Protein AF-A0A1W1H6X7-F1 (afdb_monomer)

pLDDT: mean 70.24, std 20.15, range [21.33, 96.25]

Mean predicted aligned error: 19.1 Å

Radius of gyration: 34.64 Å; Cα contacts (8 Å, |Δi|>4): 652; chains: 1; bounding box: 100×71×106 Å

Solvent-accessible surface area (backbone atoms only — not comparable to full-atom values): 34277 Å² total; per-residue (Å²): 121,67,67,60,55,57,50,50,56,53,52,52,65,63,59,51,58,59,56,55,52,24,51,57,49,30,67,43,46,31,42,86,61,64,64,41,80,49,62,74,87,77,51,57,71,76,54,54,68,49,51,52,60,54,47,55,53,36,55,76,73,61,34,42,83,73,46,35,32,36,25,59,42,35,44,74,89,51,94,52,29,37,45,34,39,36,27,37,25,77,96,71,48,29,34,36,44,37,33,35,58,73,74,83,52,100,85,48,85,58,43,62,42,39,42,27,75,49,89,74,82,87,78,78,86,86,89,82,85,83,90,84,79,96,73,84,92,71,80,80,85,77,77,77,35,31,41,39,43,37,51,78,40,83,44,86,40,61,40,51,62,76,84,65,50,99,68,53,56,67,48,94,45,75,64,61,41,49,53,48,47,54,50,54,61,50,54,48,55,52,48,54,51,49,57,61,60,70,74,57,92,82,82,88,87,82,86,83,87,83,87,85,84,84,85,88,87,83,88,80,91,77,79,88,73,84,71,78,78,75,78,73,72,75,47,69,72,56,50,42,51,58,52,33,20,63,58,55,58,10,35,45,77,51,58,57,36,44,75,44,98,84,71,38,29,32,42,49,58,70,56,30,47,52,54,51,58,52,49,56,56,52,53,55,58,51,58,65,49,54,77,76,65,76,80,83,91,64,92,65,96,44,75,46,56,59,51,42,54,51,46,50,50,54,51,50,61,66,53,73,65,70,69,52,70,68,55,52,50,51,52,31,52,52,27,44,53,51,34,49,54,64,46,51,77,75,44,56,68,71,57,49,53,46,49,52,52,44,49,48,54,25,39,47,21,30,45,49,34,36,50,77,71,64,40,42,80,73,46,63,44,45,41,74,84,75,48,68,43,62,46,64,45,67,97,77,74,51,55,68,58,52,44,49,21,50,39,39,15,30,48,60,45,26,48,50,19,49,50,60,75,51,61,75,77,77,86,69,59,70,69,58,55,52,43,30,52,49,26,29,51,54,19,46,58,32,53,33,80,31,58,93,28,41,22,17,49,40,48,37,59,32,73,21,47,81,37,58,67,54,45,52,51,46,44,52,52,23,36,50,50,22,45,48,45,20,75,76,68,67,34,64,55,30,42,52,52,24,51,55,50,58,71,45,43,69,58,52,53,52,49,34,56,53,47,55,52,40,52,75,69,47,42,32,81,66,76,58,52,71,64,56,50,44,48,61,44,66,75,36,76,73,55,77,71,48,59,67,72,60,48,50,58,50,46,53,57,48,52,53,44,36,56,36,34,47,54,50,71,67,57,23,51,53,49,48,52,52,56,51,46,66,69,51,44,53,59,52,52,38,53,51,50,49,52,52,52,51,63,73,74,106

Sequence (602 aa):
MDWIYIAAVLTTLLGSVPVIIIYKMSSMRLLKGDITAISKDDIPPEQCAVLSQGYEFAKKYGFEFQAYVTRPPVIHGQPWGMYGALYLHRETNTSVLIYVEPMKHPVFEWRMSLVTPCMVDVADENAHALSSVHTPISKGKFHPCYKVTLNGSEFNKTAPPKDYDLHDAVTPFPEEQWEFHKKLLKSEKNENLKSCVNNGDEKKYSSYDDEKNSTYVEKNSIHEADHDNRFYDMKQDEALKAHESVFFQGLVETGILKQSSEGVYHLPAKLCLHIWNRNRVIQGTLLSRKAKEVKPSVQVSDPSESQYVSYQTYKKIQQSNSRTWLSKTIILLVTVLFFSFAFGLSFSWDFLWMLLLVLFIHEGGHLLGMWLFGYKDLKVLFIPFMGALATGRKDKISAWQEALILLFGPAPGYIAAVALLCSGITGFDSWLFDLAILSLTLNLINLLPFIPMDGGRIVNLALFNRLPGFQLILNLVSIAAFISAWLYWNEHVAMVLAAILLISLPNILKERIFLKHLFKHNAHKSGKGVRELIKILNSHKAWNKLIPQKQWQLLDSLSYRVQHANAGFVSSISIFIIWISIIVLPPLFSCLLSFVVMLLIS

Organism: NCBI:txid1246637

Structure (mmCIF, N/CA/C/O backbone):
data_AF-A0A1W1H6X7-F1
#
_entry.id   AF-A0A1W1H6X7-F1
#
loop_
_atom_site.group_PDB
_atom_site.id
_atom_site.type_symbol
_atom_site.label_atom_id
_atom_site.label_alt_id
_atom_site.label_comp_id
_atom_site.label_asym_id
_atom_site.label_entity_id
_atom_site.label_seq_id
_atom_site.pdbx_PDB_ins_code
_atom_site.Cartn_x
_atom_site.Cartn_y
_atom_site.Cartn_z
_atom_site.occupancy
_atom_site.B_iso_or_equiv
_atom_site.auth_seq_id
_atom_site.auth_comp_id
_atom_site.auth_asym_id
_atom_site.auth_atom_id
_atom_site.pdbx_PDB_model_num
ATOM 1 N N . MET A 1 1 ? 4.572 28.078 -14.801 1.00 48.69 1 MET A N 1
ATOM 2 C CA . MET A 1 1 ? 3.588 27.018 -15.115 1.00 48.69 1 MET A CA 1
ATOM 3 C C . MET A 1 1 ? 3.521 25.960 -14.000 1.00 48.69 1 MET A C 1
ATOM 5 O O . MET A 1 1 ? 2.473 25.366 -13.809 1.00 48.69 1 MET A O 1
ATOM 9 N N . ASP A 1 2 ? 4.569 25.811 -13.182 1.00 53.94 2 ASP A N 1
ATOM 10 C CA . ASP A 1 2 ? 4.786 24.704 -12.224 1.00 53.94 2 ASP A CA 1
ATOM 11 C C . ASP A 1 2 ? 3.843 24.644 -11.010 1.00 53.94 2 ASP A C 1
ATOM 13 O O . ASP A 1 2 ? 3.457 23.564 -10.561 1.00 53.94 2 ASP A O 1
ATOM 17 N N . TRP A 1 3 ? 3.385 25.791 -10.501 1.00 45.16 3 TRP A N 1
ATOM 18 C CA . TRP A 1 3 ? 2.462 25.831 -9.357 1.00 45.16 3 TRP A CA 1
ATOM 19 C C . TRP A 1 3 ? 1.050 25.350 -9.691 1.00 45.16 3 TRP A C 1
ATOM 21 O O . TRP A 1 3 ? 0.375 24.788 -8.831 1.00 45.16 3 TRP A O 1
ATOM 31 N N . ILE A 1 4 ? 0.617 25.527 -10.942 1.00 51.03 4 ILE A N 1
ATOM 32 C CA . ILE A 1 4 ? -0.700 25.077 -11.407 1.00 51.03 4 ILE A CA 1
ATOM 33 C C . ILE A 1 4 ? -0.747 23.543 -11.409 1.00 51.03 4 ILE A C 1
ATOM 35 O O . ILE A 1 4 ? -1.748 22.965 -10.992 1.00 51.03 4 ILE A O 1
ATOM 39 N N . TYR A 1 5 ? 0.357 22.881 -11.769 1.00 50.41 5 TYR A N 1
ATOM 40 C CA . TYR A 1 5 ? 0.465 21.420 -11.779 1.00 50.41 5 TYR A CA 1
ATOM 41 C C . TYR A 1 5 ? 0.430 20.814 -10.372 1.00 50.41 5 TYR A C 1
ATOM 43 O O . TYR A 1 5 ? -0.329 19.880 -10.117 1.00 50.41 5 TYR A O 1
ATOM 51 N N . ILE A 1 6 ? 1.182 21.381 -9.424 1.00 50.00 6 ILE A N 1
ATOM 52 C CA . ILE A 1 6 ? 1.169 20.926 -8.023 1.00 50.00 6 ILE A CA 1
ATOM 53 C C . ILE A 1 6 ? -0.206 21.179 -7.385 1.00 50.00 6 ILE A C 1
ATOM 55 O O . ILE A 1 6 ? -0.745 20.314 -6.687 1.00 50.00 6 ILE A O 1
ATOM 59 N N . ALA A 1 7 ? -0.811 22.337 -7.665 1.00 46.66 7 ALA A N 1
ATOM 60 C CA . ALA A 1 7 ? -2.143 22.680 -7.183 1.00 46.66 7 ALA A CA 1
ATOM 61 C C . ALA A 1 7 ? -3.222 21.749 -7.753 1.00 46.66 7 ALA A C 1
ATOM 63 O O . ALA A 1 7 ? -4.082 21.305 -6.991 1.00 46.66 7 ALA A O 1
ATOM 64 N N . ALA A 1 8 ? -3.154 21.398 -9.042 1.00 47.38 8 ALA A N 1
ATOM 65 C CA . ALA A 1 8 ? -4.071 20.460 -9.689 1.00 47.38 8 ALA A CA 1
ATOM 66 C C . ALA A 1 8 ? -3.979 19.057 -9.069 1.00 47.38 8 ALA A C 1
ATOM 68 O O . ALA A 1 8 ? -4.999 18.450 -8.746 1.00 47.38 8 ALA A O 1
ATOM 69 N N . VAL A 1 9 ? -2.771 18.552 -8.803 1.00 45.28 9 VAL A N 1
ATOM 70 C CA . VAL A 1 9 ? -2.569 17.240 -8.160 1.00 45.28 9 VAL A CA 1
ATOM 71 C C . VAL A 1 9 ? -3.148 17.215 -6.739 1.00 45.28 9 VAL A C 1
ATOM 73 O O . VAL A 1 9 ? -3.858 16.275 -6.369 1.00 45.28 9 VAL A O 1
ATOM 76 N N . LEU A 1 10 ? -2.908 18.267 -5.951 1.00 45.72 10 LEU A N 1
ATOM 77 C CA . LEU A 1 10 ? -3.418 18.371 -4.581 1.00 45.72 10 LEU A CA 1
ATOM 78 C C . LEU A 1 10 ? -4.944 18.530 -4.532 1.00 45.72 10 LEU A C 1
ATOM 80 O O . LEU A 1 10 ? -5.600 17.861 -3.732 1.00 45.72 10 LEU A O 1
ATOM 84 N N . THR A 1 11 ? -5.529 19.355 -5.405 1.00 49.00 11 THR A N 1
ATOM 85 C CA . THR A 1 11 ? -6.994 19.504 -5.494 1.00 49.00 11 THR A CA 1
ATOM 86 C C . THR A 1 11 ? -7.675 18.214 -5.949 1.00 49.00 11 THR A C 1
ATOM 88 O O . THR A 1 11 ? -8.729 17.865 -5.418 1.00 49.00 11 THR A O 1
ATOM 91 N N . THR A 1 12 ? -7.049 17.440 -6.839 1.00 46.84 12 THR A N 1
ATOM 92 C CA . THR A 1 12 ? -7.613 16.172 -7.336 1.00 46.84 12 THR A CA 1
ATOM 93 C C . THR A 1 12 ? -7.627 15.071 -6.266 1.00 46.84 12 THR A C 1
ATOM 95 O O . THR A 1 12 ? -8.625 14.360 -6.093 1.00 46.84 12 THR A O 1
ATOM 98 N N . LEU A 1 13 ? -6.548 14.940 -5.489 1.00 44.22 13 LEU A N 1
ATOM 99 C CA . LEU A 1 13 ? -6.479 13.966 -4.392 1.00 44.22 13 LEU A CA 1
ATOM 100 C C . LEU A 1 13 ? -7.461 14.298 -3.259 1.00 44.22 13 LEU A C 1
ATOM 102 O O . LEU A 1 13 ? -8.043 13.396 -2.658 1.00 44.22 13 LEU A O 1
ATOM 106 N N . LEU A 1 14 ? -7.683 15.586 -2.991 1.00 49.50 14 LEU A N 1
ATOM 107 C CA . LEU A 1 14 ? -8.595 16.042 -1.942 1.00 49.50 14 LEU A CA 1
ATOM 108 C C . LEU A 1 14 ? -10.073 16.019 -2.374 1.00 49.50 14 LEU A C 1
ATOM 110 O O . LEU A 1 14 ? -10.941 15.792 -1.531 1.00 49.50 14 LEU A O 1
ATOM 114 N N . GLY A 1 15 ? -10.371 16.208 -3.665 1.00 51.78 15 GLY A N 1
ATOM 115 C CA . GLY A 1 15 ? -11.739 16.293 -4.194 1.00 51.78 15 GLY A CA 1
ATOM 116 C C . GLY A 1 15 ? -12.440 14.954 -4.462 1.00 51.78 15 GLY A C 1
ATOM 117 O O . GLY A 1 15 ? -13.667 14.901 -4.473 1.00 51.78 15 GLY A O 1
ATOM 118 N N . SER A 1 16 ? -11.699 13.856 -4.641 1.00 52.41 16 SER A N 1
ATOM 119 C CA . SER A 1 16 ? -12.262 12.538 -5.007 1.00 52.41 16 SER A CA 1
ATOM 120 C C . SER A 1 16 ? -12.747 11.705 -3.810 1.00 52.41 16 SER A C 1
ATOM 122 O O . SER A 1 16 ? -13.730 10.967 -3.903 1.00 52.41 16 SER A O 1
ATOM 124 N N . VAL A 1 17 ? -12.099 11.849 -2.653 1.00 56.78 17 VAL A N 1
ATOM 125 C CA . VAL A 1 17 ? -12.439 11.128 -1.414 1.00 56.78 17 VAL A CA 1
ATOM 126 C C . VAL A 1 17 ? -13.867 11.413 -0.901 1.00 56.78 17 VAL A C 1
ATOM 128 O O . VAL A 1 17 ? -14.564 10.450 -0.570 1.00 56.78 17 VAL A O 1
ATOM 131 N N . PRO A 1 18 ? -14.351 12.672 -0.855 1.00 60.50 18 PRO A N 1
ATOM 132 C CA . PRO A 1 18 ? -15.698 12.998 -0.381 1.00 60.50 18 PRO A CA 1
ATOM 133 C C . PRO A 1 18 ? -16.785 12.368 -1.253 1.00 60.50 18 PRO A C 1
ATOM 135 O O . PRO A 1 18 ? -17.715 11.748 -0.745 1.00 60.50 18 PRO A O 1
ATOM 138 N N . VAL A 1 19 ? -16.629 12.467 -2.576 1.00 65.25 19 VAL A N 1
ATOM 139 C CA . VAL A 1 19 ? -17.605 11.992 -3.569 1.00 65.25 19 VAL A CA 1
ATOM 140 C C . VAL A 1 19 ? -17.832 10.486 -3.444 1.00 65.25 19 VAL A C 1
ATOM 142 O O . VAL A 1 19 ? -18.971 10.022 -3.444 1.00 65.25 19 VAL A O 1
ATOM 145 N N . ILE A 1 20 ? -16.755 9.718 -3.259 1.00 60.75 20 ILE A N 1
ATOM 146 C CA . ILE A 1 20 ? -16.826 8.261 -3.093 1.00 60.75 20 ILE A CA 1
ATOM 147 C C . ILE A 1 20 ? -17.565 7.884 -1.802 1.00 60.75 20 ILE A C 1
ATOM 149 O O . ILE A 1 20 ? -18.345 6.929 -1.793 1.00 60.75 20 ILE A O 1
ATOM 153 N N . ILE A 1 21 ? -17.330 8.614 -0.709 1.00 60.94 21 ILE A N 1
ATOM 154 C CA . ILE A 1 21 ? -17.982 8.339 0.578 1.00 60.94 21 ILE A CA 1
ATOM 155 C C . ILE A 1 21 ? -19.476 8.664 0.499 1.00 60.94 21 ILE A C 1
ATOM 157 O O . ILE A 1 21 ? -20.298 7.841 0.901 1.00 60.94 21 ILE A O 1
ATOM 161 N N . ILE A 1 22 ? -19.828 9.804 -0.095 1.00 69.31 22 ILE A N 1
ATOM 162 C CA . ILE A 1 22 ? -21.217 10.238 -0.295 1.00 69.31 22 ILE A CA 1
ATOM 163 C C . ILE A 1 22 ? -21.983 9.226 -1.149 1.00 69.31 22 ILE A C 1
ATOM 165 O O . ILE A 1 22 ? -23.071 8.806 -0.764 1.00 69.31 22 ILE A O 1
ATOM 169 N N . TYR A 1 23 ? -21.393 8.775 -2.260 1.00 68.31 23 TYR A N 1
ATOM 170 C CA . TYR A 1 23 ? -21.993 7.759 -3.126 1.00 68.31 23 TYR A CA 1
ATOM 171 C C . TYR A 1 23 ? -22.205 6.420 -2.403 1.00 68.31 23 TYR A C 1
ATOM 173 O O . TYR A 1 23 ? -23.239 5.768 -2.556 1.00 68.31 23 TYR A O 1
ATOM 181 N N . LYS A 1 24 ? -21.242 5.998 -1.573 1.00 62.88 24 LYS A N 1
ATOM 182 C CA . LYS A 1 24 ? -21.367 4.767 -0.781 1.00 62.88 24 LYS A CA 1
ATOM 183 C C . LYS A 1 24 ? -22.510 4.857 0.231 1.00 62.88 24 LYS A C 1
ATOM 185 O O . LYS A 1 24 ? -23.192 3.867 0.457 1.00 62.88 24 LYS A O 1
ATOM 190 N N . MET A 1 25 ? -22.713 6.024 0.836 1.00 66.25 25 MET A N 1
ATOM 191 C CA . MET A 1 25 ? -23.791 6.233 1.799 1.00 66.25 25 MET A CA 1
ATOM 192 C C . MET A 1 25 ? -25.166 6.305 1.131 1.00 66.25 25 MET A C 1
ATOM 194 O O . MET A 1 25 ? -26.108 5.696 1.628 1.00 66.25 25 MET A O 1
ATOM 198 N N . SER A 1 26 ? -25.277 6.990 -0.009 1.00 71.06 26 SER A N 1
ATOM 199 C CA . SER A 1 26 ? -26.553 7.137 -0.720 1.00 71.06 26 SER A CA 1
ATOM 200 C C . SER A 1 26 ? -27.028 5.843 -1.386 1.00 71.06 26 SER A C 1
ATOM 202 O O . SER A 1 26 ? -28.223 5.655 -1.590 1.00 71.06 26 SER A O 1
ATOM 204 N N . SER A 1 27 ? -26.104 4.932 -1.701 1.00 67.19 27 SER A N 1
ATOM 205 C CA . SER A 1 27 ? -26.408 3.613 -2.273 1.00 67.19 27 SER A CA 1
ATOM 206 C C . SER A 1 27 ? -26.751 2.539 -1.231 1.00 67.19 27 SER A C 1
ATOM 208 O O . SER A 1 27 ? -27.063 1.407 -1.610 1.00 67.19 27 SER A O 1
ATOM 210 N N . MET A 1 28 ? -26.728 2.862 0.070 1.00 69.69 28 MET A N 1
ATOM 211 C CA . MET A 1 28 ? -27.174 1.934 1.112 1.00 69.69 28 MET A CA 1
ATOM 212 C C . MET A 1 28 ? -28.683 1.696 1.003 1.00 69.69 28 MET A C 1
ATOM 214 O O . MET A 1 28 ? -29.480 2.631 1.061 1.00 69.69 28 MET A O 1
ATOM 218 N N . ARG A 1 29 ? -29.065 0.422 0.868 1.00 70.94 29 ARG A N 1
ATOM 219 C CA . ARG A 1 29 ? -30.460 -0.029 0.867 1.00 70.94 29 ARG A CA 1
ATOM 220 C C . ARG A 1 29 ? -30.872 -0.408 2.282 1.00 70.94 29 ARG A C 1
ATOM 222 O O . ARG A 1 29 ? -30.232 -1.266 2.891 1.00 70.94 29 ARG A O 1
ATOM 229 N N . LEU A 1 30 ? -31.930 0.222 2.775 1.00 70.62 30 LEU A N 1
ATOM 230 C CA . LEU A 1 30 ? -32.452 0.036 4.120 1.00 70.62 30 LEU A CA 1
ATOM 231 C C . LEU A 1 30 ? -33.779 -0.752 4.089 1.00 70.62 30 LEU A C 1
ATOM 233 O O . LEU A 1 30 ? -34.626 -0.515 3.228 1.00 70.62 30 LEU A O 1
ATOM 237 N N . LEU A 1 31 ? -33.938 -1.699 5.011 1.00 70.19 31 LEU A N 1
ATOM 238 C CA . LEU A 1 31 ? -35.066 -2.616 5.192 1.00 70.19 31 LEU A CA 1
ATOM 239 C C . LEU A 1 31 ? -35.786 -2.296 6.505 1.00 70.19 31 LEU A C 1
ATOM 241 O O . LEU A 1 31 ? -35.161 -1.833 7.456 1.00 70.19 31 LEU A O 1
ATOM 245 N N . LYS A 1 32 ? -37.088 -2.577 6.576 1.00 73.62 32 LYS A N 1
ATOM 246 C CA . LYS A 1 32 ? -37.868 -2.402 7.807 1.00 73.62 32 LYS A CA 1
ATOM 247 C C . LYS A 1 32 ? -37.457 -3.423 8.878 1.00 73.62 32 LYS A C 1
ATOM 249 O O . LYS A 1 32 ? -37.201 -4.581 8.554 1.00 73.62 32 LYS A O 1
ATOM 254 N N . GLY A 1 33 ? -37.443 -3.004 10.143 1.00 73.00 33 GLY A N 1
ATOM 255 C CA . GLY A 1 33 ? -37.200 -3.878 11.288 1.00 73.00 33 GLY A CA 1
ATOM 256 C C . GLY A 1 33 ? -37.463 -3.171 12.613 1.00 73.00 33 GLY A C 1
ATOM 257 O O . GLY A 1 33 ? -37.014 -2.041 12.769 1.00 73.00 33 GLY A O 1
ATOM 258 N N . ASP A 1 34 ? -38.136 -3.853 13.541 1.00 78.75 34 ASP A N 1
ATOM 259 C CA . ASP A 1 34 ? -38.525 -3.311 14.850 1.00 78.75 34 ASP A CA 1
ATOM 260 C C . ASP A 1 34 ? -37.639 -3.889 15.970 1.00 78.75 34 ASP A C 1
ATOM 262 O O . ASP A 1 34 ? -37.158 -5.023 15.863 1.00 78.75 34 ASP A O 1
ATOM 266 N N . ILE A 1 35 ? -37.413 -3.126 17.044 1.00 82.75 35 ILE A N 1
ATOM 267 C CA . ILE A 1 35 ? -36.759 -3.626 18.262 1.00 82.75 35 ILE A CA 1
ATOM 268 C C . ILE A 1 35 ? -37.701 -4.579 19.013 1.00 82.75 35 ILE A C 1
ATOM 270 O O . ILE A 1 35 ? -38.801 -4.203 19.416 1.00 82.75 35 ILE A O 1
ATOM 274 N N . THR A 1 36 ? -37.238 -5.802 19.266 1.00 82.62 36 THR A N 1
ATOM 275 C CA . THR A 1 36 ? -37.971 -6.851 19.986 1.00 82.62 36 THR A CA 1
ATOM 276 C C . THR A 1 36 ? -37.158 -7.404 21.154 1.00 82.62 36 THR A C 1
ATOM 278 O O . THR A 1 36 ? -35.929 -7.372 21.142 1.00 82.62 36 THR A O 1
ATOM 281 N N . ALA A 1 37 ? -37.837 -7.912 22.185 1.00 86.50 37 ALA A N 1
ATOM 282 C CA . ALA A 1 37 ? -37.186 -8.558 23.323 1.00 86.50 37 ALA A CA 1
ATOM 283 C C . ALA A 1 37 ? -36.746 -9.995 22.986 1.00 86.50 37 ALA A C 1
ATOM 285 O O . ALA A 1 37 ? -37.448 -10.701 22.262 1.00 86.50 37 ALA A O 1
ATOM 286 N N . ILE A 1 38 ? -35.604 -10.425 23.526 1.00 86.44 38 ILE A N 1
ATOM 287 C CA . ILE A 1 38 ? -35.010 -11.755 23.303 1.00 86.44 38 ILE A CA 1
ATOM 288 C C . ILE A 1 38 ? -34.451 -12.362 24.594 1.00 86.44 38 ILE A C 1
ATOM 290 O O . ILE A 1 38 ? -34.247 -11.654 25.584 1.00 86.44 38 ILE A O 1
ATOM 294 N N . SER A 1 39 ? -34.170 -13.670 24.577 1.00 83.69 39 SER A N 1
ATOM 295 C CA . SER A 1 39 ? -33.432 -14.320 25.661 1.00 83.69 39 SER A CA 1
ATOM 296 C C . SER A 1 39 ? -31.941 -13.987 25.580 1.00 83.69 39 SER A C 1
ATOM 298 O O . SER A 1 39 ? -31.401 -13.661 24.523 1.00 83.69 39 SER A O 1
ATOM 300 N N . LYS A 1 40 ? -31.241 -14.107 26.711 1.00 80.62 40 LYS A N 1
ATOM 301 C CA . LYS A 1 40 ? -29.786 -13.920 26.779 1.00 80.62 40 LYS A CA 1
ATOM 302 C C . LYS A 1 40 ? -29.031 -14.932 25.912 1.00 80.62 40 LYS A C 1
ATOM 304 O O . LYS A 1 40 ? -27.998 -14.585 25.346 1.00 80.62 40 LYS A O 1
ATOM 309 N N . ASP A 1 41 ? -29.545 -16.156 25.813 1.00 77.62 41 ASP A N 1
ATOM 310 C CA . ASP A 1 41 ? -28.915 -17.249 25.059 1.00 77.62 41 ASP A CA 1
ATOM 311 C C . ASP A 1 41 ? -28.929 -17.004 23.541 1.00 77.62 41 ASP A C 1
ATOM 313 O O . ASP A 1 41 ? -28.103 -17.557 22.816 1.00 77.62 41 ASP A O 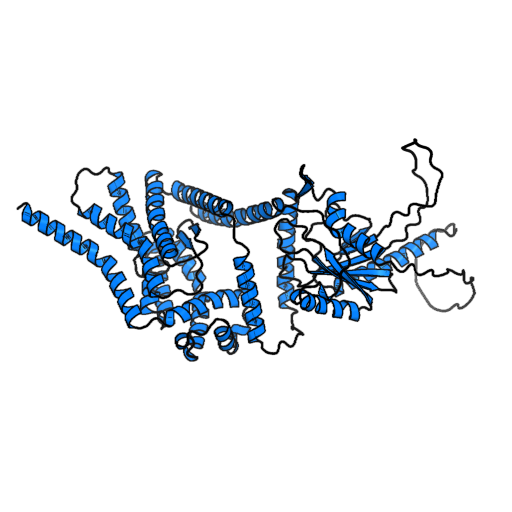1
ATOM 317 N N . ASP A 1 42 ? -29.805 -16.110 23.070 1.00 79.25 42 ASP A N 1
ATOM 318 C CA . ASP A 1 42 ? -29.910 -15.715 21.662 1.00 79.25 42 ASP A CA 1
ATOM 319 C C . ASP A 1 42 ? -28.874 -14.642 21.268 1.00 79.25 42 ASP A C 1
ATOM 321 O O . ASP A 1 42 ? -28.749 -14.281 20.092 1.00 79.25 42 ASP A O 1
ATOM 325 N N . ILE A 1 43 ? -28.118 -14.108 22.237 1.00 78.56 43 ILE A N 1
ATOM 326 C CA . ILE A 1 43 ? -27.105 -13.075 22.005 1.00 78.56 43 ILE A CA 1
ATOM 327 C C . ILE A 1 43 ? -25.751 -13.733 21.720 1.00 78.56 43 ILE A C 1
ATOM 329 O O . ILE A 1 43 ? -25.240 -14.495 22.546 1.00 78.56 43 ILE A O 1
ATOM 333 N N . PRO A 1 44 ? -25.085 -13.389 20.602 1.00 73.88 44 PRO A N 1
ATOM 334 C CA . PRO A 1 44 ? -23.756 -13.907 20.315 1.00 73.88 44 PRO A CA 1
ATOM 335 C C . PRO A 1 44 ? -22.755 -13.587 21.447 1.00 73.88 44 PRO A C 1
ATOM 337 O O . PRO A 1 44 ? -22.700 -12.438 21.898 1.00 73.88 44 PRO A O 1
ATOM 340 N N . PRO A 1 45 ? -21.886 -14.535 21.858 1.00 72.31 45 PRO A N 1
ATOM 341 C CA . PRO A 1 45 ? -20.951 -14.343 22.974 1.00 72.31 45 PRO A CA 1
ATOM 342 C C . PRO A 1 45 ? -20.042 -13.113 22.835 1.00 72.31 45 PRO A C 1
ATOM 344 O O . PRO A 1 45 ? -19.724 -12.455 23.824 1.00 72.31 45 PRO A O 1
ATOM 347 N N . GLU A 1 46 ? -19.658 -12.770 21.600 1.00 69.00 46 GLU A N 1
ATOM 348 C CA . GLU A 1 46 ? -18.868 -11.570 21.304 1.00 69.00 46 GLU A CA 1
ATOM 349 C C . GLU A 1 46 ? -19.599 -10.276 21.698 1.00 69.00 46 GLU A C 1
ATOM 351 O O . GLU A 1 46 ? -18.959 -9.332 22.152 1.00 69.00 46 GLU A O 1
ATOM 356 N N . GLN A 1 47 ? -20.928 -10.231 21.558 1.00 74.12 47 GLN A N 1
ATOM 357 C CA . GLN A 1 47 ? -21.740 -9.059 21.899 1.00 74.12 47 GLN A CA 1
ATOM 358 C C . GLN A 1 47 ? -22.027 -8.990 23.400 1.00 74.12 47 GLN A C 1
ATOM 360 O O . GLN A 1 47 ? -22.021 -7.904 23.976 1.00 74.12 47 GLN A O 1
ATOM 365 N N . CYS A 1 48 ? -22.179 -10.139 24.065 1.00 73.62 48 CYS A N 1
ATOM 366 C CA . CYS A 1 48 ? -22.313 -10.211 25.523 1.00 73.62 48 CYS A CA 1
ATOM 367 C C . CYS A 1 48 ? -21.131 -9.551 26.252 1.00 73.62 48 CYS A C 1
ATOM 369 O O . CYS A 1 48 ? -21.331 -8.838 27.235 1.00 73.62 48 CYS A O 1
ATOM 371 N N . ALA A 1 49 ? -19.907 -9.752 25.753 1.00 68.31 49 ALA A N 1
ATOM 372 C CA . ALA A 1 49 ? -18.700 -9.146 26.317 1.00 68.31 49 ALA A CA 1
ATOM 373 C C . ALA A 1 49 ? -18.635 -7.619 26.134 1.00 68.31 49 ALA A C 1
ATOM 375 O O . ALA A 1 49 ? -17.974 -6.937 26.911 1.00 68.31 49 ALA A O 1
ATOM 376 N N . VAL A 1 50 ? -19.308 -7.080 25.116 1.00 67.75 50 VAL A N 1
ATOM 377 C CA . VAL A 1 50 ? -19.377 -5.634 24.864 1.00 67.75 50 VAL A CA 1
ATOM 378 C C . VAL A 1 50 ? -20.481 -4.994 25.707 1.00 67.75 50 VAL A C 1
ATOM 380 O O . VAL A 1 50 ? -20.267 -3.956 26.331 1.00 67.75 50 VAL A O 1
ATOM 383 N N . LEU A 1 51 ? -21.648 -5.640 25.789 1.00 76.25 51 LEU A N 1
ATOM 384 C CA . LEU A 1 51 ? -22.784 -5.168 26.585 1.00 76.25 51 LEU A CA 1
ATOM 385 C C . LEU A 1 51 ? -22.495 -5.157 28.095 1.00 76.25 51 LEU A C 1
ATOM 387 O O . LEU A 1 51 ? -23.088 -4.355 28.816 1.00 76.25 51 LEU A O 1
ATOM 391 N N . SER A 1 52 ? -21.563 -5.984 28.580 1.00 75.12 52 SER A N 1
ATOM 392 C CA . SER A 1 52 ? -21.147 -5.978 29.990 1.00 75.12 52 SER A CA 1
ATOM 393 C C . SER A 1 52 ? -20.506 -4.653 30.423 1.00 75.12 52 SER A C 1
ATOM 395 O O . SER A 1 52 ? -20.668 -4.249 31.571 1.00 75.12 52 SER A O 1
ATOM 397 N N . GLN A 1 53 ? -19.848 -3.922 29.516 1.00 70.69 53 GLN A N 1
ATOM 398 C CA . GLN A 1 53 ? -19.304 -2.594 29.822 1.00 70.69 53 GLN A CA 1
ATOM 399 C C . GLN A 1 53 ? -20.421 -1.566 30.049 1.00 70.69 53 GLN A C 1
ATOM 401 O O . GLN A 1 53 ? -20.352 -0.757 30.971 1.00 70.69 53 GLN A O 1
ATOM 406 N N . GLY A 1 54 ? -21.472 -1.614 29.226 1.00 74.38 54 GLY A N 1
ATOM 407 C CA . GLY A 1 54 ? -22.642 -0.754 29.394 1.00 74.38 54 GLY A CA 1
ATOM 408 C C . GLY A 1 54 ? -23.479 -1.117 30.624 1.00 74.38 54 GLY A C 1
ATOM 409 O O . GLY A 1 54 ? -24.051 -0.235 31.260 1.00 74.38 54 GLY A O 1
ATOM 410 N N . TYR A 1 55 ? -23.492 -2.393 31.017 1.00 81.38 55 TYR A N 1
ATOM 411 C CA . TYR A 1 55 ? -24.106 -2.837 32.271 1.00 81.38 55 TYR A CA 1
ATOM 412 C C . TYR A 1 55 ? -23.474 -2.164 33.499 1.00 81.38 55 TYR A C 1
ATOM 414 O O . TYR A 1 55 ? -24.198 -1.683 34.368 1.00 81.38 55 TYR A O 1
ATOM 422 N N . GLU A 1 56 ? -22.141 -2.070 33.562 1.00 80.31 56 GLU A N 1
ATOM 423 C CA . GLU A 1 56 ? -21.452 -1.393 34.674 1.00 80.31 56 GLU A CA 1
ATOM 424 C C . GLU A 1 56 ? -21.825 0.094 34.762 1.00 80.31 56 GLU A C 1
ATOM 426 O O . GLU A 1 56 ? -22.034 0.621 35.857 1.00 80.31 56 GLU A O 1
ATOM 431 N N . PHE A 1 57 ? -21.987 0.762 33.615 1.00 82.50 57 PHE A N 1
ATOM 432 C CA . PHE A 1 57 ? -22.518 2.124 33.566 1.00 82.50 57 PHE A CA 1
ATOM 433 C C . PHE A 1 57 ? -23.952 2.190 34.115 1.00 82.50 57 PHE A C 1
ATOM 435 O O . PHE A 1 57 ? -24.220 2.966 35.032 1.00 82.50 57 PHE A O 1
ATOM 442 N N . ALA A 1 58 ? -24.861 1.359 33.596 1.00 83.94 58 ALA A N 1
ATOM 443 C CA . ALA A 1 58 ? -26.264 1.341 34.011 1.00 83.94 58 ALA A CA 1
ATOM 444 C C . ALA A 1 58 ? -26.391 1.121 35.530 1.00 83.94 58 ALA A C 1
ATOM 446 O O . ALA A 1 58 ? -27.052 1.892 36.227 1.00 83.94 58 ALA A O 1
ATOM 447 N N . LYS A 1 59 ? -25.652 0.141 36.061 1.00 84.06 59 LYS A N 1
ATOM 448 C CA . LYS A 1 59 ? -25.601 -0.177 37.491 1.00 84.06 59 LYS A CA 1
ATOM 449 C C . LYS A 1 59 ? -25.072 0.985 38.334 1.00 84.06 59 LYS A C 1
ATOM 451 O O . LYS A 1 59 ? -25.649 1.292 39.374 1.00 84.06 59 LYS A O 1
ATOM 456 N N . LYS A 1 60 ? -23.997 1.648 37.895 1.00 84.62 60 LYS A N 1
ATOM 457 C CA . LYS A 1 60 ? -23.396 2.797 38.598 1.00 84.62 60 LYS A CA 1
ATOM 458 C C . LYS A 1 60 ? -24.377 3.960 38.769 1.00 84.62 60 LYS A C 1
ATOM 460 O O . LYS A 1 60 ? -24.291 4.675 39.764 1.00 84.62 60 LYS A O 1
ATOM 465 N N . TYR A 1 61 ? -25.284 4.151 37.813 1.00 83.50 61 TYR A N 1
ATOM 466 C CA . TYR A 1 61 ? -26.246 5.254 37.802 1.00 83.50 61 TYR A CA 1
ATOM 467 C C . TYR A 1 61 ? -27.672 4.843 38.195 1.00 83.50 61 TYR A C 1
ATOM 469 O O . TYR A 1 61 ? -28.592 5.612 37.953 1.00 83.50 61 TYR A O 1
ATOM 477 N N . GLY A 1 62 ? -27.860 3.673 38.817 1.00 83.19 62 GLY A N 1
ATOM 478 C CA . GLY A 1 62 ? -29.153 3.276 39.389 1.00 83.19 62 GLY A CA 1
ATOM 479 C C . GLY A 1 62 ? -30.198 2.803 38.373 1.00 83.19 62 GLY A C 1
ATOM 480 O O . GLY A 1 62 ? -31.386 2.792 38.682 1.00 83.19 62 GLY A O 1
ATOM 481 N N . PHE A 1 63 ? -29.783 2.412 37.167 1.00 86.56 63 PHE A N 1
ATOM 482 C CA . PHE A 1 63 ? -30.682 1.810 36.185 1.00 86.56 63 PHE A CA 1
ATOM 483 C C . PHE A 1 63 ? -30.880 0.316 36.462 1.00 86.56 63 PHE A C 1
ATOM 485 O O . PHE A 1 63 ? -29.921 -0.445 36.612 1.00 86.56 63 PHE A O 1
ATOM 492 N N . GLU A 1 64 ? -32.134 -0.121 36.459 1.00 85.81 64 GLU A N 1
ATOM 493 C CA . GLU A 1 64 ? -32.527 -1.513 36.646 1.00 85.81 64 GLU A CA 1
ATOM 494 C C . GLU A 1 64 ? -32.746 -2.211 35.305 1.00 85.81 64 GLU A C 1
ATOM 496 O O . GLU A 1 64 ? -33.413 -1.687 34.414 1.00 85.81 64 GLU A O 1
ATOM 501 N N . PHE A 1 65 ? -32.195 -3.413 35.161 1.00 88.62 65 PHE A N 1
ATOM 502 C CA . PHE A 1 65 ? -32.326 -4.209 33.943 1.00 88.62 65 PHE A CA 1
ATOM 503 C C . PHE A 1 65 ? -33.782 -4.624 33.686 1.00 88.62 65 PHE A C 1
ATOM 505 O O . PHE A 1 65 ? -34.459 -5.083 34.602 1.00 88.62 65 PHE A O 1
ATOM 512 N N . GLN A 1 66 ? -34.225 -4.502 32.433 1.00 87.50 66 GLN A N 1
ATOM 513 C CA . GLN A 1 66 ? -35.568 -4.889 31.995 1.00 87.50 66 GLN A CA 1
ATOM 514 C C . GLN A 1 66 ? -35.521 -6.104 31.065 1.00 87.50 66 GLN A C 1
ATOM 516 O O . GLN A 1 66 ? -36.061 -7.159 31.384 1.00 87.50 66 GLN A O 1
ATOM 521 N N . ALA A 1 67 ? -34.851 -5.972 29.917 1.00 86.56 67 ALA A N 1
ATOM 522 C CA . ALA A 1 67 ? -34.816 -7.020 28.903 1.00 86.56 67 ALA A CA 1
ATOM 523 C C . ALA A 1 67 ? -33.592 -6.905 27.995 1.00 86.56 67 ALA A C 1
ATOM 525 O O . ALA A 1 67 ? -33.062 -5.815 27.763 1.00 86.56 67 ALA A O 1
ATOM 526 N N . TYR A 1 68 ? -33.182 -8.034 27.422 1.00 88.75 68 TYR A N 1
ATOM 527 C CA . TYR A 1 68 ? -32.325 -8.028 26.244 1.00 88.75 68 TYR A CA 1
ATOM 528 C C . TYR A 1 68 ? -33.167 -7.803 24.997 1.00 88.75 68 TYR A C 1
ATOM 530 O O . TYR A 1 68 ? -34.312 -8.249 24.926 1.00 88.75 68 TYR A O 1
ATOM 538 N N . VAL A 1 69 ? -32.598 -7.111 24.015 1.00 87.88 69 VAL A N 1
ATOM 539 C CA . VAL A 1 69 ? -33.311 -6.741 22.796 1.00 87.88 69 VAL A CA 1
ATOM 540 C C . VAL A 1 69 ? -32.495 -7.036 21.550 1.00 87.88 69 VAL A C 1
ATOM 542 O O . VAL A 1 69 ? -31.262 -7.022 21.568 1.00 87.88 69 VAL A O 1
ATOM 545 N N . THR A 1 70 ? -33.190 -7.260 20.444 1.00 86.88 70 THR A N 1
ATOM 546 C CA . THR A 1 70 ? -32.596 -7.308 19.116 1.00 86.88 70 THR A CA 1
ATOM 547 C C . THR A 1 70 ? -33.413 -6.491 18.133 1.00 86.88 70 THR A C 1
ATOM 549 O O . THR A 1 70 ? -34.591 -6.229 18.345 1.00 86.88 70 THR A O 1
ATOM 552 N N . ARG A 1 71 ? -32.784 -6.105 17.030 1.00 83.19 71 ARG A N 1
ATOM 553 C CA . ARG A 1 71 ? -33.471 -5.627 15.834 1.00 83.19 71 ARG A CA 1
ATOM 554 C C . ARG A 1 71 ? -32.893 -6.372 14.638 1.00 83.19 71 ARG A C 1
ATOM 556 O O . ARG A 1 71 ? -31.667 -6.490 14.573 1.00 83.19 71 ARG A O 1
ATOM 563 N N . PRO A 1 72 ? -33.702 -6.836 13.673 1.00 77.75 72 PRO A N 1
ATOM 564 C CA . PRO A 1 72 ? -33.182 -7.454 12.457 1.00 77.75 72 PRO A CA 1
ATOM 565 C C . PRO A 1 72 ? -32.320 -6.473 11.632 1.00 77.75 72 PRO A C 1
ATOM 567 O O . PRO A 1 72 ? -32.349 -5.257 11.859 1.00 77.75 72 PRO A O 1
ATOM 570 N N . PRO A 1 73 ? -31.496 -6.974 10.692 1.00 70.81 73 PRO A N 1
ATOM 571 C CA . PRO A 1 73 ? -30.624 -6.140 9.873 1.00 70.81 73 PRO A CA 1
ATOM 572 C C . PRO A 1 73 ? -31.429 -5.156 9.023 1.00 70.81 73 PRO A C 1
ATOM 574 O O . PRO A 1 73 ? -32.086 -5.517 8.052 1.00 70.81 73 PRO A O 1
ATOM 577 N N . VAL A 1 74 ? -31.301 -3.880 9.375 1.00 68.88 74 VAL A N 1
ATOM 578 C CA . VAL A 1 74 ? -31.916 -2.764 8.653 1.00 68.88 74 VAL A CA 1
ATOM 579 C C . VAL A 1 74 ? -31.141 -2.428 7.380 1.00 68.88 74 VAL A C 1
ATOM 581 O O . VAL A 1 74 ? -31.681 -1.776 6.510 1.00 68.88 74 VAL A O 1
ATOM 584 N N . ILE A 1 75 ? -29.893 -2.869 7.203 1.00 69.25 75 ILE A N 1
ATOM 585 C CA . ILE A 1 75 ? -29.128 -2.632 5.967 1.00 69.25 75 ILE A CA 1
ATOM 586 C C . ILE A 1 75 ? -29.065 -3.929 5.160 1.00 69.25 75 ILE A C 1
ATOM 588 O O . ILE A 1 75 ? -28.598 -4.958 5.652 1.00 69.25 75 ILE A O 1
ATOM 592 N N . HIS A 1 76 ? -29.476 -3.865 3.895 1.00 62.84 76 HIS A N 1
ATOM 593 C CA . HIS A 1 76 ? -29.453 -5.003 2.983 1.00 62.84 76 HIS A CA 1
ATOM 594 C C . HIS A 1 76 ? -28.030 -5.573 2.830 1.00 62.84 76 HIS A C 1
ATOM 596 O O . HIS A 1 76 ? -27.094 -4.856 2.468 1.00 62.84 76 HIS A O 1
ATOM 602 N N . GLY A 1 77 ? -27.874 -6.878 3.070 1.00 58.72 77 GLY A N 1
ATOM 603 C CA . GLY A 1 77 ? -26.587 -7.577 3.000 1.00 58.72 77 GLY A CA 1
ATOM 604 C C . GLY A 1 77 ? -25.742 -7.519 4.279 1.00 58.72 77 GLY A C 1
ATOM 605 O O . GLY A 1 77 ? -24.622 -8.028 4.271 1.00 58.72 77 GLY A O 1
ATOM 606 N N . GLN A 1 78 ? -26.242 -6.928 5.373 1.00 64.62 78 GLN A N 1
ATOM 607 C CA . GLN A 1 78 ? -25.614 -7.086 6.688 1.00 64.62 78 GLN A CA 1
ATOM 608 C C . GLN A 1 78 ? -25.934 -8.465 7.289 1.00 64.62 78 GLN A C 1
ATOM 610 O O . GLN A 1 78 ? -27.069 -8.927 7.172 1.00 64.62 78 GLN A O 1
ATOM 615 N N . PRO A 1 79 ? -24.961 -9.115 7.956 1.00 52.72 79 PRO A N 1
ATOM 616 C CA . PRO A 1 79 ? -25.132 -10.461 8.502 1.00 52.72 79 PRO A CA 1
ATOM 617 C C . PRO A 1 79 ? -26.029 -10.519 9.749 1.00 52.72 79 PRO A C 1
ATOM 619 O O . PRO A 1 79 ? -26.565 -11.577 10.052 1.00 52.72 79 PRO A O 1
ATOM 622 N N . TRP A 1 80 ? -26.174 -9.413 10.482 1.00 65.44 80 TRP A N 1
ATOM 623 C CA . TRP A 1 80 ? -27.023 -9.293 11.673 1.00 65.44 80 TRP A CA 1
ATOM 624 C C . TRP A 1 80 ? -27.415 -7.825 11.887 1.00 65.44 80 TRP A C 1
ATOM 626 O O . TRP A 1 80 ? -26.841 -6.942 11.248 1.00 65.44 80 TRP A O 1
ATOM 636 N N . GLY A 1 81 ? -28.428 -7.567 12.718 1.00 72.25 81 GLY A N 1
ATOM 637 C CA . GLY A 1 81 ? -28.924 -6.218 13.007 1.00 72.25 81 GLY A CA 1
ATOM 638 C C . GLY A 1 81 ? -28.362 -5.640 14.301 1.00 72.25 81 GLY A C 1
ATOM 639 O O . GLY A 1 81 ? -27.157 -5.507 14.426 1.00 72.25 81 GLY A O 1
ATOM 640 N N . MET A 1 82 ? -29.203 -5.240 15.245 1.00 83.12 82 MET A N 1
ATOM 641 C CA . MET A 1 82 ? -28.775 -4.661 16.524 1.00 83.12 82 MET A CA 1
ATOM 642 C C . MET A 1 82 ? -28.974 -5.672 17.658 1.00 83.12 82 MET A C 1
ATOM 644 O O . MET A 1 82 ? -29.954 -6.411 17.640 1.00 83.12 82 MET A O 1
ATOM 648 N N . TYR A 1 83 ? -28.074 -5.693 18.642 1.00 84.00 83 TYR A N 1
ATOM 649 C CA . TYR A 1 83 ? -28.270 -6.384 19.923 1.00 84.00 83 TYR A CA 1
ATOM 650 C C . TYR A 1 83 ? -28.098 -5.391 21.062 1.00 84.00 83 TYR A C 1
ATOM 652 O O . TYR A 1 83 ? -27.170 -4.587 21.032 1.00 84.00 83 TYR A O 1
ATOM 660 N N . GLY A 1 84 ? -28.950 -5.447 22.076 1.00 88.50 84 GLY A N 1
ATOM 661 C CA . GLY A 1 84 ? -28.898 -4.499 23.177 1.00 88.50 84 GLY A CA 1
ATOM 662 C C . GLY A 1 84 ? -29.491 -5.014 24.474 1.00 88.50 84 GLY A C 1
ATOM 663 O O . GLY A 1 84 ? -29.970 -6.141 24.571 1.00 88.50 84 GLY A O 1
ATOM 664 N N . ALA A 1 85 ? -29.444 -4.153 25.478 1.00 88.25 85 ALA A N 1
ATOM 665 C CA . ALA A 1 85 ? -30.076 -4.324 26.768 1.00 88.25 85 ALA A CA 1
ATOM 666 C C . ALA A 1 85 ? -30.804 -3.027 27.136 1.00 88.25 85 ALA A C 1
ATOM 668 O O . ALA A 1 85 ? -30.247 -1.930 27.027 1.00 88.25 85 ALA A O 1
ATOM 669 N N . LEU A 1 86 ? -32.056 -3.182 27.549 1.00 88.50 86 LEU A N 1
ATOM 670 C CA . LEU A 1 86 ? -32.922 -2.118 28.023 1.00 88.50 86 LEU A CA 1
ATOM 671 C C . LEU A 1 86 ? -32.854 -2.055 29.550 1.00 88.50 86 LEU A C 1
ATOM 673 O O . LEU A 1 86 ? -32.965 -3.083 30.226 1.00 88.50 86 LEU A O 1
ATOM 677 N N . TYR A 1 87 ? -32.721 -0.845 30.083 1.00 89.38 87 TYR A N 1
ATOM 678 C CA . TYR A 1 87 ? -32.763 -0.579 31.515 1.00 89.38 87 TYR A CA 1
ATOM 679 C C . TYR A 1 87 ? -33.702 0.589 31.826 1.00 89.38 87 TYR A C 1
ATOM 681 O O . TYR A 1 87 ? -33.969 1.424 30.963 1.00 89.38 87 TYR A O 1
ATOM 689 N N . LEU A 1 88 ? -34.183 0.663 33.065 1.00 86.62 88 LEU A N 1
ATOM 690 C CA . LEU A 1 88 ? -35.125 1.676 33.536 1.00 86.62 88 LEU A CA 1
ATOM 691 C C . LEU A 1 88 ? -34.632 2.310 34.839 1.00 86.62 88 LEU A C 1
ATOM 693 O O . LEU A 1 88 ? -34.232 1.610 35.765 1.00 86.62 88 LEU A O 1
ATOM 697 N N . HIS A 1 89 ? -34.684 3.634 34.925 1.00 86.50 89 HIS A N 1
ATOM 698 C CA . HIS A 1 89 ? -34.389 4.386 36.141 1.00 86.50 89 HIS A CA 1
ATOM 699 C C . HIS A 1 89 ? -35.691 4.832 36.809 1.00 86.50 89 HIS A C 1
ATOM 701 O O . HIS A 1 89 ? -36.329 5.780 36.347 1.00 86.50 89 HIS A O 1
ATOM 707 N N . ARG A 1 90 ? -36.067 4.194 37.925 1.00 77.81 90 ARG A N 1
ATOM 708 C CA . ARG A 1 90 ? -37.376 4.400 38.580 1.00 77.81 90 ARG A CA 1
ATOM 709 C C . ARG A 1 90 ? -37.634 5.844 39.014 1.00 77.81 90 ARG A C 1
ATOM 711 O O . ARG A 1 90 ? -38.699 6.383 38.753 1.00 77.81 90 ARG A O 1
ATOM 718 N N . GLU A 1 91 ? -36.644 6.521 39.600 1.00 75.62 91 GLU A N 1
ATOM 719 C CA . GLU A 1 91 ? -36.853 7.884 40.132 1.00 75.62 91 GLU A CA 1
ATOM 720 C C . GLU A 1 91 ? -37.123 8.946 39.053 1.00 75.62 91 GLU A C 1
ATOM 722 O O . GLU A 1 91 ? -37.714 9.987 39.330 1.00 75.62 91 GLU A O 1
ATOM 727 N N . THR A 1 92 ? -36.652 8.714 37.826 1.00 73.38 92 THR A N 1
ATOM 728 C CA . THR A 1 92 ? -36.757 9.664 36.707 1.00 73.38 92 THR A CA 1
ATOM 729 C C . THR A 1 92 ? -37.667 9.146 35.598 1.00 73.38 92 THR A C 1
ATOM 731 O O . THR A 1 92 ? -37.796 9.809 34.572 1.00 73.38 92 THR A O 1
ATOM 734 N N . ASN A 1 93 ? -38.251 7.955 35.778 1.00 79.12 93 ASN A N 1
ATOM 735 C CA . ASN A 1 93 ? -38.993 7.202 34.768 1.00 79.12 93 ASN A CA 1
ATOM 736 C C . ASN A 1 93 ? -38.294 7.174 33.394 1.00 79.12 93 ASN A C 1
ATOM 738 O O . ASN A 1 93 ? -38.925 7.298 32.348 1.00 79.12 93 ASN A O 1
ATOM 742 N N . THR A 1 94 ? -36.960 7.101 33.396 1.00 83.06 94 THR A N 1
ATOM 743 C CA . THR A 1 94 ? -36.147 7.202 32.179 1.00 83.06 94 THR A CA 1
ATOM 744 C C . THR A 1 94 ? -35.676 5.822 31.757 1.00 83.06 94 THR A C 1
ATOM 746 O O . THR A 1 94 ? -35.016 5.118 32.522 1.00 83.06 94 THR A O 1
ATOM 749 N N . SER A 1 95 ? -35.993 5.449 30.523 1.00 85.38 95 SER A N 1
ATOM 750 C CA . SER A 1 95 ? -35.487 4.240 29.882 1.00 85.38 95 SER A CA 1
ATOM 751 C C . SER A 1 95 ? -34.159 4.519 29.179 1.00 85.38 95 SER A C 1
ATOM 753 O O . SER A 1 95 ? -33.959 5.575 28.574 1.00 85.38 95 SER A O 1
ATOM 755 N N . VAL A 1 96 ? -33.225 3.577 29.288 1.00 87.38 96 VAL A N 1
ATOM 756 C CA . VAL A 1 96 ? -31.953 3.609 28.571 1.00 87.38 96 VAL A CA 1
ATOM 757 C C . VAL A 1 96 ? -31.793 2.338 27.752 1.00 87.38 96 VAL A C 1
ATOM 759 O O . VAL A 1 96 ? -31.834 1.225 28.280 1.00 87.38 96 VAL A O 1
ATOM 762 N N . LEU A 1 97 ? -31.574 2.508 26.452 1.00 86.25 97 LEU A N 1
ATOM 763 C CA . LEU A 1 97 ? -31.219 1.424 25.552 1.00 86.25 97 LEU A CA 1
ATOM 764 C C . LEU A 1 97 ? -29.721 1.473 25.274 1.00 86.25 97 LEU A C 1
ATOM 766 O O . LEU A 1 97 ? -29.226 2.405 24.633 1.00 86.25 97 LEU A O 1
ATOM 770 N N . ILE A 1 98 ? -29.018 0.439 25.731 1.00 86.56 98 ILE A N 1
ATOM 771 C CA . ILE A 1 98 ? -27.603 0.212 25.448 1.00 86.56 98 ILE A CA 1
ATOM 772 C C . ILE A 1 98 ? -27.501 -0.858 24.372 1.00 86.56 98 ILE A C 1
ATOM 774 O O . ILE A 1 98 ? -27.999 -1.963 24.562 1.00 86.56 98 ILE A O 1
ATOM 778 N N . TYR A 1 99 ? -26.860 -0.561 23.246 1.00 82.56 99 TYR A N 1
ATOM 779 C CA . TYR A 1 99 ? -26.891 -1.460 22.094 1.00 82.56 99 TYR A CA 1
ATOM 780 C C . TYR A 1 99 ? -25.609 -1.464 21.263 1.00 82.56 99 TYR A C 1
ATOM 782 O O . TYR A 1 99 ? -24.834 -0.510 21.255 1.00 82.56 99 TYR A O 1
ATOM 790 N N . VAL A 1 100 ? -25.406 -2.551 20.523 1.00 76.12 100 VAL A N 1
ATOM 791 C CA . VAL A 1 100 ? -24.323 -2.752 19.565 1.00 76.12 100 VAL A CA 1
ATOM 792 C C . VAL A 1 100 ? -24.924 -3.003 18.185 1.00 76.12 100 VAL A C 1
ATOM 794 O O . VAL A 1 100 ? -25.829 -3.818 18.011 1.00 76.12 100 VAL A O 1
ATOM 797 N N . GLU A 1 101 ? -24.413 -2.278 17.196 1.00 70.75 101 GLU A N 1
ATOM 798 C CA . GLU A 1 101 ? -24.779 -2.401 15.785 1.00 70.75 101 GLU A CA 1
ATOM 799 C C . GLU A 1 101 ? -23.715 -3.196 15.005 1.00 70.75 101 GLU A C 1
ATOM 801 O O . GLU A 1 101 ? -22.554 -3.255 15.421 1.00 70.75 101 GLU A O 1
ATOM 806 N N . PRO A 1 102 ? -24.052 -3.747 13.823 1.00 56.34 102 PRO A N 1
ATOM 807 C CA . PRO A 1 102 ? -23.134 -4.584 13.050 1.00 56.34 102 PRO A CA 1
ATOM 808 C C . PRO A 1 102 ? -21.991 -3.760 12.442 1.00 56.34 102 PRO A C 1
ATOM 810 O O . PRO A 1 102 ? -20.898 -4.259 12.159 1.00 56.34 102 PRO A O 1
ATOM 813 N N . MET A 1 103 ? -22.220 -2.455 12.302 1.00 55.94 103 MET A N 1
ATOM 814 C CA . MET A 1 103 ? -21.254 -1.469 11.847 1.00 55.94 103 MET A CA 1
ATOM 815 C C . MET A 1 103 ? -20.355 -1.050 13.019 1.00 55.94 103 MET A C 1
ATOM 817 O O . MET A 1 103 ? -20.653 -0.097 13.740 1.00 55.94 103 MET A O 1
ATOM 821 N N . LYS A 1 104 ? -19.227 -1.753 13.197 1.00 48.97 104 LYS A N 1
ATOM 822 C CA . LYS A 1 104 ? -18.205 -1.407 14.202 1.00 48.97 104 LYS A CA 1
ATOM 823 C C . LYS A 1 104 ? -17.712 0.034 14.001 1.00 48.97 104 LYS A C 1
ATOM 825 O O . LYS A 1 104 ? -17.120 0.344 12.965 1.00 48.97 104 LYS A O 1
ATOM 830 N N . HIS A 1 105 ? -17.913 0.899 14.997 1.00 44.84 105 HIS A N 1
ATOM 831 C CA . HIS A 1 105 ? -17.395 2.269 15.005 1.00 44.84 105 HIS A CA 1
ATOM 832 C C . HIS A 1 105 ? -16.143 2.364 15.902 1.00 44.84 105 HIS A C 1
ATOM 834 O O . HIS A 1 105 ? -16.144 1.826 17.003 1.00 44.84 105 HIS A O 1
ATOM 840 N N . PRO A 1 106 ? -15.063 3.055 15.489 1.00 37.19 106 PRO A N 1
ATOM 841 C CA . PRO A 1 106 ? -13.778 3.056 16.207 1.00 37.19 106 PRO A CA 1
ATOM 842 C C . PRO A 1 106 ? -13.744 3.900 17.496 1.00 37.19 106 PRO A C 1
ATOM 844 O O . PRO A 1 106 ? -12.682 4.044 18.111 1.00 37.19 106 PRO A O 1
ATOM 847 N N . VAL A 1 107 ? -14.870 4.513 17.870 1.00 39.00 107 VAL A N 1
ATOM 848 C CA . VAL A 1 107 ? -14.957 5.455 18.997 1.00 39.00 107 VAL A CA 1
ATOM 849 C C . VAL A 1 107 ? -15.753 4.871 20.171 1.00 39.00 107 VAL A C 1
ATOM 851 O O . VAL A 1 107 ? -15.346 5.108 21.300 1.00 39.00 107 VAL A O 1
ATOM 854 N N . PHE A 1 108 ? -16.771 4.033 19.924 1.00 43.38 108 PHE A N 1
ATOM 855 C CA . PHE A 1 108 ? -17.526 3.322 20.967 1.00 43.38 108 PHE A CA 1
ATOM 856 C C . PHE A 1 108 ? -17.794 1.883 20.558 1.00 43.38 108 PHE A C 1
ATOM 858 O O . PHE A 1 108 ? -18.200 1.636 19.420 1.00 43.38 108 PHE A O 1
ATOM 865 N N . GLU A 1 109 ? -17.586 0.953 21.489 1.00 57.50 109 GLU A N 1
ATOM 866 C CA . GLU A 1 109 ? -17.944 -0.455 21.294 1.00 57.50 109 GLU A CA 1
ATOM 867 C C . GLU A 1 109 ? -19.468 -0.668 21.412 1.00 57.50 109 GLU A C 1
ATOM 869 O O . GLU A 1 109 ? -20.008 -1.522 20.716 1.00 57.50 109 GLU A O 1
ATOM 874 N N . TRP A 1 110 ? -20.174 0.169 22.185 1.00 68.12 110 TRP A N 1
ATOM 875 C CA . TRP A 1 110 ? -21.635 0.179 22.371 1.00 68.12 110 TRP A CA 1
ATOM 876 C C . TRP A 1 110 ? -22.200 1.611 22.337 1.00 68.12 110 TRP A C 1
ATOM 878 O O . TRP A 1 110 ? -21.473 2.579 22.533 1.00 68.12 110 TRP A O 1
ATOM 888 N N . ARG A 1 111 ? -23.496 1.768 22.066 1.00 73.75 111 ARG A N 1
ATOM 889 C CA . ARG A 1 111 ? -24.203 3.057 21.976 1.00 73.75 111 ARG A CA 1
ATOM 890 C C . ARG A 1 111 ? -25.302 3.160 23.023 1.00 73.75 111 ARG A C 1
ATOM 892 O O . ARG A 1 111 ? -25.769 2.137 23.515 1.00 73.75 111 ARG A O 1
ATOM 899 N N . MET A 1 112 ? -25.722 4.389 23.327 1.00 78.69 112 MET A N 1
ATOM 900 C CA . MET A 1 112 ? -26.729 4.680 24.347 1.00 78.69 112 MET A CA 1
ATOM 901 C C . MET A 1 112 ? -27.806 5.642 23.838 1.00 78.69 112 MET A C 1
ATOM 903 O O . MET A 1 112 ? -27.497 6.706 23.300 1.00 78.69 112 MET A O 1
ATOM 907 N N . SER A 1 113 ? -29.069 5.288 24.063 1.00 80.88 113 SER A N 1
ATOM 908 C CA . SER A 1 113 ? -30.238 6.148 23.860 1.00 80.88 113 SER A CA 1
ATOM 909 C C . SER A 1 113 ? -30.984 6.304 25.179 1.00 80.88 113 SER A C 1
ATOM 911 O O . SER A 1 113 ? -31.224 5.301 25.840 1.00 80.88 113 SER A O 1
ATOM 913 N N . LEU A 1 114 ? -31.325 7.539 25.559 1.00 79.25 114 LEU A N 1
ATOM 914 C CA . LEU A 1 114 ? -32.129 7.847 26.746 1.00 79.25 114 LEU A CA 1
ATOM 915 C C . LEU A 1 114 ? -33.493 8.361 26.307 1.00 79.25 114 LEU A C 1
ATOM 917 O O . LEU A 1 114 ? -33.554 9.280 25.484 1.00 79.25 114 LEU A O 1
ATOM 921 N N . VAL A 1 115 ? -34.553 7.776 26.858 1.00 76.75 115 VAL A N 1
ATOM 922 C CA . VAL A 1 115 ? -35.933 8.131 26.542 1.00 76.75 115 VAL A CA 1
ATOM 923 C C . VAL A 1 115 ? -36.770 8.237 27.814 1.00 76.75 115 VAL A C 1
ATOM 925 O O . VAL A 1 115 ? -36.857 7.285 28.591 1.00 76.75 115 VAL A O 1
ATOM 928 N N . THR A 1 116 ? -37.425 9.380 27.991 1.00 79.44 116 THR A N 1
ATOM 929 C CA . THR A 1 116 ? -38.291 9.683 29.141 1.00 79.44 116 THR A CA 1
ATOM 930 C C . THR A 1 116 ? -39.682 10.051 28.632 1.00 79.44 116 THR A C 1
ATOM 932 O O . THR A 1 116 ? -39.783 10.810 27.666 1.00 79.44 116 THR A O 1
ATOM 935 N N . PRO A 1 117 ? -40.772 9.541 29.223 1.00 68.31 117 PRO A N 1
ATOM 936 C CA . PRO A 1 117 ? -42.116 9.895 28.806 1.00 68.31 117 PRO A CA 1
ATOM 937 C C . PRO A 1 117 ? -42.452 11.296 29.319 1.00 68.31 117 PRO A C 1
ATOM 939 O O . PRO A 1 117 ? -42.134 11.653 30.453 1.00 68.31 117 PRO A O 1
ATOM 942 N N . CYS A 1 118 ? -43.118 12.086 28.485 1.00 61.41 118 CYS A N 1
ATOM 943 C CA . CYS A 1 118 ? -43.660 13.383 28.863 1.00 61.41 118 CYS A CA 1
ATOM 944 C C . CYS A 1 118 ? -45.164 13.258 29.092 1.00 61.41 118 CYS A C 1
ATOM 946 O O . CYS A 1 118 ? -45.892 12.787 28.218 1.00 61.41 118 CYS A O 1
ATOM 948 N N . MET A 1 119 ? -45.632 13.739 30.241 1.00 50.69 119 MET A N 1
ATOM 949 C CA . MET A 1 119 ? -47.053 13.988 30.465 1.00 50.69 119 MET A CA 1
ATOM 950 C C . MET A 1 119 ? -47.379 15.325 29.801 1.00 50.69 119 MET A C 1
ATOM 952 O O . MET A 1 119 ? -46.889 16.364 30.235 1.00 50.69 119 MET A O 1
ATOM 956 N N . VAL A 1 120 ? -48.140 15.293 28.711 1.00 42.78 120 VAL A N 1
ATOM 957 C CA . VAL A 1 120 ? -48.710 16.505 28.117 1.00 42.78 120 VAL A CA 1
ATOM 958 C C . VAL A 1 120 ? -50.157 16.570 28.577 1.00 42.78 120 VAL A C 1
ATOM 960 O O . VAL A 1 120 ? -50.959 15.726 28.173 1.00 42.78 120 VAL A O 1
ATOM 963 N N . ASP A 1 121 ? -50.489 17.555 29.411 1.00 32.62 121 ASP A N 1
ATOM 964 C CA . ASP A 1 121 ? -51.882 17.943 29.607 1.00 32.62 121 ASP A CA 1
ATOM 965 C C . ASP A 1 121 ? -52.377 18.537 28.289 1.00 32.62 121 ASP A C 1
ATOM 967 O O . ASP A 1 121 ? -51.880 19.559 27.812 1.00 32.62 121 ASP A O 1
ATOM 971 N N . VAL A 1 122 ? -53.328 17.859 27.651 1.00 33.62 122 VAL A N 1
ATOM 972 C CA . VAL A 1 122 ? -54.006 18.387 26.467 1.00 33.62 122 VAL A CA 1
ATOM 973 C C . VAL A 1 122 ? -54.994 19.445 26.953 1.00 33.62 122 VAL A C 1
ATOM 975 O O . VAL A 1 122 ? -56.169 19.156 27.159 1.00 33.62 122 VAL A O 1
ATOM 978 N N . ALA A 1 123 ? -54.501 20.661 27.178 1.00 30.67 123 ALA A N 1
ATOM 979 C CA . ALA A 1 123 ? -55.336 21.840 27.340 1.00 30.67 123 ALA A CA 1
ATOM 980 C C . ALA A 1 123 ? -55.700 22.393 25.948 1.00 30.67 123 ALA A C 1
ATOM 982 O O . ALA A 1 123 ? -54.895 23.045 25.291 1.00 30.67 123 ALA A O 1
ATOM 983 N N . ASP A 1 124 ? -56.910 22.027 25.534 1.00 30.09 124 ASP A N 1
ATOM 984 C CA . ASP A 1 124 ? -57.846 22.656 24.597 1.00 30.09 124 ASP A CA 1
ATOM 985 C C . ASP A 1 124 ? -57.502 23.047 23.140 1.00 30.09 124 ASP A C 1
ATOM 987 O O . ASP A 1 124 ? -56.557 23.752 22.800 1.00 30.09 124 ASP A O 1
ATOM 991 N N . GLU A 1 125 ? -58.446 22.600 22.300 1.00 35.31 125 GLU A N 1
ATOM 992 C CA . GLU A 1 125 ? -59.091 23.292 21.178 1.00 35.31 125 GLU A CA 1
ATOM 993 C C . GLU A 1 125 ? -58.227 23.898 20.065 1.00 35.31 125 GLU A C 1
ATOM 995 O O . GLU A 1 125 ? -57.937 25.087 20.013 1.00 35.31 125 GLU A O 1
ATOM 1000 N N . ASN A 1 126 ? -57.993 23.082 19.033 1.00 27.19 126 ASN A N 1
ATOM 1001 C CA . ASN A 1 126 ? -58.179 23.516 17.643 1.00 27.19 126 ASN A CA 1
ATOM 1002 C C . ASN A 1 126 ? -58.653 22.331 16.786 1.00 27.19 126 ASN A C 1
ATOM 1004 O O . ASN A 1 126 ? -58.015 21.906 15.824 1.00 27.19 126 ASN A O 1
ATOM 1008 N N . ALA A 1 127 ? -59.804 21.769 17.165 1.00 28.84 127 ALA A N 1
ATOM 1009 C CA . ALA A 1 127 ? -60.543 20.793 16.372 1.00 28.84 127 ALA A CA 1
ATOM 1010 C C . ALA A 1 127 ? -61.537 21.509 15.440 1.00 28.84 127 ALA A C 1
ATOM 1012 O O . ALA A 1 127 ? -62.748 21.363 15.564 1.00 28.84 127 ALA A O 1
ATOM 1013 N N . HIS A 1 128 ? -61.025 22.263 14.469 1.00 30.19 128 HIS A N 1
ATOM 1014 C CA . HIS A 1 128 ? -61.810 22.699 13.313 1.00 30.19 128 HIS A CA 1
ATOM 1015 C C . HIS A 1 128 ? -61.061 22.380 12.021 1.00 30.19 128 HIS A C 1
ATOM 1017 O O . HIS A 1 128 ? -60.469 23.252 11.401 1.00 30.19 128 HIS A O 1
ATOM 1023 N N . ALA A 1 129 ? -61.089 21.105 11.629 1.00 27.67 129 ALA A N 1
ATOM 1024 C CA . ALA A 1 129 ? -61.164 20.665 10.234 1.00 27.67 129 ALA A CA 1
ATOM 1025 C C . ALA A 1 129 ? -61.126 19.134 10.191 1.00 27.67 129 ALA A C 1
ATOM 1027 O O . ALA A 1 129 ? -60.053 18.548 10.271 1.00 27.67 129 ALA A O 1
ATOM 1028 N N . LEU A 1 130 ? -62.308 18.518 10.079 1.00 25.09 130 LEU A N 1
ATOM 1029 C CA . LEU A 1 130 ? -62.626 17.260 9.375 1.00 25.09 130 LEU A CA 1
ATOM 1030 C C . LEU A 1 130 ? -63.802 16.568 10.066 1.00 25.09 130 LEU A C 1
ATOM 1032 O O . LEU A 1 130 ? -63.674 15.603 10.814 1.00 25.09 130 LEU A O 1
ATOM 1036 N N . SER A 1 131 ? -64.988 17.090 9.773 1.00 25.52 131 SER A N 1
ATOM 1037 C CA . SER A 1 131 ? -66.244 16.375 9.935 1.00 25.52 131 SER A CA 1
ATOM 1038 C C . SER A 1 131 ? -66.339 15.256 8.895 1.00 25.52 131 SER A C 1
ATOM 1040 O O . SER A 1 131 ? -66.392 15.541 7.699 1.00 25.52 131 SER A O 1
ATOM 1042 N N . SER A 1 132 ? -66.403 13.999 9.327 1.00 25.69 132 SER A N 1
ATOM 1043 C CA . SER A 1 132 ? -67.473 13.054 8.957 1.00 25.69 132 SER A CA 1
ATOM 1044 C C . SER A 1 132 ? -67.091 11.624 9.344 1.00 25.69 132 SER A C 1
ATOM 1046 O O . SER A 1 132 ? -66.122 11.071 8.841 1.00 25.69 132 SER A O 1
ATOM 1048 N N . VAL A 1 133 ? -67.889 11.057 10.254 1.00 26.92 133 VAL A N 1
ATOM 1049 C CA . VAL A 1 133 ? -68.346 9.655 10.373 1.00 26.92 133 VAL A CA 1
ATOM 1050 C C . VAL A 1 133 ? -68.552 9.355 11.861 1.00 26.92 133 VAL A C 1
ATOM 1052 O O . VAL A 1 133 ? -67.627 9.383 12.669 1.00 26.92 133 VAL A O 1
ATOM 1055 N N . HIS A 1 134 ? -69.811 9.107 12.220 1.00 28.19 134 HIS A N 1
ATOM 1056 C CA . HIS A 1 134 ? -70.259 8.777 13.568 1.00 28.19 134 HIS A CA 1
ATOM 1057 C C . HIS A 1 134 ? -69.547 7.545 14.140 1.00 28.19 134 HIS A C 1
ATOM 1059 O O . HIS A 1 134 ? -69.707 6.445 13.622 1.00 28.19 134 HIS A O 1
ATOM 1065 N N . THR A 1 135 ? -68.864 7.713 15.272 1.00 22.55 135 THR A N 1
ATOM 1066 C CA . THR A 1 135 ? -68.690 6.677 16.305 1.00 22.55 135 THR A CA 1
ATOM 1067 C C . THR A 1 135 ? -68.633 7.352 17.684 1.00 22.55 135 THR A C 1
ATOM 1069 O O . THR A 1 135 ? -68.167 8.489 17.781 1.00 22.55 135 THR A O 1
ATOM 1072 N N . PRO A 1 136 ? -69.171 6.718 18.742 1.00 23.88 136 PRO A N 1
ATOM 1073 C CA . PRO A 1 136 ? -69.305 7.338 20.053 1.00 23.88 136 PRO A CA 1
ATOM 1074 C C . PRO A 1 136 ? -67.936 7.567 20.699 1.00 23.88 136 PRO A C 1
ATOM 1076 O O . PRO A 1 136 ? -67.024 6.748 20.596 1.00 23.88 136 PRO A O 1
ATOM 1079 N N . ILE A 1 137 ? -67.829 8.705 21.381 1.00 31.03 137 ILE A N 1
ATOM 1080 C CA . ILE A 1 137 ? -66.665 9.181 22.125 1.00 31.03 137 ILE A CA 1
ATOM 1081 C C . ILE A 1 137 ? -66.256 8.124 23.162 1.00 31.03 137 ILE A C 1
ATOM 1083 O O . ILE A 1 137 ? -66.908 7.961 24.192 1.00 31.03 137 ILE A O 1
ATOM 1087 N N . SER A 1 138 ? -65.152 7.420 22.906 1.00 23.30 138 SER A N 1
ATOM 1088 C CA . SER A 1 138 ? -64.441 6.622 23.905 1.00 23.30 138 SER A CA 1
ATOM 1089 C C . SER A 1 138 ? -63.081 7.260 24.190 1.00 23.30 138 SER A C 1
ATOM 1091 O O . SER A 1 138 ? -62.225 7.296 23.310 1.00 23.30 138 SER A O 1
ATOM 1093 N N . LYS A 1 139 ? -62.928 7.764 25.420 1.00 26.47 139 LYS A N 1
ATOM 1094 C CA . LYS A 1 139 ? -61.692 8.018 26.186 1.00 26.47 139 LYS A CA 1
ATOM 1095 C C . LYS A 1 139 ? -60.402 8.281 25.383 1.00 26.47 139 LYS A C 1
ATOM 1097 O O . LYS A 1 139 ? -59.788 7.360 24.858 1.00 26.47 139 LYS A O 1
ATOM 1102 N N . GLY A 1 140 ? -59.988 9.552 25.414 1.00 27.36 140 GLY A N 1
ATOM 1103 C CA . GLY A 1 140 ? -58.636 10.092 25.217 1.00 27.36 140 GLY A CA 1
ATOM 1104 C C . GLY A 1 140 ? -57.601 9.195 24.539 1.00 27.36 140 GLY A C 1
ATOM 1105 O O . GLY A 1 140 ? -56.923 8.407 25.196 1.00 27.36 140 GLY A O 1
ATOM 1106 N N . LYS A 1 141 ? -57.392 9.399 23.235 1.00 26.81 141 LYS A N 1
ATOM 1107 C CA . LYS A 1 141 ? -56.135 9.014 22.585 1.00 26.81 141 LYS A CA 1
ATOM 1108 C C . LYS A 1 141 ? -55.031 9.934 23.114 1.00 26.81 141 LYS A C 1
ATOM 1110 O O . LYS A 1 141 ? -54.812 11.009 22.568 1.00 26.81 141 LYS A O 1
ATOM 1115 N N . PHE A 1 142 ? -54.357 9.524 24.184 1.00 32.97 142 PHE A N 1
ATOM 1116 C CA . PHE A 1 142 ? -53.061 10.091 24.547 1.00 32.97 142 PHE A CA 1
ATOM 1117 C C . PHE A 1 142 ? -52.102 9.858 23.372 1.00 32.97 142 PHE A C 1
ATOM 1119 O O . PHE A 1 142 ? -51.867 8.712 22.985 1.00 32.97 142 PHE A O 1
ATOM 1126 N N . HIS A 1 143 ? -51.567 10.924 22.777 1.00 39.38 143 HIS A N 1
ATOM 1127 C CA . HIS A 1 143 ? -50.389 10.797 21.924 1.00 39.38 143 HIS A CA 1
ATOM 1128 C C . HIS A 1 143 ? -49.172 10.697 22.850 1.00 39.38 143 HIS A C 1
ATOM 1130 O O . HIS A 1 143 ? -48.919 11.647 23.591 1.00 39.38 143 HIS A O 1
ATOM 1136 N N . PRO A 1 144 ? -48.437 9.572 22.871 1.00 49.53 144 PRO A N 1
ATOM 1137 C CA . PRO A 1 144 ? -47.300 9.437 23.765 1.00 49.53 144 PRO A CA 1
ATOM 1138 C C . PRO A 1 144 ? -46.167 10.351 23.282 1.00 49.53 144 PRO A C 1
ATOM 1140 O O . PRO A 1 144 ? -45.586 10.128 22.222 1.00 49.53 144 PRO A O 1
ATOM 1143 N N . CYS A 1 145 ? -45.875 11.409 24.035 1.00 56.38 145 CYS A N 1
ATOM 1144 C CA . CYS A 1 145 ? -44.728 12.278 23.793 1.00 56.38 145 CYS A CA 1
ATOM 1145 C C . CYS A 1 145 ? -43.528 11.768 24.589 1.00 56.38 145 CYS A C 1
ATOM 1147 O O . CYS A 1 145 ? -43.653 11.437 25.767 1.00 56.38 145 CYS A O 1
ATOM 1149 N N . TYR A 1 146 ? -42.360 11.741 23.951 1.00 66.19 146 TYR A N 1
ATOM 1150 C CA . TYR A 1 146 ? -41.121 11.302 24.576 1.00 66.19 146 TYR A CA 1
ATOM 1151 C C . TYR A 1 146 ? -40.046 12.379 24.459 1.00 66.19 146 TYR A C 1
ATOM 1153 O O . TYR A 1 146 ? -39.906 13.027 23.417 1.00 66.19 146 TYR A O 1
ATOM 1161 N N . LYS A 1 147 ? -39.269 12.519 25.530 1.00 65.19 147 LYS A N 1
ATOM 1162 C CA . LYS A 1 147 ? -37.999 13.231 25.561 1.00 65.19 147 LYS A CA 1
ATOM 1163 C C . LYS A 1 147 ? -36.889 12.275 25.244 1.00 65.19 147 LYS A C 1
ATOM 1165 O O . LYS A 1 147 ? -36.669 11.302 25.962 1.00 65.19 147 LYS A O 1
ATOM 1170 N N . VAL A 1 148 ? -36.171 12.592 24.184 1.00 66.56 148 VAL A N 1
ATOM 1171 C CA . VAL A 1 148 ? -35.082 11.764 23.701 1.00 66.56 148 VAL A CA 1
ATOM 1172 C C . VAL A 1 148 ? -33.802 12.559 23.834 1.00 66.56 148 VAL A C 1
ATOM 1174 O O . VAL A 1 148 ? -33.692 13.673 23.319 1.00 66.56 148 VAL A O 1
ATOM 1177 N N . THR A 1 149 ? -32.818 11.982 24.517 1.00 65.12 149 THR A N 1
ATOM 1178 C CA . THR A 1 149 ? -31.469 12.541 24.553 1.00 65.12 149 THR A CA 1
ATOM 1179 C C . THR A 1 149 ? -30.504 11.596 23.869 1.00 65.12 149 THR A C 1
ATOM 1181 O O . THR A 1 149 ? -30.168 10.519 24.370 1.00 65.12 149 THR A O 1
ATOM 1184 N N . LEU A 1 150 ? -30.009 12.066 22.731 1.00 60.28 150 LEU A N 1
ATOM 1185 C CA . LEU A 1 150 ? -28.905 11.491 21.984 1.00 60.28 150 LEU A CA 1
ATOM 1186 C C . LEU A 1 150 ? -27.875 12.593 21.788 1.00 60.28 150 LEU A C 1
ATOM 1188 O O . LEU A 1 150 ? -28.206 13.689 21.348 1.00 60.28 150 LEU A O 1
ATOM 1192 N N . ASN A 1 151 ? -26.625 12.328 22.138 1.00 56.44 151 ASN A N 1
ATOM 1193 C CA . ASN A 1 151 ? -25.526 13.240 21.842 1.00 56.44 151 ASN A CA 1
ATOM 1194 C C . ASN A 1 151 ? -25.638 14.660 22.405 1.00 56.44 151 ASN A C 1
ATOM 1196 O O . ASN A 1 151 ? -25.287 15.628 21.736 1.00 56.44 151 ASN A O 1
ATOM 1200 N N . GLY A 1 152 ? -26.163 14.799 23.627 1.00 51.25 152 GLY A N 1
ATOM 1201 C CA . GLY A 1 152 ? -26.344 16.114 24.251 1.00 51.25 152 GLY A CA 1
ATOM 1202 C C . GLY A 1 152 ? -27.315 17.028 23.491 1.00 51.25 152 GLY A C 1
ATOM 1203 O O . GLY A 1 152 ? -27.286 18.238 23.683 1.00 51.25 152 GLY A O 1
ATOM 1204 N N . SER A 1 153 ? -28.144 16.461 22.609 1.00 48.25 153 SER A N 1
ATOM 1205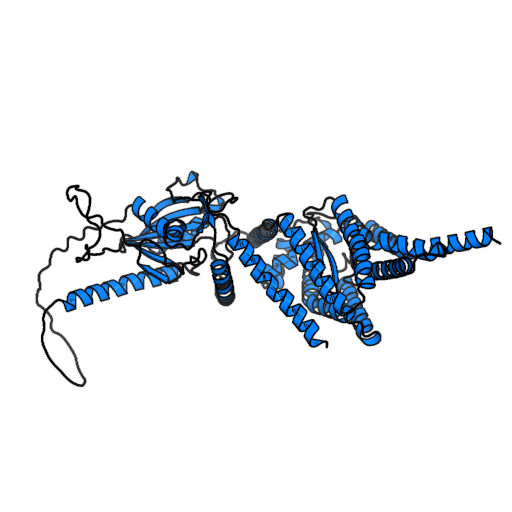 C CA . SER A 1 153 ? -29.217 17.158 21.900 1.00 48.25 153 SER A CA 1
ATOM 1206 C C . SER A 1 153 ? -30.563 16.687 22.451 1.00 48.25 153 SER A C 1
ATOM 1208 O O . SER A 1 153 ? -30.755 15.490 22.683 1.00 48.25 153 SER A O 1
ATOM 1210 N N . GLU A 1 154 ? -31.470 17.630 22.702 1.00 52.16 154 GLU A N 1
ATOM 1211 C CA . GLU A 1 154 ? -32.839 17.368 23.150 1.00 52.16 154 GLU A CA 1
ATOM 1212 C C . GLU A 1 154 ? -33.792 17.440 21.968 1.00 52.16 154 GLU A C 1
ATOM 1214 O O . GLU A 1 154 ? -33.781 18.422 21.224 1.00 52.16 154 GLU A O 1
ATOM 1219 N N . PHE A 1 155 ? -34.667 16.444 21.850 1.00 57.88 155 PHE A N 1
ATOM 1220 C CA . PHE A 1 155 ? -35.792 16.510 20.932 1.00 57.88 155 PHE A CA 1
ATOM 1221 C C . PHE A 1 155 ? -37.079 16.086 21.644 1.00 57.88 155 PHE A C 1
ATOM 1223 O O . PHE A 1 155 ? -37.160 14.993 22.206 1.00 57.88 155 PHE A O 1
ATOM 1230 N N . ASN A 1 156 ? -38.079 16.969 21.602 1.00 53.34 156 ASN A N 1
ATOM 1231 C CA . ASN A 1 156 ? -39.449 16.713 22.040 1.00 53.34 156 ASN A CA 1
ATOM 1232 C C . ASN A 1 156 ? -40.265 16.296 20.816 1.00 53.34 156 ASN A C 1
ATOM 1234 O O . ASN A 1 156 ? -40.549 17.180 20.004 1.00 53.34 156 ASN A O 1
ATOM 1238 N N . LYS A 1 157 ? -40.604 15.001 20.669 1.00 53.78 157 LYS A N 1
ATOM 1239 C CA . LYS A 1 157 ? -41.698 14.440 19.827 1.00 53.78 157 LYS A CA 1
ATOM 1240 C C . LYS A 1 157 ? -41.541 12.928 19.615 1.00 53.78 157 LYS A C 1
ATOM 1242 O O . LYS A 1 157 ? -40.482 12.360 19.844 1.00 53.78 157 LYS A O 1
ATOM 1247 N N . THR A 1 158 ? -42.609 12.297 19.115 1.00 54.91 158 THR A N 1
ATOM 1248 C CA . THR A 1 158 ? -42.644 10.887 18.683 1.00 54.91 158 THR A CA 1
ATOM 1249 C C . THR A 1 158 ? -41.597 10.541 17.622 1.00 54.91 158 THR A C 1
ATOM 1251 O O . THR A 1 158 ? -41.218 9.383 17.528 1.00 54.91 158 THR A O 1
ATOM 1254 N N . ALA A 1 159 ? -41.109 11.514 16.850 1.00 58.16 159 ALA A N 1
ATOM 1255 C CA . ALA A 1 159 ? -40.103 11.324 15.809 1.00 58.16 159 ALA A CA 1
ATOM 1256 C C . ALA A 1 159 ? -38.930 12.311 15.994 1.00 58.16 159 ALA A C 1
ATOM 1258 O O . ALA A 1 159 ? -39.143 13.418 16.504 1.00 58.16 159 ALA A O 1
ATOM 1259 N N . PRO A 1 160 ? -37.702 11.950 15.571 1.00 59.84 160 PRO A N 1
ATOM 1260 C CA . PRO A 1 160 ? -36.552 12.843 15.628 1.00 59.84 160 PRO A CA 1
ATOM 1261 C C . PRO A 1 160 ? -36.745 14.059 14.694 1.00 59.84 160 PRO A C 1
ATOM 1263 O O . PRO A 1 160 ? -37.605 14.042 13.817 1.00 59.84 160 PRO A O 1
ATOM 1266 N N . PRO A 1 161 ? -35.987 15.156 14.836 1.00 58.03 161 PRO A N 1
ATOM 1267 C CA . PRO A 1 161 ? -36.086 16.288 13.914 1.00 58.03 161 PRO A CA 1
ATOM 1268 C C . PRO A 1 161 ? -35.619 15.934 12.509 1.00 58.03 161 PRO A C 1
ATOM 1270 O O . PRO A 1 161 ? -34.821 15.025 12.323 1.00 58.03 161 PRO A O 1
ATOM 1273 N N . LYS A 1 162 ? -36.020 16.749 11.526 1.00 56.91 162 LYS A N 1
ATOM 1274 C CA . LYS A 1 162 ? -35.576 16.626 10.125 1.00 56.91 162 LYS A CA 1
ATOM 1275 C C . LYS A 1 162 ? -34.054 16.664 9.932 1.00 56.91 162 LYS A C 1
ATOM 1277 O O . LYS A 1 162 ? -33.578 16.135 8.934 1.00 56.91 162 LYS A O 1
ATOM 1282 N N . ASP A 1 163 ? -33.322 17.254 10.873 1.00 53.41 163 ASP A N 1
ATOM 1283 C CA . ASP A 1 163 ? -31.860 17.373 10.829 1.00 53.41 163 ASP A CA 1
ATOM 1284 C C . ASP A 1 163 ? -31.141 16.234 11.581 1.00 53.41 163 ASP A C 1
ATOM 1286 O O . ASP A 1 163 ? -29.933 16.298 11.795 1.00 53.41 163 ASP A O 1
ATOM 1290 N N . TYR A 1 164 ? -31.871 15.203 12.020 1.00 55.06 164 TYR A N 1
ATOM 1291 C CA . TYR A 1 164 ? -31.311 14.055 12.725 1.00 55.06 164 TYR A CA 1
ATOM 1292 C C . TYR A 1 164 ? -30.684 13.051 11.755 1.00 55.06 164 TYR A C 1
ATOM 1294 O O . TYR A 1 164 ? -31.368 12.374 10.985 1.00 55.06 164 TYR A O 1
ATOM 1302 N N . ASP A 1 165 ? -29.364 12.916 11.822 1.00 54.50 165 ASP A N 1
ATOM 1303 C CA . ASP A 1 165 ? -28.634 11.967 10.993 1.00 54.50 165 ASP A CA 1
ATOM 1304 C C . ASP A 1 165 ? -28.508 10.583 11.654 1.00 54.50 165 ASP A C 1
ATOM 1306 O O . ASP A 1 165 ? -28.343 10.455 12.864 1.00 54.50 165 ASP A O 1
ATOM 1310 N N . LEU A 1 166 ? -28.439 9.516 10.845 1.00 52.88 166 LEU A N 1
ATOM 1311 C CA . LEU A 1 166 ? -28.241 8.119 11.298 1.00 52.88 166 LEU A CA 1
ATOM 1312 C C . LEU A 1 166 ? -26.964 7.919 12.153 1.00 52.88 166 LEU A C 1
ATOM 1314 O O . LEU A 1 166 ? -26.806 6.911 12.839 1.00 52.88 166 LEU A O 1
ATOM 1318 N N . HIS A 1 167 ? -26.042 8.884 12.092 1.00 47.00 167 HIS A N 1
ATOM 1319 C CA . HIS A 1 167 ? -24.787 8.934 12.840 1.00 47.00 167 HIS A CA 1
ATOM 1320 C C . HIS A 1 167 ? -24.804 9.901 14.035 1.00 47.00 167 HIS A C 1
ATOM 1322 O O . HIS A 1 167 ? -23.865 9.874 14.829 1.00 47.00 167 HIS A O 1
ATOM 1328 N N . ASP A 1 168 ? -25.847 10.717 14.208 1.00 44.22 168 ASP A N 1
ATOM 1329 C CA . ASP A 1 168 ? -25.937 11.679 15.315 1.00 44.22 168 ASP A CA 1
ATOM 1330 C C . ASP A 1 168 ? -26.156 11.012 16.680 1.00 44.22 168 ASP A C 1
ATOM 1332 O O . ASP A 1 168 ? -25.975 11.652 17.711 1.00 44.22 168 ASP A O 1
ATOM 1336 N N . ALA A 1 169 ? -26.397 9.698 16.710 1.00 44.09 169 ALA A N 1
ATOM 1337 C CA . ALA A 1 169 ? -26.387 8.866 17.916 1.00 44.09 169 ALA A CA 1
ATOM 1338 C C . ALA A 1 169 ? -24.987 8.668 18.552 1.00 44.09 169 ALA A C 1
ATOM 1340 O O . ALA A 1 169 ? -24.838 7.878 19.485 1.00 44.09 169 ALA A O 1
ATOM 1341 N N . VAL A 1 170 ? -23.942 9.334 18.0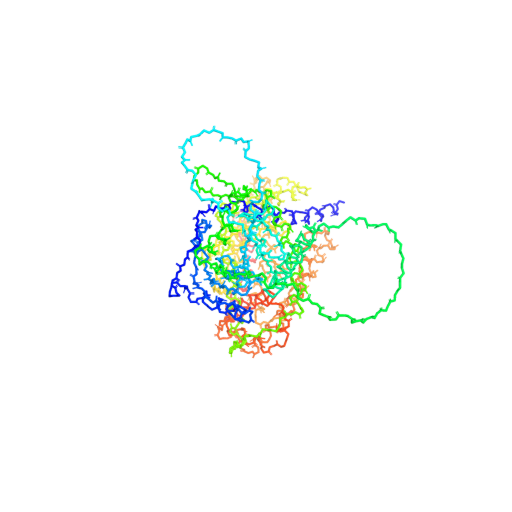50 1.00 45.44 170 VAL A N 1
ATOM 1342 C CA . VAL A 1 170 ? -22.568 9.226 18.567 1.00 45.44 170 VAL A CA 1
ATOM 1343 C C . VAL A 1 170 ? -22.286 10.352 19.568 1.00 45.44 170 VAL A C 1
ATOM 1345 O O . VAL A 1 170 ? -21.581 11.310 19.251 1.00 45.44 170 VAL A O 1
ATOM 1348 N N . THR A 1 171 ? -22.807 10.224 20.793 1.00 45.59 171 THR A N 1
ATOM 1349 C CA . THR A 1 171 ? -22.274 10.967 21.951 1.00 45.59 171 THR A CA 1
ATOM 1350 C C . THR A 1 171 ? -20.994 10.343 22.439 1.00 45.59 171 THR A C 1
ATOM 1352 O O . THR A 1 171 ? -20.945 9.117 22.551 1.00 45.59 171 THR A O 1
ATOM 1355 N N . PRO A 1 172 ? -19.980 11.147 22.798 1.00 50.25 172 PRO A N 1
ATOM 1356 C CA . PRO A 1 172 ? -18.710 10.568 23.134 1.00 50.25 172 PRO A CA 1
ATOM 1357 C C . PRO A 1 172 ? -18.564 10.019 24.558 1.00 50.25 172 PRO A C 1
ATOM 1359 O O . PRO A 1 172 ? -17.606 9.295 24.801 1.00 50.25 172 PRO A O 1
ATOM 1362 N N . PHE A 1 173 ? -19.472 10.316 25.494 1.00 62.97 173 PHE A N 1
ATOM 1363 C CA . PHE A 1 173 ? -19.351 9.825 26.872 1.00 62.97 173 PHE A CA 1
ATOM 1364 C C . PHE A 1 173 ? -20.732 9.573 27.506 1.00 62.97 173 PHE A C 1
ATOM 1366 O O . PHE A 1 173 ? -21.532 10.510 27.602 1.00 62.97 173 PHE A O 1
ATOM 1373 N N . PRO A 1 174 ? -21.028 8.333 27.941 1.00 69.88 174 PRO A N 1
ATOM 1374 C CA . PRO A 1 174 ? -22.286 7.980 28.603 1.00 69.88 174 PRO A CA 1
ATOM 1375 C C . PRO A 1 174 ? -22.591 8.847 29.833 1.00 69.88 174 PRO A C 1
ATOM 1377 O O . PRO A 1 174 ? -23.736 9.238 30.055 1.00 69.88 174 PRO A O 1
ATOM 1380 N N . GLU A 1 175 ? -21.563 9.208 30.605 1.00 73.50 175 GLU A N 1
ATOM 1381 C CA . GLU A 1 175 ? -21.690 10.039 31.802 1.00 73.50 175 GLU A CA 1
ATOM 1382 C C . GLU A 1 175 ? -22.142 11.464 31.474 1.00 73.50 175 GLU A C 1
ATOM 1384 O O . GLU A 1 175 ? -23.070 11.975 32.096 1.00 73.50 175 GLU A O 1
ATOM 1389 N N . GLU A 1 176 ? -21.525 12.101 30.475 1.00 71.44 176 GLU A N 1
ATOM 1390 C CA . GLU A 1 176 ? -21.894 13.457 30.053 1.00 71.44 176 GLU A CA 1
ATOM 1391 C C . GLU A 1 176 ? -23.323 13.491 29.496 1.00 71.44 176 GLU A C 1
ATOM 1393 O O . GLU A 1 176 ? -24.083 14.413 29.798 1.00 71.44 176 GLU A O 1
ATOM 1398 N N . GLN A 1 177 ? -23.711 12.465 28.729 1.00 75.12 177 GLN A N 1
ATOM 1399 C CA . GLN A 1 177 ? -25.063 12.337 28.183 1.00 75.12 177 GLN A CA 1
ATOM 1400 C C . GLN A 1 177 ? -26.107 12.189 29.297 1.00 75.12 177 GLN A C 1
ATOM 1402 O O . GLN A 1 177 ? -27.159 12.825 29.233 1.00 75.12 177 GLN A O 1
ATOM 1407 N N . TRP A 1 178 ? -25.809 11.404 30.335 1.00 79.62 178 TRP A N 1
ATOM 1408 C CA . TRP A 1 178 ? -26.689 11.261 31.492 1.00 79.62 178 TRP A CA 1
ATOM 1409 C C . TRP A 1 178 ? -26.778 12.537 32.335 1.00 79.62 178 TRP A C 1
ATOM 1411 O O . TRP A 1 178 ? -27.873 12.946 32.720 1.00 79.62 178 TRP A O 1
ATOM 1421 N N . GLU A 1 179 ? -25.660 13.218 32.597 1.00 76.50 179 GLU A N 1
ATOM 1422 C CA . GLU A 1 179 ? -25.676 14.494 33.326 1.00 76.50 179 GLU A CA 1
ATOM 1423 C C . GLU A 1 179 ? -26.438 15.584 32.569 1.00 76.50 179 GLU A C 1
ATOM 1425 O O . GLU A 1 179 ? -27.200 16.342 33.172 1.00 76.50 179 GLU A O 1
ATOM 1430 N N . PHE A 1 180 ? -26.273 15.653 31.246 1.00 70.94 180 PHE A N 1
ATOM 1431 C CA . PHE A 1 180 ? -27.048 16.554 30.399 1.00 70.94 180 PHE A CA 1
ATOM 1432 C C . PHE A 1 180 ? -28.545 16.234 30.473 1.00 70.94 180 PHE A C 1
ATOM 1434 O O . PHE A 1 180 ? -29.352 17.123 30.736 1.00 70.94 180 PHE A O 1
ATOM 1441 N N . HIS A 1 181 ? -28.906 14.957 30.347 1.00 74.25 181 HIS A N 1
ATOM 1442 C CA . HIS A 1 181 ? -30.290 14.507 30.444 1.00 74.25 181 HIS A CA 1
ATOM 1443 C C . HIS A 1 181 ? -30.924 14.852 31.804 1.00 74.25 181 HIS A C 1
ATOM 1445 O O . HIS A 1 181 ? -32.010 15.422 31.864 1.00 74.25 181 HIS A O 1
ATOM 1451 N N . LYS A 1 182 ? -30.212 14.637 32.917 1.00 75.19 182 LYS A N 1
ATOM 1452 C CA . LYS A 1 182 ? -30.680 15.055 34.251 1.00 75.19 182 LYS A CA 1
ATOM 1453 C C . LYS A 1 182 ? -30.872 16.566 34.375 1.00 75.19 182 LYS A C 1
ATOM 1455 O O . LYS A 1 182 ? -31.786 17.001 35.075 1.00 75.19 182 LYS A O 1
ATOM 1460 N N . LYS A 1 183 ? -30.008 17.377 33.752 1.00 72.56 183 LYS A N 1
ATOM 1461 C CA . LYS A 1 183 ? -30.167 18.841 33.746 1.00 72.56 183 LYS A CA 1
ATOM 1462 C C . LYS A 1 183 ? -31.446 19.256 33.023 1.00 72.56 183 LYS A C 1
ATOM 1464 O O . LYS A 1 183 ? -32.149 20.107 33.556 1.00 72.56 183 LYS A O 1
ATOM 1469 N N . LEU A 1 184 ? -31.772 18.613 31.900 1.00 66.81 184 LEU A N 1
ATOM 1470 C CA . LEU A 1 184 ? -33.025 18.841 31.171 1.00 66.81 184 LEU A CA 1
ATOM 1471 C C . LEU A 1 184 ? -34.259 18.512 32.020 1.00 66.81 184 LEU A C 1
ATOM 1473 O O . LEU A 1 184 ? -35.181 19.315 32.121 1.00 66.81 184 LEU A O 1
ATOM 1477 N N . LEU A 1 185 ? -34.253 17.366 32.708 1.00 68.88 185 LEU A N 1
ATOM 1478 C CA . LEU A 1 185 ? -35.359 16.989 33.598 1.00 68.88 185 LEU A CA 1
ATOM 1479 C C . LEU A 1 185 ? -35.543 17.986 34.761 1.00 68.88 185 LEU A C 1
ATOM 1481 O O . LEU A 1 185 ? -36.655 18.192 35.247 1.00 68.88 185 LEU A O 1
ATOM 1485 N N . LYS A 1 186 ? -34.454 18.619 35.224 1.00 65.38 186 LYS A N 1
ATOM 1486 C CA . LYS A 1 186 ? -34.481 19.625 36.301 1.00 65.38 186 LYS A CA 1
ATOM 1487 C C . LYS A 1 186 ? -34.914 21.015 35.831 1.00 65.38 186 LYS A C 1
ATOM 1489 O O . LYS A 1 186 ? -35.612 21.691 36.586 1.00 65.38 186 LYS A O 1
ATOM 1494 N N . SER A 1 187 ? -34.510 21.462 34.637 1.00 58.31 187 SER A N 1
ATOM 1495 C CA . SER A 1 187 ? -34.931 22.768 34.103 1.00 58.31 187 SER A CA 1
ATOM 1496 C C . SER A 1 187 ? -36.443 22.829 33.905 1.00 58.31 187 SER A C 1
ATOM 1498 O O . SER A 1 187 ? -37.054 23.839 34.232 1.00 58.31 187 SER A O 1
ATOM 1500 N N . GLU A 1 188 ? -37.056 21.720 33.498 1.00 53.12 188 GLU A N 1
ATOM 1501 C CA . GLU A 1 188 ? -38.503 21.634 33.303 1.00 53.12 188 GLU A CA 1
ATOM 1502 C C . GLU A 1 188 ? -39.305 21.551 34.596 1.00 53.12 188 GLU A C 1
ATOM 1504 O O . GLU A 1 188 ? -40.350 22.185 34.691 1.00 53.12 188 GLU A O 1
ATOM 1509 N N . LYS A 1 189 ? -38.822 20.841 35.629 1.00 55.59 189 LYS A N 1
ATOM 1510 C CA . LYS A 1 189 ? -39.458 20.929 36.955 1.00 55.59 189 LYS A CA 1
ATOM 1511 C C . LYS A 1 189 ? -39.540 22.389 37.406 1.00 55.59 189 LYS A C 1
ATOM 1513 O O . LYS A 1 189 ? -40.573 22.798 37.916 1.00 55.59 189 LYS A O 1
ATOM 1518 N N . ASN A 1 190 ? -38.504 23.187 37.146 1.00 38.28 190 ASN A N 1
ATOM 1519 C CA . ASN A 1 190 ? -38.498 24.614 37.464 1.00 38.28 190 ASN A CA 1
ATOM 1520 C C . ASN A 1 190 ? -39.374 25.471 36.528 1.00 38.28 190 ASN A C 1
ATOM 1522 O O . ASN A 1 190 ? -39.950 26.445 37.001 1.00 38.28 190 ASN A O 1
ATOM 1526 N N . GLU A 1 191 ? -39.491 25.152 35.234 1.00 43.16 191 GLU A N 1
ATOM 1527 C CA . GLU A 1 191 ? -40.397 25.859 34.307 1.00 43.16 191 GLU A CA 1
ATOM 1528 C C . GLU A 1 191 ? -41.868 25.528 34.560 1.00 43.16 191 GLU A C 1
ATOM 1530 O O . GLU A 1 191 ? -42.684 26.443 34.623 1.00 43.16 191 GLU A O 1
ATOM 1535 N N . ASN A 1 192 ? -42.197 24.262 34.816 1.00 42.00 192 ASN A N 1
ATOM 1536 C CA . ASN A 1 192 ? -43.537 23.849 35.216 1.00 42.00 192 ASN A CA 1
ATOM 1537 C C . ASN A 1 192 ? -43.903 24.464 36.573 1.00 42.00 192 ASN A C 1
ATOM 1539 O O . ASN A 1 192 ? -44.979 25.041 36.681 1.00 42.00 192 ASN A O 1
ATOM 1543 N N . LEU A 1 193 ? -42.991 24.487 37.562 1.00 30.06 193 LEU A N 1
ATOM 1544 C CA . LEU A 1 193 ? -43.206 25.237 38.811 1.00 30.06 193 LEU A CA 1
ATOM 1545 C C . LEU A 1 193 ? -43.408 26.743 38.564 1.00 30.06 193 LEU A C 1
ATOM 1547 O O . LEU A 1 193 ? -44.293 27.328 39.176 1.00 30.06 193 LEU A O 1
ATOM 1551 N N . LYS A 1 194 ? -42.649 27.382 37.663 1.00 29.69 194 LYS A N 1
ATOM 1552 C CA . LYS A 1 194 ? -42.853 28.802 37.307 1.00 29.69 194 LYS A CA 1
ATOM 1553 C C . LYS A 1 194 ? -44.182 29.050 36.587 1.00 29.69 194 LYS A C 1
ATOM 1555 O O . LYS A 1 194 ? -44.817 30.067 36.840 1.00 29.69 194 LYS A O 1
ATOM 1560 N N . SER A 1 195 ? -44.616 28.137 35.719 1.00 29.52 195 SER A N 1
ATOM 1561 C CA . SER A 1 195 ? -45.910 28.229 35.030 1.00 29.52 195 SER A CA 1
ATOM 1562 C C . SER A 1 195 ? -47.087 28.016 35.988 1.00 29.52 195 SER A C 1
ATOM 1564 O O . SER A 1 195 ? -48.093 28.708 35.874 1.00 29.52 195 SER A O 1
ATOM 1566 N N . CYS A 1 196 ? -46.922 27.152 36.998 1.00 28.31 196 CYS A N 1
ATOM 1567 C CA . CYS A 1 196 ? -47.903 26.952 38.061 1.00 28.31 196 CYS A CA 1
ATOM 1568 C C . CYS A 1 196 ? -47.953 28.136 39.040 1.00 28.31 196 CYS A C 1
ATOM 1570 O O . CYS A 1 196 ? -49.020 28.445 39.557 1.00 28.31 196 CYS A O 1
ATOM 1572 N N . VAL A 1 197 ? -46.831 28.829 39.275 1.00 31.06 197 VAL A N 1
ATOM 1573 C CA . VAL A 1 197 ? -46.781 30.037 40.124 1.00 31.06 197 VAL A CA 1
ATOM 1574 C C . VAL A 1 197 ? -47.359 31.270 39.409 1.00 31.06 197 VAL A C 1
ATOM 1576 O O . VAL A 1 197 ? -47.914 32.141 40.066 1.00 31.06 197 VAL A O 1
ATOM 1579 N N . ASN A 1 198 ? -47.318 31.328 38.073 1.00 28.97 198 ASN A N 1
ATOM 1580 C CA . ASN A 1 198 ? -47.868 32.452 37.298 1.00 28.97 198 ASN A CA 1
ATOM 1581 C C . ASN A 1 198 ? -49.396 32.409 37.083 1.00 28.97 198 ASN A C 1
ATOM 1583 O O . ASN A 1 198 ? -49.938 33.341 36.495 1.00 28.97 198 ASN A O 1
ATOM 1587 N N . ASN A 1 199 ? -50.089 31.371 37.567 1.00 33.12 199 ASN A N 1
ATOM 1588 C CA . ASN A 1 199 ? -51.555 31.256 37.526 1.00 33.12 199 ASN A CA 1
ATOM 1589 C C . ASN A 1 199 ? -52.218 31.488 38.900 1.00 33.12 199 ASN A C 1
ATOM 1591 O O . ASN A 1 199 ? -53.312 30.990 39.161 1.00 33.12 199 ASN A O 1
ATOM 1595 N N . GLY A 1 200 ? -51.567 32.254 39.778 1.00 28.16 200 GLY A N 1
ATOM 1596 C CA . GLY A 1 200 ? -52.180 32.838 40.970 1.00 28.16 200 GLY A CA 1
ATOM 1597 C C . GLY A 1 200 ? -52.162 34.358 40.862 1.00 28.16 200 GLY A C 1
ATOM 1598 O O . GLY A 1 200 ? -51.095 34.950 40.730 1.00 28.16 200 GLY A O 1
ATOM 1599 N N . ASP A 1 201 ? -53.343 34.971 40.872 1.00 33.97 201 ASP A N 1
ATOM 1600 C CA . ASP A 1 201 ? -53.562 36.416 40.822 1.00 33.97 201 ASP A CA 1
ATOM 1601 C C . ASP A 1 201 ? -52.631 37.210 41.753 1.00 33.97 201 ASP A C 1
ATOM 1603 O O . ASP A 1 201 ? -52.724 37.067 42.967 1.00 33.97 201 ASP A O 1
ATOM 1607 N N . GLU A 1 202 ? -51.859 38.160 41.210 1.00 24.89 202 GLU A N 1
ATOM 1608 C CA . GLU A 1 202 ? -51.629 39.426 41.911 1.00 24.89 202 GLU A CA 1
ATOM 1609 C C . GLU A 1 202 ? -51.285 40.592 40.966 1.00 24.89 202 GLU A C 1
ATOM 1611 O O . GLU A 1 202 ? -50.400 40.553 40.111 1.00 24.89 202 GLU A O 1
ATOM 1616 N N . LYS A 1 203 ? -52.068 41.661 41.127 1.00 26.80 203 LYS A N 1
ATOM 1617 C CA . LYS A 1 203 ? -51.979 42.954 40.445 1.00 26.80 203 LYS A CA 1
ATOM 1618 C C . LYS A 1 203 ? -50.855 43.813 41.039 1.00 26.80 203 LYS A C 1
ATOM 1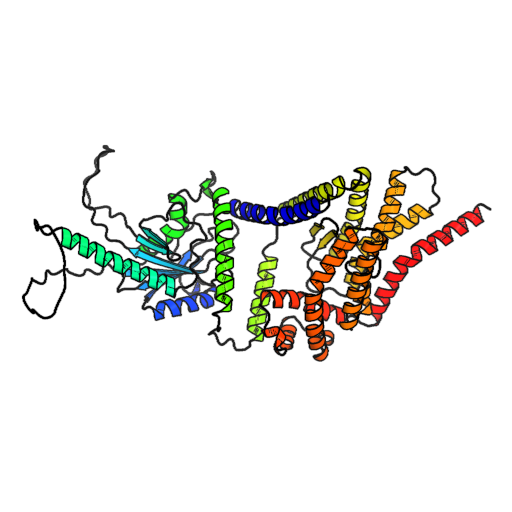620 O O . LYS A 1 203 ? -50.744 43.894 42.251 1.00 26.80 203 LYS A O 1
ATOM 1625 N N . LYS A 1 204 ? -50.240 44.633 40.169 1.00 26.41 204 LYS A N 1
ATOM 1626 C CA . LYS A 1 204 ? -49.537 45.917 40.429 1.00 26.41 204 LYS A CA 1
ATOM 1627 C C . LYS A 1 204 ? -48.343 45.889 41.410 1.00 26.41 204 LYS A C 1
ATOM 1629 O O . LYS A 1 204 ? -48.545 45.797 42.607 1.00 26.41 204 LYS A O 1
ATOM 1634 N N . TYR A 1 205 ? -47.150 46.276 40.947 1.00 22.72 205 TYR A N 1
ATOM 1635 C CA . TYR A 1 205 ? -46.613 47.646 41.086 1.00 22.72 205 TYR A CA 1
ATOM 1636 C C . TYR A 1 205 ? -45.232 47.791 40.414 1.00 22.72 205 TYR A C 1
ATOM 1638 O O . TYR A 1 205 ? -44.540 46.827 40.113 1.00 22.72 205 TYR A O 1
ATOM 1646 N N . SER A 1 206 ? -44.912 49.050 40.133 1.00 26.02 206 SER A N 1
ATOM 1647 C CA . SER A 1 206 ? -43.728 49.613 39.481 1.00 26.02 206 SER A CA 1
ATOM 1648 C C . SER A 1 206 ? -42.520 49.767 40.433 1.00 26.02 206 SER A C 1
ATOM 1650 O O . SER A 1 206 ? -42.718 49.879 41.636 1.00 26.02 206 SER A O 1
ATOM 1652 N N . SER A 1 207 ? -41.333 49.938 39.823 1.00 23.80 207 SER A N 1
ATOM 1653 C CA . SER A 1 207 ? -40.135 50.711 40.244 1.00 23.80 207 SER A CA 1
ATOM 1654 C C . SER A 1 207 ? -39.129 50.184 41.288 1.00 23.80 207 SER A C 1
ATOM 1656 O O . SER A 1 207 ? -39.497 49.916 42.420 1.00 23.80 207 SER A O 1
ATOM 1658 N N . TYR A 1 208 ? -37.851 50.266 40.868 1.00 23.12 208 TYR A N 1
ATOM 1659 C CA . TYR A 1 208 ? -36.638 50.781 41.548 1.00 23.12 208 TYR A CA 1
ATOM 1660 C C . TYR A 1 208 ? -35.998 50.082 42.776 1.00 23.12 208 TYR A C 1
ATOM 1662 O O . TYR A 1 208 ? -36.650 49.842 43.780 1.00 23.12 208 TYR A O 1
ATOM 1670 N N . ASP A 1 209 ? -34.674 49.892 42.630 1.00 25.34 209 ASP A N 1
ATOM 1671 C CA . ASP A 1 209 ? -33.512 49.956 43.547 1.00 25.34 209 ASP A CA 1
ATOM 1672 C C . ASP A 1 209 ? -33.449 49.307 44.955 1.00 25.34 209 ASP A C 1
ATOM 1674 O O . ASP A 1 209 ? -34.338 49.408 45.791 1.00 25.34 209 ASP A O 1
ATOM 1678 N N . ASP A 1 210 ? -32.230 48.793 45.193 1.00 24.94 210 ASP A N 1
ATOM 1679 C CA . ASP A 1 210 ? -31.412 48.755 46.419 1.00 24.94 210 ASP A CA 1
ATOM 1680 C C . ASP A 1 210 ? -31.528 47.673 47.523 1.00 24.94 210 ASP A C 1
ATOM 1682 O O . ASP A 1 210 ? -32.568 47.356 48.085 1.00 24.94 210 ASP A O 1
ATOM 1686 N N . GLU A 1 211 ? -30.323 47.160 47.825 1.00 27.23 211 GLU A N 1
ATOM 1687 C CA . GLU A 1 211 ? -29.688 46.726 49.084 1.00 27.23 211 GLU A CA 1
ATOM 1688 C C . GLU A 1 211 ? -30.451 46.107 50.290 1.00 27.23 211 GLU A C 1
ATOM 1690 O O . GLU A 1 211 ? -31.372 46.672 50.864 1.00 27.23 211 GLU A O 1
ATOM 1695 N N . LYS A 1 212 ? -29.772 45.075 50.841 1.00 24.47 212 LYS A N 1
ATOM 1696 C CA . LYS A 1 212 ? -29.608 44.668 52.265 1.00 24.47 212 LYS A CA 1
ATOM 1697 C C . LYS A 1 212 ? -30.602 43.707 52.957 1.00 24.47 212 LYS A C 1
ATOM 1699 O O . LYS A 1 212 ? -31.783 43.960 53.118 1.00 24.47 212 LYS A O 1
ATOM 1704 N N . ASN A 1 213 ? -29.955 42.707 53.577 1.00 22.75 213 ASN A N 1
ATOM 1705 C CA . ASN A 1 213 ? -30.198 42.084 54.889 1.00 22.75 213 ASN A CA 1
ATOM 1706 C C . ASN A 1 213 ? -31.378 41.114 55.150 1.00 22.75 213 ASN A C 1
ATOM 170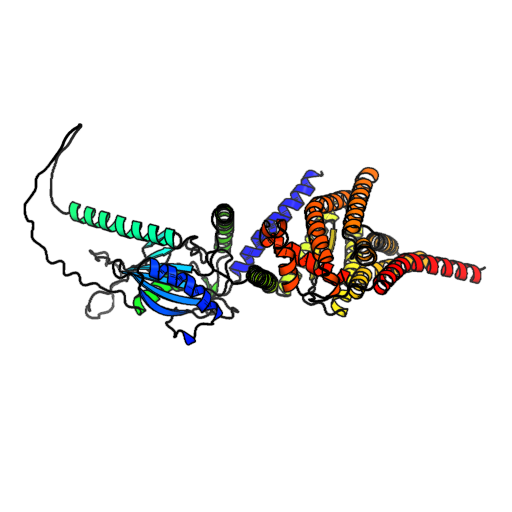8 O O . ASN A 1 213 ? -32.523 41.494 55.328 1.00 22.75 213 ASN A O 1
ATOM 1712 N N . SER A 1 214 ? -30.965 39.859 55.383 1.00 23.12 214 SER A N 1
ATOM 1713 C CA . SER A 1 214 ? -31.151 39.057 56.612 1.00 23.12 214 SER A CA 1
ATOM 1714 C C . SER A 1 214 ? -32.547 38.588 57.079 1.00 23.12 214 SER A C 1
ATOM 1716 O O . SER A 1 214 ? -33.361 39.367 57.556 1.00 23.12 214 SER A O 1
ATOM 1718 N N . THR A 1 215 ? -32.628 37.252 57.206 1.00 22.36 215 THR A N 1
ATOM 1719 C CA . THR A 1 215 ? -33.185 36.448 58.325 1.00 22.36 215 THR A CA 1
ATOM 1720 C C . THR A 1 215 ? -34.698 36.314 58.570 1.00 22.36 215 THR A C 1
ATOM 1722 O O . THR A 1 215 ? -35.388 37.274 58.871 1.00 22.36 215 THR A O 1
ATOM 1725 N N . TYR A 1 216 ? -35.098 35.030 58.616 1.00 24.84 216 TYR A N 1
ATOM 1726 C CA . TYR A 1 216 ? -36.142 34.372 59.424 1.00 24.84 216 TYR A CA 1
ATOM 1727 C C . TYR A 1 216 ? -37.569 34.937 59.428 1.00 24.84 216 TYR A C 1
ATOM 1729 O O . TYR A 1 216 ? -37.855 35.859 60.179 1.00 24.84 216 TYR A O 1
ATOM 1737 N N . VAL A 1 217 ? -38.498 34.201 58.797 1.00 24.16 217 VAL A N 1
ATOM 1738 C CA . VAL A 1 217 ? -39.805 33.871 59.398 1.00 24.16 217 VAL A CA 1
ATOM 1739 C C . VAL A 1 217 ? -40.188 32.437 59.015 1.00 24.16 217 VAL A C 1
ATOM 1741 O O . VAL A 1 217 ? -40.270 32.076 57.844 1.00 24.16 217 VAL A O 1
ATOM 1744 N N . GLU A 1 218 ? -40.382 31.622 60.045 1.00 24.78 218 GLU A N 1
ATOM 1745 C CA . GLU A 1 218 ? -40.934 30.272 60.017 1.00 24.78 218 GLU A CA 1
ATOM 1746 C C . GLU A 1 218 ? -42.471 30.341 60.157 1.00 24.78 218 GLU A C 1
ATOM 1748 O O . GLU A 1 218 ? -42.980 31.225 60.845 1.00 24.78 218 GLU A O 1
ATOM 1753 N N . LYS A 1 219 ? -43.163 29.333 59.599 1.00 26.48 219 LYS A N 1
ATOM 1754 C CA . LYS A 1 219 ? -44.559 28.898 59.853 1.00 26.48 219 LYS A CA 1
ATOM 1755 C C . LYS A 1 219 ? -45.719 29.753 59.311 1.00 26.48 219 LYS A C 1
ATOM 1757 O O . LYS A 1 219 ? -46.122 30.741 59.910 1.00 26.48 219 LYS A O 1
ATOM 1762 N N . ASN A 1 220 ? -46.424 29.212 58.312 1.00 21.33 220 ASN A N 1
ATOM 1763 C CA . ASN A 1 220 ? -47.647 28.440 58.585 1.00 21.33 220 ASN A CA 1
ATOM 1764 C C . ASN A 1 220 ? -48.214 27.757 57.325 1.00 21.33 220 ASN A C 1
ATOM 1766 O O . ASN A 1 220 ? -48.506 28.399 56.325 1.00 21.33 220 ASN A O 1
ATOM 1770 N N . SER A 1 221 ? -48.352 26.432 57.440 1.00 30.11 221 SER A N 1
ATOM 1771 C CA . SER A 1 221 ? -49.406 25.569 56.887 1.00 30.11 221 SER A CA 1
ATOM 1772 C C . SER A 1 221 ? -50.227 26.089 55.698 1.00 30.11 221 SER A C 1
ATOM 1774 O O . SER A 1 221 ? -51.231 26.778 55.881 1.00 30.11 221 SER A O 1
ATOM 1776 N N . ILE A 1 222 ? -49.892 25.604 54.503 1.00 25.11 222 ILE A N 1
ATOM 1777 C CA . ILE A 1 222 ? -50.875 25.369 53.444 1.00 25.11 222 ILE A CA 1
ATOM 1778 C C . ILE A 1 222 ? -50.930 23.859 53.239 1.00 25.11 222 ILE A C 1
ATOM 1780 O O . ILE A 1 222 ? -49.901 23.199 53.117 1.00 25.11 222 ILE A O 1
ATOM 1784 N N . HIS A 1 223 ? -52.156 23.356 53.318 1.00 25.02 223 HIS A N 1
ATOM 1785 C CA . HIS A 1 223 ? -52.567 21.966 53.253 1.00 25.02 223 HIS A CA 1
ATOM 1786 C C . HIS A 1 223 ? -51.767 21.111 52.267 1.00 25.02 223 HIS A C 1
ATOM 1788 O O . HIS A 1 223 ? -51.611 21.463 51.099 1.00 25.02 223 HIS A O 1
ATOM 1794 N N . GLU A 1 224 ? -51.358 19.940 52.762 1.00 27.06 224 GLU A N 1
ATOM 1795 C CA . GLU A 1 224 ? -51.114 18.732 51.979 1.00 27.06 224 GLU A CA 1
ATOM 1796 C C . GLU A 1 224 ? -52.311 18.494 51.047 1.00 27.06 224 GLU A C 1
ATOM 1798 O O . GLU A 1 224 ? -53.323 17.907 51.426 1.00 27.06 224 GLU A O 1
ATOM 1803 N N . ALA A 1 225 ? -52.213 19.007 49.822 1.00 26.58 225 ALA A N 1
ATOM 1804 C CA . ALA A 1 225 ? -52.978 18.493 48.707 1.00 26.58 225 ALA A CA 1
ATOM 1805 C C . ALA A 1 225 ? -52.297 17.191 48.289 1.00 26.58 225 ALA A C 1
ATOM 1807 O O . ALA A 1 225 ? -51.188 17.182 47.754 1.00 26.58 225 ALA A O 1
ATOM 1808 N N . ASP A 1 226 ? -52.983 16.112 48.629 1.00 25.34 226 ASP A N 1
ATOM 1809 C CA . ASP A 1 226 ? -52.756 14.716 48.294 1.00 25.34 226 ASP A CA 1
ATOM 1810 C C . ASP A 1 226 ? -52.559 14.537 46.772 1.00 25.34 226 ASP A C 1
ATOM 1812 O O . ASP A 1 226 ? -53.470 14.175 46.027 1.00 25.34 226 ASP A O 1
ATOM 1816 N N . HIS A 1 227 ? -51.362 14.853 46.268 1.00 32.41 227 HIS A N 1
ATOM 1817 C CA . HIS A 1 227 ? -50.917 14.411 44.952 1.00 32.41 227 HIS A CA 1
ATOM 1818 C C . HIS A 1 227 ? -50.477 12.959 45.090 1.00 32.41 227 HIS A C 1
ATOM 1820 O O . HIS A 1 227 ? -49.293 12.650 45.223 1.00 32.41 227 HIS A O 1
ATOM 1826 N N . ASP A 1 228 ? -51.487 12.092 45.078 1.00 27.81 228 ASP A N 1
ATOM 1827 C CA . ASP A 1 228 ? -51.407 10.657 44.853 1.00 27.81 228 ASP A CA 1
ATOM 1828 C C . ASP A 1 228 ? -50.441 10.391 43.689 1.00 27.81 228 ASP A C 1
ATOM 1830 O O . ASP A 1 228 ? -50.754 10.530 42.501 1.00 27.81 228 ASP A O 1
ATOM 1834 N N . ASN A 1 229 ? -49.203 10.103 44.078 1.00 32.59 229 ASN A N 1
ATOM 1835 C CA . ASN A 1 229 ? -48.046 9.868 43.240 1.00 32.59 229 ASN A CA 1
ATOM 1836 C C . ASN A 1 229 ? -48.237 8.481 42.616 1.00 32.59 229 ASN A C 1
ATOM 1838 O O . ASN A 1 229 ? -47.591 7.506 42.998 1.00 32.59 229 ASN A O 1
ATOM 1842 N N . ARG A 1 230 ? -49.189 8.358 41.685 1.00 31.00 230 ARG A N 1
ATOM 1843 C CA . ARG A 1 230 ? -49.318 7.174 40.838 1.00 31.00 230 ARG A CA 1
ATOM 1844 C C . ARG A 1 230 ? -48.119 7.154 39.901 1.00 31.00 230 ARG A C 1
ATOM 1846 O O . ARG A 1 230 ? -48.172 7.676 38.792 1.00 31.00 230 ARG A O 1
ATOM 1853 N N . PHE A 1 231 ? -47.027 6.570 40.395 1.00 36.78 231 PHE A N 1
ATOM 1854 C CA . PHE A 1 231 ? -45.854 6.163 39.633 1.00 36.78 231 PHE A CA 1
ATOM 1855 C C . PHE A 1 231 ? -46.323 5.374 38.405 1.00 36.78 231 PHE A C 1
ATOM 1857 O O . PHE A 1 231 ? -46.648 4.191 38.489 1.00 36.78 231 PHE A O 1
ATOM 1864 N N . TYR A 1 232 ? -46.419 6.046 37.259 1.00 45.03 232 TYR A N 1
ATOM 1865 C CA . TYR A 1 232 ? -46.592 5.375 35.982 1.00 45.03 232 TYR A CA 1
ATOM 1866 C C . TYR A 1 232 ? -45.224 4.833 35.575 1.00 45.03 232 TYR A C 1
ATOM 1868 O O . TYR A 1 232 ? -44.477 5.512 34.876 1.00 45.03 232 TYR A O 1
ATOM 1876 N N . ASP A 1 233 ? -44.860 3.647 36.062 1.00 54.47 233 ASP A N 1
ATOM 1877 C CA . ASP A 1 233 ? -43.655 2.967 35.585 1.00 54.47 233 ASP A CA 1
ATOM 1878 C C . ASP A 1 233 ? -43.842 2.640 34.100 1.00 54.47 233 ASP A C 1
ATOM 1880 O O . ASP A 1 233 ? -44.776 1.924 33.720 1.00 54.47 233 ASP A O 1
ATOM 1884 N N . MET A 1 234 ? -42.969 3.192 33.251 1.00 67.50 234 MET A N 1
ATOM 1885 C CA . MET A 1 234 ? -42.996 2.918 31.818 1.00 67.50 234 MET A CA 1
ATOM 1886 C C . MET A 1 234 ? -42.893 1.410 31.586 1.00 67.50 234 MET A C 1
ATOM 1888 O O . MET A 1 234 ? -41.912 0.769 31.973 1.00 67.50 234 MET A O 1
ATOM 1892 N N . LYS A 1 235 ? -43.900 0.835 30.922 1.00 75.94 235 LYS A N 1
ATOM 1893 C CA . LYS A 1 235 ? -43.885 -0.594 30.597 1.00 75.94 235 LYS A CA 1
ATOM 1894 C C . LYS A 1 235 ? -42.806 -0.882 29.559 1.00 75.94 235 LYS A C 1
ATOM 1896 O O . LYS A 1 235 ? -42.558 -0.070 28.669 1.00 75.94 235 LYS A O 1
ATOM 1901 N N . GLN A 1 236 ? -42.228 -2.082 29.613 1.00 80.25 236 GLN A N 1
ATOM 1902 C CA . GLN A 1 236 ? -41.213 -2.535 28.657 1.00 80.25 236 GLN A CA 1
ATOM 1903 C C . GLN A 1 236 ? -41.634 -2.290 27.195 1.00 80.25 236 GLN A C 1
ATOM 1905 O O . GLN A 1 236 ? -40.870 -1.708 26.431 1.00 80.25 236 GLN A O 1
ATOM 1910 N N . ASP A 1 237 ? -42.859 -2.659 26.813 1.00 77.19 237 ASP A N 1
ATOM 1911 C CA . ASP A 1 237 ? -43.355 -2.482 25.440 1.00 77.19 237 ASP A CA 1
ATOM 1912 C C . ASP A 1 237 ? -43.462 -1.010 25.014 1.00 77.19 237 ASP A C 1
ATOM 1914 O O . ASP A 1 237 ? -43.301 -0.684 23.837 1.00 77.19 237 ASP A O 1
ATOM 1918 N N . GLU A 1 238 ? -43.733 -0.109 25.958 1.00 75.25 238 GLU A N 1
ATOM 1919 C CA . GLU A 1 238 ? -43.783 1.331 25.701 1.00 75.25 238 GLU A CA 1
ATOM 1920 C C . GLU A 1 238 ? -42.377 1.892 25.506 1.00 75.25 238 GLU A C 1
ATOM 1922 O O . GLU A 1 238 ? -42.162 2.654 24.567 1.00 75.25 238 GLU A O 1
ATOM 1927 N N . ALA A 1 239 ? -41.411 1.452 26.317 1.00 79.50 239 ALA A N 1
ATOM 1928 C CA . ALA A 1 239 ? -40.005 1.820 26.171 1.00 79.50 239 ALA A CA 1
ATOM 1929 C C . ALA A 1 239 ? -39.432 1.364 24.821 1.00 79.50 239 ALA A C 1
ATOM 1931 O O . ALA A 1 239 ? -38.761 2.134 24.135 1.00 79.50 239 ALA A O 1
ATOM 1932 N N . LEU A 1 240 ? -39.730 0.131 24.394 1.00 82.25 240 LEU A N 1
ATOM 1933 C CA . LEU A 1 240 ? -39.273 -0.387 23.100 1.00 82.25 240 LEU A CA 1
ATOM 1934 C C . LEU A 1 240 ? -39.839 0.421 21.930 1.00 82.25 240 LEU A C 1
ATOM 1936 O O . LEU A 1 240 ? -39.088 0.798 21.031 1.00 82.25 240 LEU A O 1
ATOM 1940 N N . LYS A 1 241 ? -41.137 0.747 21.965 1.00 78.44 241 LYS A N 1
ATOM 1941 C CA . LYS A 1 241 ? -41.770 1.607 20.952 1.00 78.44 241 LYS A CA 1
ATOM 1942 C C . LYS A 1 241 ? -41.170 3.010 20.939 1.00 78.44 241 LYS A C 1
ATOM 1944 O O . LYS A 1 241 ? -40.927 3.552 19.864 1.00 78.44 241 LYS A O 1
ATOM 1949 N N . ALA A 1 242 ? -40.906 3.571 22.115 1.00 75.81 242 ALA A N 1
ATOM 1950 C CA . ALA A 1 242 ? -40.315 4.893 22.256 1.00 75.81 242 ALA A CA 1
ATOM 1951 C C . ALA A 1 242 ? -38.878 4.943 21.715 1.00 75.81 242 ALA A C 1
ATOM 1953 O O . ALA A 1 242 ? -38.494 5.903 21.058 1.00 75.81 242 ALA A O 1
ATOM 1954 N N . HIS A 1 243 ? -38.083 3.892 21.927 1.00 81.12 243 HIS A N 1
ATOM 1955 C CA . HIS A 1 243 ? -36.766 3.788 21.306 1.00 81.12 243 HIS A CA 1
ATOM 1956 C C . HIS A 1 243 ? -36.863 3.564 19.789 1.00 81.12 243 HIS A C 1
ATOM 1958 O O . HIS A 1 243 ? -36.128 4.208 19.044 1.00 81.12 243 HIS A O 1
ATOM 1964 N N . GLU A 1 244 ? -37.772 2.717 19.293 1.00 78.38 244 GLU A N 1
ATOM 1965 C CA . GLU A 1 244 ? -37.925 2.467 17.847 1.00 78.38 244 GLU A CA 1
ATOM 1966 C C . GLU A 1 244 ? -38.304 3.734 17.068 1.00 78.38 244 GLU A C 1
ATOM 1968 O O . GLU A 1 244 ? -37.797 3.980 15.967 1.00 78.38 244 GLU A O 1
ATOM 1973 N N . SER A 1 245 ? -39.122 4.597 17.674 1.00 72.38 245 SER A N 1
ATOM 1974 C CA . SER A 1 245 ? -39.529 5.872 17.087 1.00 72.38 245 SER A CA 1
ATOM 1975 C C . SER A 1 245 ? -38.363 6.858 16.912 1.00 72.38 245 SER A C 1
ATOM 1977 O O . SER A 1 245 ? -38.461 7.793 16.128 1.00 72.38 245 SER A O 1
ATOM 1979 N N . VAL A 1 246 ? -37.219 6.613 17.555 1.00 69.62 246 VAL A N 1
ATOM 1980 C CA . VAL A 1 246 ? -35.972 7.387 17.413 1.00 69.62 246 VAL A CA 1
ATOM 1981 C C . VAL A 1 246 ? -35.031 6.786 16.366 1.00 69.62 246 VAL A C 1
ATOM 1983 O O . VAL A 1 246 ? -34.153 7.477 15.841 1.00 69.62 246 VAL A O 1
ATOM 1986 N N . PHE A 1 247 ? -35.193 5.501 16.043 1.00 71.75 247 PHE A N 1
ATOM 1987 C CA . PHE A 1 247 ? -34.281 4.782 15.163 1.00 71.75 247 PHE A CA 1
ATOM 1988 C C . PHE A 1 247 ? -34.764 4.680 13.725 1.00 71.75 247 PHE A C 1
ATOM 1990 O O . PHE A 1 247 ? -34.234 5.385 12.878 1.00 71.75 247 PHE A O 1
ATOM 1997 N N . PHE A 1 248 ? -35.669 3.753 13.401 1.00 74.50 248 PHE A N 1
ATOM 1998 C CA . PHE A 1 248 ? -36.052 3.517 12.008 1.00 74.50 248 PHE A CA 1
ATOM 1999 C C . PHE A 1 248 ? -37.366 4.208 11.674 1.00 74.50 248 PHE A C 1
ATOM 2001 O O . PHE A 1 248 ? -37.426 4.987 10.722 1.00 74.50 248 PHE A O 1
ATOM 2008 N N . GLN A 1 249 ? -38.400 3.969 12.482 1.00 72.38 249 GLN A N 1
ATOM 2009 C CA . GLN A 1 249 ? -39.735 4.496 12.219 1.00 72.38 249 GLN A CA 1
ATOM 2010 C C . GLN A 1 249 ? -39.741 6.031 12.173 1.00 72.38 249 GLN A C 1
ATOM 2012 O O . GLN A 1 249 ? -40.261 6.613 11.222 1.00 72.38 249 GLN A O 1
ATOM 2017 N N . GLY A 1 250 ? -39.060 6.691 13.110 1.00 71.06 250 GLY A N 1
ATOM 2018 C CA . GLY A 1 250 ? -38.958 8.150 13.107 1.00 71.06 250 GLY A CA 1
ATOM 2019 C C . GLY A 1 250 ? -38.216 8.732 11.907 1.00 71.06 250 GLY A C 1
ATOM 2020 O O . GLY A 1 250 ? -38.601 9.778 11.388 1.00 71.06 250 GLY A O 1
ATOM 2021 N N . LEU A 1 251 ? -37.177 8.054 11.410 1.00 74.69 251 LEU A N 1
ATOM 2022 C CA . LEU A 1 251 ? -36.453 8.486 10.208 1.00 74.69 251 LEU A CA 1
ATOM 2023 C C . LEU A 1 251 ? -37.314 8.391 8.939 1.00 74.69 251 LEU A C 1
ATOM 2025 O O . LEU A 1 251 ? -37.127 9.162 7.994 1.00 74.69 251 LEU A O 1
ATOM 2029 N N . VAL A 1 252 ? -38.255 7.446 8.910 1.00 74.31 252 VAL A N 1
ATOM 2030 C CA . VAL A 1 252 ? -39.240 7.316 7.831 1.00 74.31 252 VAL A CA 1
ATOM 2031 C C . VAL A 1 252 ? -40.313 8.399 7.949 1.00 74.31 252 VAL A C 1
ATOM 2033 O O . VAL A 1 252 ? -40.566 9.108 6.977 1.00 74.31 252 VAL A O 1
ATOM 2036 N N . GLU A 1 253 ? -40.903 8.575 9.134 1.00 72.38 253 GLU A N 1
ATOM 2037 C CA . GLU A 1 253 ? -41.986 9.544 9.386 1.00 72.38 253 GLU A CA 1
ATOM 2038 C C . GLU A 1 253 ? -41.564 10.999 9.128 1.00 72.38 253 GLU A C 1
ATOM 2040 O O . GLU A 1 253 ? -42.360 11.828 8.691 1.00 72.38 253 GLU A O 1
ATOM 2045 N N . THR A 1 254 ? -40.287 11.311 9.339 1.00 68.62 254 THR A N 1
ATOM 2046 C CA . THR A 1 254 ? -39.709 12.649 9.126 1.00 68.62 254 THR A CA 1
ATOM 2047 C C . THR A 1 254 ? -39.332 12.934 7.673 1.00 68.62 254 THR A C 1
ATOM 2049 O O . THR A 1 254 ? -39.001 14.073 7.331 1.00 68.62 254 THR A O 1
ATOM 2052 N N . GLY A 1 255 ? -39.388 11.918 6.804 1.00 70.69 255 GLY A N 1
ATOM 2053 C CA . GLY A 1 255 ? -38.993 12.004 5.397 1.00 70.69 255 GLY A CA 1
ATOM 2054 C C . GLY A 1 255 ? -37.479 12.060 5.168 1.00 70.69 255 GLY A C 1
ATOM 2055 O O . GLY A 1 255 ? -37.045 12.357 4.051 1.00 70.69 255 GLY A O 1
ATOM 2056 N N . ILE A 1 256 ? -36.675 11.787 6.203 1.00 74.56 256 ILE A N 1
ATOM 2057 C CA . ILE A 1 256 ? -35.209 11.700 6.116 1.00 74.56 256 ILE A CA 1
ATOM 2058 C C . ILE A 1 256 ? -34.817 10.495 5.256 1.00 74.56 256 ILE A C 1
ATOM 2060 O O . ILE A 1 256 ? -33.940 10.589 4.391 1.00 74.56 256 ILE A O 1
ATOM 2064 N N . LEU A 1 257 ? -35.518 9.376 5.441 1.00 76.69 257 LEU A N 1
ATOM 2065 C CA . LEU A 1 257 ? -35.450 8.220 4.558 1.00 76.69 257 LEU A CA 1
ATOM 2066 C C . LEU A 1 257 ? -36.491 8.327 3.447 1.00 76.69 257 LEU A C 1
ATOM 2068 O O . LEU A 1 257 ? -37.672 8.560 3.696 1.00 76.69 257 LEU A O 1
ATOM 2072 N N . LYS A 1 258 ? -36.060 8.090 2.204 1.00 79.44 258 LYS A N 1
ATOM 2073 C CA . LYS A 1 258 ? -36.967 8.013 1.056 1.00 79.44 258 LYS A CA 1
ATOM 2074 C C . LYS A 1 258 ? -37.293 6.566 0.727 1.00 79.44 258 LYS A C 1
ATOM 2076 O O . LYS A 1 258 ? -36.390 5.752 0.539 1.00 79.44 258 LYS A O 1
ATOM 2081 N N . GLN A 1 259 ? -38.581 6.263 0.623 1.00 79.56 259 GLN A N 1
ATOM 2082 C CA . GLN A 1 259 ? -39.063 4.949 0.214 1.00 79.56 259 GLN A CA 1
ATOM 2083 C C . GLN A 1 259 ? -39.026 4.818 -1.315 1.00 79.56 259 GLN A C 1
ATOM 2085 O O . GLN A 1 259 ? -39.474 5.706 -2.038 1.00 79.56 259 GLN A O 1
ATOM 2090 N N . SER A 1 260 ? -38.463 3.715 -1.802 1.00 73.00 260 SER A N 1
ATOM 2091 C CA . SER A 1 260 ? -38.535 3.287 -3.201 1.00 73.00 260 SER A CA 1
ATOM 2092 C C . SER A 1 260 ? -39.833 2.514 -3.463 1.00 73.00 260 SER A C 1
ATOM 2094 O O . SER A 1 260 ? -40.441 1.983 -2.532 1.00 73.00 260 SER A O 1
ATOM 2096 N N . SER A 1 261 ? -40.224 2.375 -4.732 1.00 63.59 261 SER A N 1
ATOM 2097 C CA . SER A 1 261 ? -41.410 1.619 -5.172 1.00 63.59 261 SER A CA 1
ATOM 2098 C C . SER A 1 261 ? -41.418 0.144 -4.738 1.00 63.59 261 SER A C 1
ATOM 2100 O O . SER A 1 261 ? -42.477 -0.466 -4.681 1.00 63.59 261 SER A O 1
ATOM 2102 N N . GLU A 1 262 ? -40.259 -0.421 -4.387 1.00 66.81 262 GLU A N 1
ATOM 2103 C CA . GLU A 1 262 ? -40.080 -1.817 -3.951 1.00 66.81 262 GLU A CA 1
ATOM 2104 C C . GLU A 1 262 ? -40.061 -2.000 -2.415 1.00 66.81 262 GLU A C 1
ATOM 2106 O O . GLU A 1 262 ? -39.652 -3.046 -1.919 1.00 66.81 262 GLU A O 1
ATOM 2111 N N . GLY A 1 263 ? -40.437 -0.985 -1.626 1.00 66.56 263 GLY A N 1
ATOM 2112 C CA . GLY A 1 263 ? -40.425 -1.082 -0.154 1.00 66.56 263 GLY A CA 1
ATOM 2113 C C . GLY A 1 263 ? -39.032 -0.983 0.491 1.00 66.56 263 GLY A C 1
ATOM 2114 O O . GLY A 1 263 ? -38.881 -1.231 1.685 1.00 66.56 263 GLY A O 1
ATOM 2115 N N . VAL A 1 264 ? -38.019 -0.590 -0.287 1.00 75.31 264 VAL A N 1
ATOM 2116 C CA . VAL A 1 264 ? -36.636 -0.351 0.160 1.00 75.31 264 VAL A CA 1
ATOM 2117 C C . VAL A 1 264 ? -36.417 1.139 0.420 1.00 75.31 264 VAL A C 1
ATOM 2119 O O . VAL A 1 264 ? -36.793 1.972 -0.404 1.00 75.31 264 VAL A O 1
ATOM 2122 N N . TYR A 1 265 ? -35.760 1.488 1.524 1.00 79.19 265 TYR A N 1
ATOM 2123 C CA . TYR A 1 265 ? -35.453 2.874 1.892 1.00 79.19 265 TYR A CA 1
ATOM 2124 C C . TYR A 1 265 ? -34.017 3.263 1.506 1.00 79.19 265 TYR A C 1
ATOM 2126 O O . TYR A 1 265 ? -33.121 2.418 1.496 1.00 79.19 265 TYR A O 1
ATOM 2134 N N . HIS A 1 266 ? -33.779 4.536 1.185 1.00 79.06 266 HIS A N 1
ATOM 2135 C CA . HIS A 1 266 ? -32.449 5.059 0.846 1.00 79.06 266 HIS A CA 1
ATOM 2136 C C . HIS A 1 266 ? -32.196 6.454 1.432 1.00 79.06 266 HIS A C 1
ATOM 2138 O O . HIS A 1 266 ? -33.130 7.208 1.723 1.00 79.06 266 HIS A O 1
ATOM 2144 N N . LEU A 1 267 ? -30.911 6.796 1.575 1.00 78.94 267 LEU A N 1
ATOM 2145 C CA . LEU A 1 267 ? -30.445 8.095 2.066 1.00 78.94 267 LEU A CA 1
ATOM 2146 C C . LEU A 1 267 ? -30.265 9.091 0.903 1.00 78.94 267 LEU A C 1
ATOM 2148 O O . LEU A 1 267 ? -29.567 8.785 -0.070 1.00 78.94 267 LEU A O 1
ATOM 2152 N N . PRO A 1 268 ? -30.830 10.309 0.982 1.00 79.44 268 PRO A N 1
ATOM 2153 C CA . PRO A 1 268 ? -30.608 11.345 -0.023 1.00 79.44 268 PRO A CA 1
ATOM 2154 C C . PRO A 1 268 ? -29.136 11.784 -0.094 1.00 79.44 268 PRO A C 1
ATOM 2156 O O . PRO A 1 268 ? -28.508 12.045 0.929 1.00 79.44 268 PRO A O 1
ATOM 2159 N N . ALA A 1 269 ? -28.597 11.989 -1.301 1.00 74.00 269 ALA A N 1
ATOM 2160 C CA . ALA A 1 269 ? -27.194 12.390 -1.492 1.00 74.00 269 ALA A CA 1
ATOM 2161 C C . ALA A 1 269 ? -26.811 13.699 -0.767 1.00 74.00 269 ALA A C 1
ATOM 2163 O O . ALA A 1 269 ? -25.692 13.827 -0.270 1.00 74.00 269 ALA A O 1
ATOM 2164 N N . LYS A 1 270 ? -27.749 14.654 -0.664 1.00 73.56 270 LYS A N 1
ATOM 2165 C CA . LYS A 1 270 ? -27.558 15.904 0.094 1.00 73.56 270 LYS A CA 1
ATOM 2166 C C . LYS A 1 270 ? -27.322 15.644 1.586 1.00 73.56 270 LYS A C 1
ATOM 2168 O O . LYS A 1 270 ? -26.443 16.265 2.174 1.00 73.56 270 LYS A O 1
ATOM 2173 N N . LEU A 1 271 ? -28.059 14.697 2.165 1.00 71.44 271 LEU A N 1
ATOM 2174 C CA . LEU A 1 271 ? -27.911 14.296 3.562 1.00 71.44 271 LEU A CA 1
ATOM 2175 C C . LEU A 1 271 ? -26.572 13.584 3.781 1.00 71.44 271 LEU A C 1
ATOM 2177 O O . LEU A 1 271 ? -25.830 13.910 4.697 1.00 71.44 271 LEU A O 1
ATOM 2181 N N . CYS A 1 272 ? -26.186 12.688 2.869 1.00 71.75 272 CYS A N 1
ATOM 2182 C CA . CYS A 1 272 ? -24.887 12.015 2.926 1.00 71.75 272 CYS A CA 1
ATOM 2183 C C . CYS A 1 272 ? -23.697 12.995 2.913 1.00 71.75 272 CYS A C 1
ATOM 2185 O O . CYS A 1 272 ? -22.707 12.768 3.608 1.00 71.75 272 CYS A O 1
ATOM 2187 N N . LEU A 1 273 ? -23.792 14.093 2.153 1.00 70.50 273 LEU A N 1
ATOM 2188 C CA . LEU A 1 273 ? -22.791 15.165 2.152 1.00 70.50 273 LEU A CA 1
ATOM 2189 C C . LEU A 1 273 ? -22.739 15.905 3.498 1.00 70.50 273 LEU A C 1
ATOM 2191 O O . LEU A 1 273 ? -21.646 16.181 3.998 1.00 70.50 273 LEU A O 1
ATOM 2195 N N . HIS A 1 274 ? -23.899 16.197 4.090 1.00 67.56 274 HIS A N 1
ATOM 2196 C CA . HIS A 1 274 ? -23.991 16.830 5.407 1.00 67.56 274 HIS A CA 1
ATOM 2197 C C . HIS A 1 274 ? -23.355 15.951 6.497 1.00 67.56 274 HIS A C 1
ATOM 2199 O O . HIS A 1 274 ? -22.430 16.394 7.185 1.00 67.56 274 HIS A O 1
ATOM 2205 N N . ILE A 1 275 ? -23.743 14.672 6.547 1.00 64.88 275 ILE A N 1
ATOM 2206 C CA . ILE A 1 275 ? -23.193 13.664 7.463 1.00 64.88 275 ILE A CA 1
ATOM 2207 C C . ILE A 1 275 ? -21.669 13.574 7.340 1.00 64.88 275 ILE A C 1
ATOM 2209 O O . ILE A 1 275 ? -20.947 13.531 8.339 1.00 64.88 275 ILE A O 1
ATOM 2213 N N . TRP A 1 276 ? -21.151 13.535 6.109 1.00 65.94 276 TRP A N 1
ATOM 2214 C CA . TRP A 1 276 ? -19.715 13.421 5.865 1.00 65.94 276 TRP A CA 1
ATOM 2215 C C . TRP A 1 276 ? -18.932 14.625 6.410 1.00 65.94 276 TRP A C 1
ATOM 2217 O O . TRP A 1 276 ? -17.924 14.444 7.103 1.00 65.94 276 TRP A O 1
ATOM 2227 N N . ASN A 1 277 ? -19.414 15.844 6.148 1.00 64.44 277 ASN A N 1
ATOM 2228 C CA . ASN A 1 277 ? -18.792 17.075 6.639 1.00 64.44 277 ASN A CA 1
ATOM 2229 C C . ASN A 1 277 ? -18.765 17.125 8.171 1.00 64.44 277 ASN A C 1
ATOM 2231 O O . ASN A 1 277 ? -17.727 17.429 8.763 1.00 64.44 277 ASN A O 1
ATOM 2235 N N . ARG A 1 278 ? -19.879 16.773 8.819 1.00 62.00 278 ARG A N 1
ATOM 2236 C CA . ARG A 1 278 ? -20.005 16.789 10.281 1.00 62.00 278 ARG A CA 1
ATOM 2237 C C . ARG A 1 278 ? -19.110 15.742 10.948 1.00 62.00 278 ARG A C 1
ATOM 2239 O O . ARG A 1 278 ? -18.364 16.063 11.874 1.00 62.00 278 ARG A O 1
ATOM 2246 N N . ASN A 1 279 ? -19.076 14.521 10.411 1.00 59.03 279 ASN A N 1
ATOM 2247 C CA . ASN A 1 279 ? -18.207 13.449 10.906 1.00 59.03 279 ASN A CA 1
ATOM 2248 C C . ASN A 1 279 ? -16.717 13.806 10.835 1.00 59.03 279 ASN A C 1
ATOM 2250 O O . ASN A 1 279 ? -15.956 13.455 11.737 1.00 59.03 279 ASN A O 1
ATOM 2254 N N . ARG A 1 280 ? -16.285 14.532 9.796 1.00 60.53 280 ARG A N 1
ATOM 2255 C CA . ARG A 1 280 ? -14.898 15.005 9.671 1.00 60.53 280 ARG A CA 1
ATOM 2256 C C . ARG A 1 280 ? -14.504 15.943 10.817 1.00 60.53 280 ARG A C 1
ATOM 2258 O O . ARG A 1 280 ? -13.394 15.828 11.334 1.00 60.53 280 ARG A O 1
ATOM 2265 N N . VAL A 1 281 ? -15.405 16.840 11.219 1.00 56.09 281 VAL A N 1
ATOM 2266 C CA . VAL A 1 281 ? -15.187 17.780 12.332 1.00 56.09 281 VAL A CA 1
ATOM 2267 C C . VAL A 1 281 ? -15.137 17.031 13.667 1.00 56.09 281 VAL A C 1
ATOM 2269 O O . VAL A 1 281 ? -14.198 17.211 14.440 1.00 56.09 281 VAL A O 1
ATOM 2272 N N . ILE A 1 282 ? -16.090 16.124 13.902 1.00 52.22 282 ILE A N 1
ATOM 2273 C CA . ILE A 1 282 ? -16.189 15.341 15.144 1.00 52.22 282 ILE A CA 1
ATOM 2274 C C . ILE A 1 282 ? -14.963 14.431 15.334 1.00 52.22 282 ILE A C 1
ATOM 2276 O O . ILE A 1 282 ? -14.381 14.392 16.419 1.00 52.22 282 ILE A O 1
ATOM 2280 N N . GLN A 1 283 ? -14.506 13.749 14.277 1.00 51.19 283 GLN A N 1
ATOM 2281 C CA . GLN A 1 283 ? -13.302 12.906 14.316 1.00 51.19 283 GLN A CA 1
ATOM 2282 C C . GLN A 1 283 ? -12.051 13.695 14.738 1.00 51.19 283 GLN A C 1
ATOM 2284 O O . GLN A 1 283 ? -11.237 13.178 15.503 1.00 51.19 283 GLN A O 1
ATOM 2289 N N . GLY A 1 284 ? -11.910 14.952 14.298 1.00 50.19 284 GLY A N 1
ATOM 2290 C CA . GLY A 1 284 ? -10.802 15.826 14.697 1.00 50.19 284 GLY A CA 1
ATOM 2291 C C . GLY A 1 284 ? -10.782 16.107 16.202 1.00 50.19 284 GLY A C 1
ATOM 2292 O O . GLY A 1 284 ? -9.753 15.926 16.853 1.00 50.19 284 GLY A O 1
ATOM 2293 N N . THR A 1 285 ? -11.933 16.460 16.776 1.00 49.12 285 THR A N 1
ATOM 2294 C CA . THR A 1 285 ? -12.076 16.777 18.208 1.00 49.12 285 THR A CA 1
ATOM 2295 C C . THR A 1 285 ? -11.879 15.548 19.104 1.00 49.12 285 THR A C 1
ATOM 2297 O O . THR A 1 285 ? -11.248 15.634 20.162 1.00 49.12 285 THR A O 1
ATOM 2300 N N . LEU A 1 286 ? -12.359 14.379 18.664 1.00 47.41 286 LEU A N 1
ATOM 2301 C CA . LEU A 1 286 ? -12.210 13.111 19.387 1.00 47.41 286 LEU A CA 1
ATOM 2302 C C . LEU A 1 286 ? -10.752 12.643 19.450 1.00 47.41 286 LEU A C 1
ATOM 2304 O O . LEU A 1 286 ? -10.293 12.187 20.498 1.00 47.41 286 LEU A O 1
ATOM 2308 N N . LEU A 1 287 ? -10.000 12.791 18.355 1.00 47.75 287 LEU A N 1
ATOM 2309 C CA . LEU A 1 287 ? -8.579 12.434 18.307 1.00 47.75 287 LEU A CA 1
ATOM 2310 C C . LEU A 1 287 ? -7.734 13.301 19.258 1.00 47.75 287 LEU A C 1
ATOM 2312 O O . LEU A 1 287 ? -6.805 12.788 19.883 1.00 47.75 287 LEU A O 1
ATOM 2316 N N . SER A 1 288 ? -8.086 14.580 19.425 1.00 45.75 288 SER A N 1
ATOM 2317 C CA . SER A 1 288 ? -7.393 15.511 20.327 1.00 45.75 288 SER A CA 1
ATOM 2318 C C . SER A 1 288 ? -7.641 15.241 21.818 1.00 45.75 288 SER A C 1
ATOM 2320 O O . SER A 1 288 ? -6.735 15.461 22.622 1.00 45.75 288 SER A O 1
ATOM 2322 N N . ARG A 1 289 ? -8.822 14.738 22.215 1.00 43.44 289 ARG A N 1
ATOM 2323 C CA . ARG A 1 289 ? -9.124 14.382 23.622 1.00 43.44 289 ARG A CA 1
ATOM 2324 C C . ARG A 1 289 ? -8.715 12.952 24.001 1.00 43.44 289 ARG A C 1
ATOM 2326 O O . ARG A 1 289 ? -8.297 12.734 25.135 1.00 43.44 289 ARG A O 1
ATOM 2333 N N . LYS A 1 290 ? -8.687 12.006 23.052 1.00 44.38 290 LYS A N 1
ATOM 2334 C CA . LYS A 1 290 ? -8.174 10.630 23.261 1.00 44.38 290 LYS A CA 1
ATOM 2335 C C . LYS A 1 290 ? -6.685 10.591 23.637 1.00 44.38 290 LYS A C 1
ATOM 2337 O O . LYS A 1 290 ? -6.225 9.640 24.259 1.00 44.38 290 LYS A O 1
ATOM 2342 N N . ALA A 1 291 ? -5.935 11.642 23.297 1.00 45.53 291 ALA A N 1
ATOM 2343 C CA . ALA A 1 291 ? -4.553 11.832 23.738 1.00 45.53 291 ALA A CA 1
ATOM 2344 C C . ALA A 1 291 ? -4.426 12.210 25.229 1.00 45.53 291 ALA A C 1
ATOM 2346 O O . ALA A 1 291 ? -3.333 12.100 25.781 1.00 45.53 291 ALA A O 1
ATOM 2347 N N . LYS A 1 292 ? -5.515 12.653 25.875 1.00 39.47 292 LYS A N 1
ATOM 2348 C CA . LYS A 1 292 ? -5.538 13.061 27.288 1.00 39.47 292 LYS A CA 1
ATOM 2349 C C . LYS A 1 292 ? -6.126 12.010 28.229 1.00 39.47 292 LYS A C 1
ATOM 2351 O O . LYS A 1 292 ? -5.669 11.935 29.362 1.00 39.47 292 LYS A O 1
ATOM 2356 N N . GLU A 1 293 ? -7.056 11.170 27.779 1.00 41.00 293 GLU A N 1
ATOM 2357 C CA . GLU A 1 293 ? -7.729 10.206 28.660 1.00 41.00 293 GLU A CA 1
ATOM 2358 C C . GLU A 1 293 ? -7.904 8.838 27.998 1.00 41.00 293 GLU A C 1
ATOM 2360 O O . GLU A 1 293 ? -8.926 8.564 27.383 1.00 41.00 293 GLU A O 1
ATOM 2365 N N . VAL A 1 294 ? -6.911 7.956 28.150 1.00 36.28 294 VAL A N 1
ATOM 2366 C CA . VAL A 1 294 ? -7.143 6.503 28.204 1.00 36.28 294 VAL A CA 1
ATOM 2367 C C . VAL A 1 294 ? -6.100 5.877 29.140 1.00 36.28 294 VAL A C 1
ATOM 2369 O O . VAL A 1 294 ? -4.958 5.639 28.747 1.00 36.28 294 VAL A O 1
ATOM 2372 N N . LYS A 1 295 ? -6.496 5.563 30.379 1.00 32.47 295 LYS A N 1
ATOM 2373 C CA . LYS A 1 295 ? -5.959 4.396 31.096 1.00 32.47 295 LYS A CA 1
ATOM 2374 C C . LYS A 1 295 ? -6.968 3.268 30.870 1.00 32.47 295 LYS A C 1
ATOM 2376 O O . LYS A 1 295 ? -8.100 3.414 31.321 1.00 32.47 295 LYS A O 1
ATOM 2381 N N . PRO A 1 296 ? -6.621 2.175 30.176 1.00 35.66 296 PRO A N 1
ATOM 2382 C CA . PRO A 1 296 ? -7.543 1.060 30.039 1.00 35.66 296 PRO A CA 1
ATOM 2383 C C . PRO A 1 296 ? -7.667 0.344 31.389 1.00 35.66 296 PRO A C 1
ATOM 2385 O O . PRO A 1 296 ? -6.715 -0.274 31.863 1.00 35.66 296 PRO A O 1
ATOM 2388 N N . SER A 1 297 ? -8.840 0.441 32.013 1.00 34.72 297 SER A N 1
ATOM 2389 C CA . SER A 1 297 ? -9.245 -0.350 33.177 1.00 34.72 297 SER A CA 1
ATOM 2390 C C . SER A 1 297 ? -9.923 -1.642 32.719 1.00 34.72 297 SER A C 1
ATOM 2392 O O . SER A 1 297 ? -11.103 -1.859 32.960 1.00 34.72 297 SER A O 1
ATOM 2394 N N . VAL A 1 298 ? -9.172 -2.495 32.025 1.00 38.31 298 VAL A N 1
ATOM 2395 C CA . VAL A 1 298 ? -9.496 -3.918 31.880 1.00 38.31 298 VAL A CA 1
ATOM 2396 C C . VAL A 1 298 ? -8.175 -4.662 32.012 1.00 38.31 298 VAL A C 1
ATOM 2398 O O . VAL A 1 298 ? -7.269 -4.477 31.197 1.00 38.31 298 VAL A O 1
ATOM 2401 N N . GLN A 1 299 ? -8.037 -5.475 33.059 1.00 35.59 299 GLN A N 1
ATOM 2402 C CA . GLN A 1 299 ? -6.913 -6.397 33.190 1.00 35.59 299 GLN A CA 1
ATOM 2403 C C . GLN A 1 299 ? -7.082 -7.518 32.158 1.00 35.59 299 GLN A C 1
ATOM 2405 O O . GLN A 1 299 ? -7.652 -8.567 32.437 1.00 35.59 299 GLN A O 1
ATOM 2410 N N . VAL A 1 300 ? -6.596 -7.281 30.939 1.00 43.44 300 VAL A N 1
ATOM 2411 C CA . VAL A 1 300 ? -6.281 -8.359 29.999 1.00 43.44 300 VAL A CA 1
ATOM 2412 C C . VAL A 1 300 ? -4.943 -8.939 30.445 1.00 43.44 300 VAL A C 1
ATOM 2414 O O . VAL A 1 300 ? -3.959 -8.212 30.571 1.00 43.44 300 VAL A O 1
ATOM 2417 N N . SER A 1 301 ? -4.915 -10.241 30.706 1.00 50.72 301 SER A N 1
ATOM 2418 C CA . SER A 1 301 ? -3.809 -10.973 31.335 1.00 50.72 301 SER A CA 1
ATOM 2419 C C . SER A 1 301 ? -2.495 -11.012 30.535 1.00 50.72 301 SER A C 1
ATOM 2421 O O . SER A 1 301 ? -1.494 -11.500 31.050 1.00 50.72 301 SER A O 1
ATOM 2423 N N . ASP A 1 302 ? -2.445 -10.450 29.322 1.00 61.66 302 ASP A N 1
ATOM 2424 C CA . ASP A 1 302 ? -1.213 -10.268 28.547 1.00 61.66 302 ASP A CA 1
ATOM 2425 C C . ASP A 1 302 ? -1.338 -9.063 27.575 1.00 61.66 302 ASP A C 1
ATOM 2427 O O . ASP A 1 302 ? -2.178 -9.084 26.664 1.00 61.66 302 ASP A O 1
ATOM 2431 N N . PRO A 1 303 ? -0.503 -8.007 27.705 1.00 67.62 303 PRO A N 1
ATOM 2432 C CA . PRO A 1 303 ? -0.470 -6.865 26.783 1.00 67.62 303 PRO A CA 1
ATOM 2433 C C . PRO A 1 303 ? -0.250 -7.241 25.309 1.00 67.62 303 PRO A C 1
ATOM 2435 O O . PRO A 1 303 ? -0.659 -6.502 24.411 1.00 67.62 303 PRO A O 1
ATOM 2438 N N . SER A 1 304 ? 0.404 -8.373 25.035 1.00 70.50 304 SER A N 1
ATOM 2439 C CA . SER A 1 304 ? 0.643 -8.855 23.673 1.00 70.50 304 SER A CA 1
ATOM 2440 C C . SER A 1 304 ? -0.607 -9.440 23.016 1.00 70.50 304 SER A C 1
ATOM 2442 O O . SER A 1 304 ? -0.805 -9.245 21.815 1.00 70.50 304 SER A O 1
ATOM 2444 N N . GLU A 1 305 ? -1.502 -10.053 23.794 1.00 72.31 305 GLU A N 1
ATOM 2445 C CA . GLU A 1 305 ? -2.768 -10.589 23.286 1.00 72.31 305 GLU A CA 1
ATOM 2446 C C . GLU A 1 305 ? -3.751 -9.486 22.917 1.00 72.31 305 GLU A C 1
ATOM 2448 O O . GLU A 1 305 ? -4.334 -9.511 21.834 1.00 72.31 305 GLU A O 1
ATOM 2453 N N . SER A 1 306 ? -3.868 -8.457 23.759 1.00 66.31 306 SER A N 1
ATOM 2454 C CA . SER A 1 306 ? -4.691 -7.278 23.457 1.00 66.31 306 SER A CA 1
ATOM 2455 C C . SER A 1 306 ? -4.259 -6.602 22.144 1.00 66.31 306 SER A C 1
ATOM 2457 O O . SER A 1 306 ? -5.084 -6.269 21.283 1.00 66.31 306 SER A O 1
ATOM 2459 N N . GLN A 1 307 ? -2.945 -6.471 21.929 1.00 75.12 307 GLN A N 1
ATOM 2460 C CA . GLN A 1 307 ? -2.393 -5.938 20.684 1.00 75.12 307 GLN A CA 1
ATOM 2461 C C . GLN A 1 307 ? -2.638 -6.858 19.481 1.00 75.12 307 GLN A C 1
ATOM 2463 O O . GLN A 1 307 ? -2.963 -6.373 18.397 1.00 75.12 307 GLN A O 1
ATOM 2468 N N . TYR A 1 308 ? -2.534 -8.177 19.655 1.00 73.88 308 TYR A N 1
ATOM 2469 C CA . TYR A 1 308 ? -2.815 -9.139 18.590 1.00 73.88 308 TYR A CA 1
ATOM 2470 C C . TYR A 1 308 ? -4.283 -9.098 18.144 1.00 73.88 308 TYR A C 1
ATOM 2472 O O . TYR A 1 308 ? -4.559 -9.039 16.944 1.00 73.88 308 TYR A O 1
ATOM 2480 N N . VAL A 1 309 ? -5.229 -9.040 19.086 1.00 68.94 309 VAL A N 1
ATOM 2481 C CA . VAL A 1 309 ? -6.667 -8.892 18.792 1.00 68.94 309 VAL A CA 1
ATOM 2482 C C . VAL A 1 309 ? -6.956 -7.562 18.085 1.00 68.94 309 VAL A C 1
ATOM 2484 O O . VAL A 1 309 ? -7.703 -7.519 17.100 1.00 68.94 309 VAL A O 1
ATOM 2487 N N . SER A 1 310 ? -6.308 -6.479 18.523 1.00 67.25 310 SER A N 1
ATOM 2488 C CA . SER A 1 310 ? -6.406 -5.162 17.879 1.00 67.25 310 SER A CA 1
ATOM 2489 C C . SER A 1 310 ? -5.897 -5.189 16.432 1.00 67.25 310 SER A C 1
ATOM 2491 O O . SER A 1 310 ? -6.549 -4.660 15.528 1.00 67.25 310 SER A O 1
ATOM 2493 N N . TYR A 1 311 ? -4.770 -5.860 16.183 1.00 73.56 311 TYR A N 1
ATOM 2494 C CA . TYR A 1 311 ? -4.217 -6.049 14.843 1.00 73.56 311 TYR A CA 1
ATOM 2495 C C . TYR A 1 311 ? -5.129 -6.897 13.941 1.00 73.56 311 TYR A C 1
ATOM 2497 O O . TYR A 1 311 ? -5.367 -6.543 12.785 1.00 73.56 311 TYR A O 1
ATOM 2505 N N . GLN A 1 312 ? -5.698 -7.985 14.467 1.00 70.25 312 GLN A N 1
ATOM 2506 C CA . GLN A 1 312 ? -6.661 -8.807 13.727 1.00 70.25 312 GLN A CA 1
ATOM 2507 C C . GLN A 1 312 ? -7.902 -8.003 13.332 1.00 70.25 312 GLN A C 1
ATOM 2509 O O . GLN A 1 312 ? -8.397 -8.106 12.209 1.00 70.25 312 GLN A O 1
ATOM 2514 N N . THR A 1 313 ? -8.376 -7.142 14.231 1.00 63.81 313 THR A N 1
ATOM 2515 C CA . THR A 1 313 ? -9.487 -6.228 13.952 1.00 63.81 313 THR A CA 1
ATOM 2516 C C . THR A 1 313 ? -9.124 -5.235 12.846 1.00 63.81 313 THR A C 1
ATOM 2518 O O . THR A 1 313 ? -9.900 -5.061 11.906 1.00 63.81 313 THR A O 1
ATOM 2521 N N . TYR A 1 314 ? -7.918 -4.658 12.886 1.00 70.44 314 TYR A N 1
ATOM 2522 C CA . TYR A 1 314 ? -7.391 -3.807 11.814 1.00 70.44 314 TYR A CA 1
ATOM 2523 C C . TYR A 1 314 ? -7.377 -4.527 10.450 1.00 70.44 314 TYR A C 1
ATOM 2525 O O . TYR A 1 314 ? -7.880 -3.980 9.464 1.00 70.44 314 TYR A O 1
ATOM 2533 N N . LYS A 1 315 ? -6.899 -5.779 10.391 1.00 68.19 315 LYS A N 1
ATOM 2534 C CA . LYS A 1 315 ? -6.914 -6.592 9.161 1.00 68.19 315 LYS A CA 1
ATOM 2535 C C . LYS A 1 315 ? -8.327 -6.872 8.658 1.00 68.19 315 LYS A C 1
ATOM 2537 O O . LYS A 1 315 ? -8.581 -6.697 7.468 1.00 68.19 315 LYS A O 1
ATOM 2542 N N . LYS A 1 316 ? -9.259 -7.245 9.542 1.00 65.44 316 LYS A N 1
ATOM 2543 C CA . LYS A 1 316 ? -10.668 -7.487 9.180 1.00 65.44 316 LYS A CA 1
ATOM 2544 C C . LYS A 1 316 ? -11.329 -6.236 8.590 1.00 65.44 316 LYS A C 1
ATOM 2546 O O . LYS A 1 316 ? -12.013 -6.341 7.575 1.00 65.44 316 LYS A O 1
ATOM 2551 N N . ILE A 1 317 ? -11.074 -5.052 9.156 1.00 62.75 317 ILE A N 1
ATOM 2552 C CA . ILE A 1 317 ? -11.570 -3.766 8.624 1.00 62.75 317 ILE A CA 1
ATOM 2553 C C . ILE A 1 317 ? -10.988 -3.483 7.231 1.00 62.75 317 ILE A C 1
ATOM 2555 O O . ILE A 1 317 ? -11.696 -3.040 6.327 1.00 62.75 317 ILE A O 1
ATOM 2559 N N . GLN A 1 318 ? -9.701 -3.770 7.022 1.00 62.00 318 GLN A N 1
ATOM 2560 C CA . GLN A 1 318 ? -9.065 -3.613 5.713 1.00 62.00 318 GLN A CA 1
ATOM 2561 C C . GLN A 1 318 ? -9.595 -4.630 4.680 1.00 62.00 318 GLN A C 1
ATOM 2563 O O . GLN A 1 318 ? -9.631 -4.352 3.477 1.00 62.00 318 GLN A O 1
ATOM 2568 N N . GLN A 1 319 ? -10.016 -5.812 5.136 1.00 57.94 319 GLN A N 1
ATOM 2569 C CA . GLN A 1 319 ? -10.536 -6.895 4.301 1.00 57.94 319 GLN A CA 1
ATOM 2570 C C . GLN A 1 319 ? -12.007 -6.718 3.911 1.00 57.94 319 GLN A C 1
ATOM 2572 O O . GLN A 1 319 ? -12.325 -6.961 2.746 1.00 57.94 319 GLN A O 1
ATOM 2577 N N . SER A 1 320 ? -12.870 -6.240 4.817 1.00 45.53 320 SER A N 1
ATOM 2578 C CA . SER A 1 320 ? -14.317 -6.084 4.573 1.00 45.53 320 SER A CA 1
ATOM 2579 C C . SER A 1 320 ? -14.659 -5.032 3.513 1.00 45.53 320 SER A C 1
ATOM 2581 O O . SER A 1 320 ? -15.769 -4.994 2.991 1.00 45.53 320 SER A O 1
ATOM 2583 N N . ASN A 1 321 ? -13.690 -4.203 3.124 1.00 47.00 321 ASN A N 1
ATOM 2584 C CA . ASN A 1 321 ? -13.840 -3.207 2.068 1.00 47.00 321 ASN A CA 1
ATOM 2585 C C . ASN A 1 321 ? -13.643 -3.801 0.653 1.00 47.00 321 ASN A C 1
ATOM 2587 O O . ASN A 1 321 ? -13.073 -3.148 -0.231 1.00 47.00 321 ASN A O 1
ATOM 2591 N N . SER A 1 322 ? -14.061 -5.052 0.419 1.00 46.91 322 SER A N 1
ATOM 2592 C CA . SER A 1 322 ? -14.000 -5.697 -0.896 1.00 46.91 322 SER A CA 1
ATOM 2593 C C . SER A 1 322 ? -14.971 -5.002 -1.857 1.00 46.91 322 SER A C 1
ATOM 2595 O O . SER A 1 322 ? -16.156 -5.312 -1.934 1.00 46.91 322 SER A O 1
ATOM 2597 N N . ARG A 1 323 ? -14.456 -4.000 -2.569 1.00 56.28 323 ARG A N 1
ATOM 2598 C CA . ARG A 1 323 ? -15.177 -3.265 -3.614 1.00 56.28 323 ARG A CA 1
ATOM 2599 C C . ARG A 1 323 ? -15.663 -4.240 -4.694 1.00 56.28 323 ARG A C 1
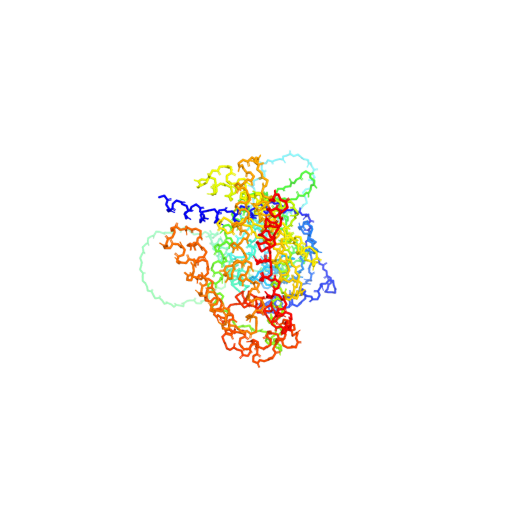ATOM 2601 O O . ARG A 1 323 ? -14.892 -5.111 -5.104 1.00 56.28 323 ARG A O 1
ATOM 2608 N N . THR A 1 324 ? -16.903 -4.070 -5.159 1.00 66.31 324 THR A N 1
ATOM 2609 C CA . THR A 1 324 ? -17.467 -4.844 -6.279 1.00 66.31 324 THR A CA 1
ATOM 2610 C C . THR A 1 324 ? -16.620 -4.657 -7.540 1.00 66.31 324 THR A C 1
ATOM 2612 O O . THR A 1 324 ? -15.896 -3.666 -7.668 1.00 66.31 324 THR A O 1
ATOM 2615 N N . TRP A 1 325 ? -16.686 -5.605 -8.479 1.00 65.62 325 TRP A N 1
ATOM 2616 C CA . TRP A 1 325 ? -15.930 -5.529 -9.737 1.00 65.62 325 TRP A CA 1
ATOM 2617 C C . TRP A 1 325 ? -16.190 -4.210 -10.488 1.00 65.62 325 TRP A C 1
ATOM 2619 O O . TRP A 1 325 ? -15.234 -3.550 -10.880 1.00 65.62 325 TRP A O 1
ATOM 2629 N N . LEU A 1 326 ? -17.446 -3.746 -10.517 1.00 68.75 326 LEU A N 1
ATOM 2630 C CA . LEU A 1 326 ? -17.846 -2.438 -11.060 1.00 68.75 326 LEU A CA 1
ATOM 2631 C C . LEU A 1 326 ? -17.133 -1.255 -10.388 1.00 68.75 326 LEU A C 1
ATOM 2633 O O . LEU A 1 326 ? -16.681 -0.325 -11.044 1.00 68.75 326 LEU A O 1
ATOM 2637 N N . SER A 1 327 ? -16.982 -1.280 -9.063 1.00 61.06 327 SER A N 1
ATOM 2638 C CA . SER A 1 327 ? -16.239 -0.226 -8.364 1.00 61.06 327 SER A CA 1
ATOM 2639 C C . SER A 1 327 ? -14.749 -0.253 -8.714 1.00 61.06 327 SER A C 1
ATOM 2641 O O . SER A 1 327 ? -14.125 0.799 -8.813 1.00 61.06 327 SER A O 1
ATOM 2643 N N . LYS A 1 328 ? -14.160 -1.445 -8.892 1.00 66.88 328 LYS A N 1
ATOM 2644 C CA . LYS A 1 328 ? -12.748 -1.587 -9.284 1.00 66.88 328 LYS A CA 1
ATOM 2645 C C . LYS A 1 328 ? -12.513 -1.056 -10.704 1.00 66.88 328 LYS A C 1
ATOM 2647 O O . LYS A 1 328 ? -11.532 -0.347 -10.907 1.00 66.88 328 LYS A O 1
ATOM 2652 N N . THR A 1 329 ? -13.413 -1.346 -11.645 1.00 70.75 329 THR A N 1
ATOM 2653 C CA . THR A 1 329 ? -13.308 -0.876 -13.036 1.00 70.75 329 THR A CA 1
ATOM 2654 C C . THR A 1 329 ? -13.501 0.631 -13.150 1.00 70.75 329 THR A C 1
ATOM 2656 O O . THR A 1 329 ? -12.700 1.281 -13.811 1.00 70.75 329 THR A O 1
ATOM 2659 N N . ILE A 1 330 ? -14.477 1.215 -12.445 1.00 74.38 330 ILE A N 1
ATOM 2660 C CA . ILE A 1 330 ? -14.677 2.675 -12.427 1.00 74.38 330 ILE A CA 1
ATOM 2661 C C . ILE A 1 330 ? -13.431 3.390 -11.899 1.00 74.38 330 ILE A C 1
ATOM 2663 O O . ILE A 1 330 ? -12.991 4.367 -12.494 1.00 74.38 330 ILE A O 1
ATOM 2667 N N . ILE A 1 331 ? -12.829 2.898 -10.812 1.00 72.75 331 ILE A N 1
ATOM 2668 C CA . ILE A 1 331 ? -11.601 3.499 -10.274 1.00 72.75 331 ILE A CA 1
ATOM 2669 C C . ILE A 1 331 ? -10.469 3.418 -11.293 1.00 72.75 331 ILE A C 1
ATOM 2671 O O . ILE A 1 331 ? -9.794 4.419 -11.503 1.00 72.75 331 ILE A O 1
ATOM 2675 N N . LEU A 1 332 ? -10.281 2.262 -11.936 1.00 73.81 332 LEU A N 1
ATOM 2676 C CA . LEU A 1 332 ? -9.267 2.107 -12.973 1.00 73.81 332 LEU A CA 1
ATOM 2677 C C . LEU A 1 332 ? -9.483 3.129 -14.095 1.00 73.81 332 LEU A C 1
ATOM 2679 O O . LEU A 1 332 ? -8.570 3.899 -14.378 1.00 73.81 332 LEU A O 1
ATOM 2683 N N . LEU A 1 333 ? -10.697 3.221 -14.645 1.00 75.31 333 LEU A N 1
ATOM 2684 C CA . LEU A 1 333 ? -11.030 4.171 -15.712 1.00 75.31 333 LEU A CA 1
ATOM 2685 C C . LEU A 1 333 ? -10.797 5.626 -15.297 1.00 75.31 333 LEU A C 1
ATOM 2687 O O . LEU A 1 333 ? -10.198 6.384 -16.052 1.00 75.31 333 LEU A O 1
ATOM 2691 N N . VAL A 1 334 ? -11.208 6.012 -14.087 1.00 74.38 334 VAL A N 1
ATOM 2692 C CA . VAL A 1 334 ? -10.980 7.366 -13.559 1.00 74.38 334 VAL A CA 1
ATOM 2693 C C . VAL A 1 334 ? -9.486 7.650 -13.402 1.00 74.38 334 VAL A C 1
ATOM 2695 O O . VAL A 1 334 ? -9.026 8.722 -13.782 1.00 74.38 334 VAL A O 1
ATOM 2698 N N . THR A 1 335 ? -8.712 6.698 -12.872 1.00 70.44 335 THR A N 1
ATOM 2699 C CA . THR A 1 335 ? -7.260 6.868 -12.706 1.00 70.44 335 THR A CA 1
ATOM 2700 C C . THR A 1 335 ? -6.522 6.945 -14.039 1.00 70.44 335 THR A C 1
ATOM 2702 O O . THR A 1 335 ? -5.622 7.768 -14.173 1.00 70.44 335 THR A O 1
ATOM 2705 N N . VAL A 1 336 ? -6.936 6.159 -15.038 1.00 72.31 336 VAL A N 1
ATOM 2706 C CA . VAL A 1 336 ? -6.399 6.225 -16.403 1.00 72.31 336 VAL A CA 1
ATOM 2707 C C . VAL A 1 336 ? -6.750 7.561 -17.047 1.00 72.31 336 VAL A C 1
ATOM 2709 O O . VAL A 1 336 ? -5.856 8.237 -17.534 1.00 72.31 336 VAL A O 1
ATOM 2712 N N . LEU A 1 337 ? -8.012 7.996 -16.989 1.00 73.56 337 LEU A N 1
ATOM 2713 C CA . LEU A 1 337 ? -8.438 9.272 -17.570 1.00 73.56 337 LEU A CA 1
ATOM 2714 C C . LEU A 1 337 ? -7.696 10.458 -16.938 1.00 73.56 337 LEU A C 1
ATOM 2716 O O . LEU A 1 337 ? -7.282 11.381 -17.636 1.00 73.56 337 LEU A O 1
ATOM 2720 N N . PHE A 1 338 ? -7.470 10.407 -15.625 1.00 66.88 338 PHE A N 1
ATOM 2721 C CA . PHE A 1 338 ? -6.694 11.422 -14.921 1.00 66.88 338 PHE A CA 1
ATOM 2722 C C . PHE A 1 338 ? -5.203 11.388 -15.287 1.00 66.88 338 PHE A C 1
ATOM 2724 O O . PHE A 1 338 ? -4.608 12.439 -15.519 1.00 66.88 338 PHE A O 1
ATOM 2731 N N . PHE A 1 339 ? -4.605 10.196 -15.388 1.00 69.38 339 PHE A N 1
ATOM 2732 C CA . PHE A 1 339 ? -3.236 10.017 -15.878 1.00 69.38 339 PHE A CA 1
ATOM 2733 C C . PHE A 1 339 ? -3.082 10.576 -17.301 1.00 69.38 339 PHE A C 1
ATOM 2735 O O . PHE A 1 339 ? -2.169 11.357 -17.558 1.00 69.38 339 PHE A O 1
ATOM 2742 N N . SER A 1 340 ? -4.017 10.243 -18.195 1.00 69.06 340 SER A N 1
ATOM 2743 C CA . SER A 1 340 ? -4.064 10.727 -19.575 1.00 69.06 340 SER A CA 1
ATOM 2744 C C . SER A 1 340 ? -4.208 12.239 -19.660 1.00 69.06 340 SER A C 1
ATOM 2746 O O . SER A 1 340 ? -3.545 12.856 -20.482 1.00 69.06 340 SER A O 1
ATOM 2748 N N . PHE A 1 341 ? -5.023 12.853 -18.802 1.00 71.94 341 PHE A N 1
ATOM 2749 C CA . PHE A 1 341 ? -5.140 14.308 -18.749 1.00 71.94 341 PHE A CA 1
ATOM 2750 C C . PHE A 1 341 ? -3.839 14.966 -18.268 1.00 71.94 341 PHE A C 1
ATOM 2752 O O . PHE A 1 341 ? -3.369 15.916 -18.883 1.00 71.94 341 PHE A O 1
ATOM 2759 N N . ALA A 1 342 ? -3.219 14.442 -17.206 1.00 64.94 342 ALA A N 1
ATOM 2760 C CA . ALA A 1 342 ? -1.976 14.992 -16.669 1.00 64.94 342 ALA A CA 1
ATOM 2761 C C . ALA A 1 342 ? -0.807 14.894 -17.668 1.00 64.94 342 ALA A C 1
ATOM 2763 O O . ALA A 1 342 ? -0.075 15.864 -17.834 1.00 64.94 342 ALA A O 1
A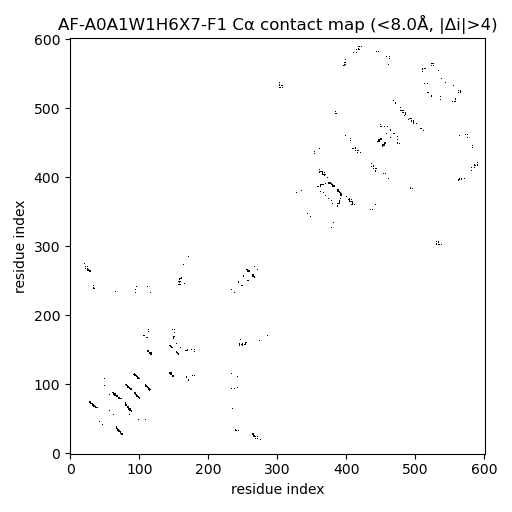TOM 2764 N N . PHE A 1 343 ? -0.650 13.755 -18.351 1.00 63.94 343 PHE A N 1
ATOM 2765 C CA . PHE A 1 343 ? 0.421 13.554 -19.335 1.00 63.94 343 PHE A CA 1
ATOM 2766 C C . PHE A 1 343 ? 0.100 14.139 -20.713 1.00 63.94 343 PHE A C 1
ATOM 2768 O O . PHE A 1 343 ? 1.010 14.622 -21.374 1.00 63.94 343 PHE A O 1
ATOM 2775 N N . GLY A 1 344 ? -1.163 14.149 -21.146 1.00 63.47 344 GLY A N 1
ATOM 2776 C CA . GLY A 1 344 ? -1.578 14.725 -22.432 1.00 63.47 344 GLY A CA 1
ATOM 2777 C C . GLY A 1 344 ? -1.428 16.248 -22.503 1.00 63.47 344 GLY A C 1
ATOM 2778 O O . GLY A 1 344 ? -1.367 16.808 -23.591 1.00 63.47 344 GLY A O 1
ATOM 2779 N N . LEU A 1 345 ? -1.317 16.927 -21.355 1.00 65.06 345 LEU A N 1
ATOM 2780 C CA . LEU A 1 345 ? -0.922 18.339 -21.287 1.00 65.06 345 LEU A CA 1
ATOM 2781 C C . LEU A 1 345 ? 0.594 18.549 -21.459 1.00 65.06 345 LEU A C 1
ATOM 2783 O O . LEU A 1 345 ? 1.021 19.666 -21.736 1.00 65.06 345 LEU A O 1
ATOM 2787 N N . SER A 1 346 ? 1.404 17.504 -21.262 1.00 63.06 346 SER A N 1
ATOM 2788 C CA . SER A 1 346 ? 2.873 17.570 -21.255 1.00 63.06 346 SER A CA 1
ATOM 2789 C C . SER A 1 346 ? 3.532 16.873 -22.450 1.00 63.06 346 SER A C 1
ATOM 2791 O O . SER A 1 346 ? 4.661 17.210 -22.790 1.00 63.06 346 SER A O 1
ATOM 2793 N N . PHE A 1 347 ? 2.847 15.924 -23.090 1.00 71.19 347 PHE A N 1
ATOM 2794 C CA . PHE A 1 347 ? 3.365 15.094 -24.178 1.00 71.19 347 PHE A CA 1
ATOM 2795 C C . PHE A 1 347 ? 2.359 14.983 -25.332 1.00 71.19 347 PHE A C 1
ATOM 2797 O O . PHE A 1 347 ? 1.173 15.261 -25.162 1.00 71.19 347 PHE A O 1
ATOM 2804 N N . SER A 1 348 ? 2.823 14.552 -26.511 1.00 82.19 348 SER A N 1
ATOM 2805 C CA . SER A 1 348 ? 1.941 14.298 -27.656 1.00 82.19 348 SER A CA 1
ATOM 2806 C C . SER A 1 348 ? 0.972 13.140 -27.384 1.00 82.19 348 SER A C 1
ATOM 2808 O O . SER A 1 348 ? 1.263 12.219 -26.614 1.00 82.19 348 SER A O 1
ATOM 2810 N N . TRP A 1 349 ? -0.188 13.163 -28.046 1.00 82.75 349 TRP A N 1
ATOM 2811 C CA . TRP A 1 349 ? -1.184 12.091 -27.944 1.00 82.75 349 TRP A CA 1
ATOM 2812 C C . TRP A 1 349 ? -0.645 10.735 -28.423 1.00 82.75 349 TRP A C 1
ATOM 2814 O O . TRP A 1 349 ? -0.965 9.713 -27.815 1.00 82.75 349 TRP A O 1
ATOM 2824 N N . ASP A 1 350 ? 0.228 10.735 -29.436 1.00 85.06 350 ASP A N 1
ATOM 2825 C CA . ASP A 1 350 ? 0.896 9.527 -29.937 1.00 85.06 350 ASP A CA 1
ATOM 2826 C C . ASP A 1 350 ? 1.802 8.907 -28.866 1.00 85.06 350 ASP A C 1
ATOM 2828 O O . ASP A 1 350 ? 1.717 7.711 -28.579 1.00 85.06 350 ASP A O 1
ATOM 2832 N N . PHE A 1 351 ? 2.613 9.735 -28.194 1.00 84.75 351 PHE A N 1
ATOM 2833 C CA . PHE A 1 351 ? 3.450 9.291 -27.080 1.00 84.75 351 PHE A CA 1
ATOM 2834 C C . PHE A 1 351 ? 2.612 8.740 -25.927 1.00 84.75 351 PHE A C 1
ATOM 2836 O O . PHE A 1 351 ? 2.936 7.694 -25.368 1.00 84.75 351 PHE A O 1
ATOM 2843 N N . LEU A 1 352 ? 1.513 9.416 -25.579 1.00 85.31 352 LEU A N 1
ATOM 2844 C CA . LEU A 1 352 ? 0.650 9.003 -24.478 1.00 85.31 352 LEU A CA 1
ATOM 2845 C C . LEU A 1 352 ? 0.046 7.612 -24.705 1.00 85.31 352 LEU A C 1
ATOM 2847 O O . LEU A 1 352 ? 0.017 6.802 -23.777 1.00 85.31 352 LEU A O 1
ATOM 2851 N N . TRP A 1 353 ? -0.440 7.322 -25.913 1.00 88.88 353 TRP A N 1
ATOM 2852 C CA . TRP A 1 353 ? -1.050 6.022 -26.195 1.00 88.88 353 TRP A CA 1
ATOM 2853 C C . TRP A 1 353 ? -0.007 4.897 -26.203 1.00 88.88 353 TRP A C 1
ATOM 2855 O O . TRP A 1 353 ? -0.240 3.844 -25.606 1.00 88.88 353 TRP A O 1
ATOM 2865 N N . MET A 1 354 ? 1.181 5.145 -26.771 1.00 91.88 354 MET A N 1
ATOM 2866 C CA . MET A 1 354 ? 2.314 4.214 -26.691 1.00 91.88 354 MET A CA 1
ATOM 2867 C C . MET A 1 354 ? 2.750 3.967 -25.239 1.00 91.88 354 MET A C 1
ATOM 2869 O O . MET A 1 354 ? 2.939 2.819 -24.837 1.00 91.88 354 MET A O 1
ATOM 2873 N N . LEU A 1 355 ? 2.840 5.019 -24.419 1.00 88.75 355 LEU A N 1
ATOM 2874 C CA . LEU A 1 355 ? 3.181 4.918 -22.998 1.00 88.75 355 LEU A CA 1
ATOM 2875 C C . LEU A 1 355 ? 2.160 4.074 -22.229 1.00 88.75 355 LEU A C 1
ATOM 2877 O O . LEU A 1 355 ? 2.545 3.208 -21.443 1.00 88.75 355 LEU A O 1
ATOM 2881 N N . LEU A 1 356 ? 0.865 4.298 -22.465 1.00 88.69 356 LEU A N 1
ATOM 2882 C CA . LEU A 1 356 ? -0.202 3.506 -21.855 1.00 88.69 356 LEU A CA 1
ATOM 2883 C C . LEU A 1 356 ? -0.119 2.034 -22.258 1.00 88.69 356 LEU A C 1
ATOM 2885 O O . LEU A 1 356 ? -0.295 1.172 -21.400 1.00 88.69 356 LEU A O 1
ATOM 2889 N N . LEU A 1 357 ? 0.176 1.742 -23.527 1.00 91.50 357 LEU A N 1
ATOM 2890 C CA . LEU A 1 357 ? 0.331 0.373 -24.010 1.00 91.50 357 LEU A CA 1
ATOM 2891 C C . LEU A 1 357 ? 1.497 -0.340 -23.309 1.00 91.50 357 LEU A C 1
ATOM 2893 O O . LEU A 1 357 ? 1.315 -1.441 -22.787 1.00 91.50 357 LEU A O 1
ATOM 2897 N N . VAL A 1 358 ? 2.668 0.300 -23.235 1.00 93.81 358 VAL A N 1
ATOM 2898 C CA . VAL A 1 358 ? 3.846 -0.260 -22.550 1.00 93.81 358 VAL A CA 1
ATOM 2899 C C . VAL A 1 358 ? 3.560 -0.477 -21.063 1.00 93.81 358 VAL A C 1
ATOM 2901 O O . VAL A 1 358 ? 3.820 -1.564 -20.548 1.00 93.81 358 VAL A O 1
ATOM 2904 N N . LEU A 1 359 ? 2.977 0.512 -20.376 1.00 90.62 359 LEU A N 1
ATOM 2905 C CA . LEU A 1 359 ? 2.603 0.397 -18.961 1.00 90.62 359 LEU A CA 1
ATOM 2906 C C . LEU A 1 359 ? 1.574 -0.711 -18.722 1.00 90.62 359 LEU A C 1
ATOM 2908 O O . LEU A 1 359 ? 1.652 -1.418 -17.720 1.00 90.62 359 LEU A O 1
ATOM 2912 N N . PHE A 1 360 ? 0.614 -0.881 -19.632 1.00 89.31 360 PHE A N 1
ATOM 2913 C CA . PHE A 1 360 ? -0.397 -1.925 -19.518 1.00 89.31 360 PHE A CA 1
ATOM 2914 C C . PHE A 1 360 ? 0.212 -3.322 -19.655 1.00 89.31 360 PHE A C 1
ATOM 2916 O O . PHE A 1 360 ? -0.120 -4.205 -18.867 1.00 89.31 360 PHE A O 1
ATOM 2923 N N . ILE A 1 361 ? 1.126 -3.519 -20.609 1.00 92.56 361 ILE A N 1
ATOM 2924 C CA . ILE A 1 361 ? 1.861 -4.782 -20.766 1.00 92.56 361 ILE A CA 1
ATOM 2925 C C . ILE A 1 361 ? 2.726 -5.047 -19.526 1.00 92.56 361 ILE A C 1
ATOM 2927 O O . ILE A 1 361 ? 2.691 -6.151 -18.983 1.00 92.56 361 ILE A O 1
ATOM 2931 N N . HIS A 1 362 ? 3.438 -4.027 -19.044 1.00 94.38 362 HIS A N 1
ATOM 2932 C CA . HIS A 1 362 ? 4.289 -4.103 -17.859 1.00 94.38 362 HIS A CA 1
ATOM 2933 C C . HIS A 1 362 ? 3.495 -4.497 -16.599 1.00 94.38 362 HIS A C 1
ATOM 2935 O O . HIS A 1 362 ? 3.749 -5.532 -15.985 1.00 94.38 362 HIS A O 1
ATOM 2941 N N . GLU A 1 363 ? 2.456 -3.747 -16.231 1.00 92.12 363 GLU A N 1
ATOM 2942 C CA . GLU A 1 363 ? 1.643 -4.092 -15.057 1.00 92.12 363 GLU A CA 1
ATOM 2943 C C . GLU A 1 363 ? 0.833 -5.374 -15.250 1.00 92.12 363 GLU A C 1
ATOM 2945 O O . GLU A 1 363 ? 0.621 -6.132 -14.300 1.00 92.12 363 GLU A O 1
ATOM 2950 N N . GLY A 1 364 ? 0.386 -5.643 -16.479 1.00 90.31 364 GLY A N 1
ATOM 2951 C CA . GLY A 1 364 ? -0.259 -6.899 -16.849 1.00 90.31 364 GLY A CA 1
ATOM 2952 C C . GLY A 1 364 ? 0.643 -8.098 -16.564 1.00 90.31 364 GLY A C 1
ATOM 2953 O O . GLY A 1 364 ? 0.167 -9.118 -16.064 1.00 90.31 364 GLY A O 1
ATOM 2954 N N . GLY A 1 365 ? 1.951 -7.946 -16.774 1.00 93.69 365 GLY A N 1
ATOM 2955 C CA . GLY A 1 365 ? 2.970 -8.905 -16.372 1.00 93.69 365 GLY A CA 1
ATOM 2956 C C . GLY A 1 365 ? 2.987 -9.152 -14.863 1.00 93.69 365 GLY A C 1
ATOM 2957 O O . GLY A 1 365 ? 2.844 -10.296 -14.422 1.00 93.69 365 GLY A O 1
ATOM 2958 N N . HIS A 1 366 ? 3.062 -8.100 -14.042 1.00 93.31 366 HIS A N 1
ATOM 2959 C CA . HIS A 1 366 ? 2.983 -8.251 -12.583 1.00 93.31 366 HIS A CA 1
ATOM 2960 C C . HIS A 1 366 ? 1.691 -8.941 -12.135 1.00 93.31 366 HIS A C 1
ATOM 2962 O O . HIS A 1 366 ? 1.733 -9.845 -11.297 1.00 93.31 366 HIS A O 1
ATOM 2968 N N . LEU A 1 367 ? 0.544 -8.561 -12.706 1.00 91.62 367 LEU A N 1
ATOM 2969 C CA . LEU A 1 367 ? -0.742 -9.196 -12.416 1.00 91.62 367 LEU A CA 1
ATOM 2970 C C . LEU A 1 367 ? -0.758 -10.675 -12.789 1.00 91.62 367 LEU A C 1
ATOM 2972 O O . LEU A 1 367 ? -1.265 -11.485 -12.012 1.00 91.62 367 LEU A O 1
ATOM 2976 N N . LEU A 1 368 ? -0.212 -11.024 -13.954 1.00 92.25 368 LEU A N 1
ATOM 2977 C CA . LEU A 1 368 ? -0.100 -12.404 -14.402 1.00 92.25 368 LEU A CA 1
ATOM 2978 C C . LEU A 1 368 ? 0.760 -13.207 -13.425 1.00 92.25 368 LEU A C 1
ATOM 2980 O O . LEU A 1 368 ? 0.334 -14.266 -12.972 1.00 92.25 368 LEU A O 1
ATOM 2984 N N . GLY A 1 369 ? 1.915 -12.673 -13.021 1.00 92.25 369 GLY A N 1
ATOM 2985 C CA . GLY A 1 369 ? 2.761 -13.286 -11.999 1.00 92.25 369 GLY A CA 1
ATOM 2986 C C . GLY A 1 369 ? 2.011 -13.489 -10.680 1.00 92.25 369 GLY A C 1
ATOM 2987 O O . GLY A 1 369 ? 2.001 -14.586 -10.123 1.00 92.25 369 GLY A O 1
ATOM 2988 N N . MET A 1 370 ? 1.322 -12.456 -10.188 1.00 91.75 370 MET A N 1
ATOM 2989 C CA . MET A 1 370 ? 0.517 -12.547 -8.968 1.00 91.75 370 MET A CA 1
ATOM 2990 C C . MET A 1 370 ? -0.573 -13.624 -9.087 1.00 91.75 370 MET A C 1
ATOM 2992 O O . MET A 1 370 ? -0.742 -14.429 -8.167 1.00 91.75 370 MET A O 1
ATOM 2996 N N . TRP A 1 371 ? -1.286 -13.670 -10.213 1.00 89.75 371 TRP A N 1
ATOM 2997 C CA . TRP A 1 371 ? -2.315 -14.671 -10.488 1.00 89.75 371 TRP A CA 1
ATOM 2998 C C . TRP A 1 371 ? -1.742 -16.094 -10.509 1.00 89.75 371 TRP A C 1
ATOM 3000 O O . TRP A 1 371 ? -2.252 -16.958 -9.794 1.00 89.75 371 TRP A O 1
ATOM 3010 N N . LEU A 1 372 ? -0.634 -16.317 -11.228 1.00 90.94 372 LEU A N 1
ATOM 3011 C CA . LEU A 1 372 ? 0.063 -17.609 -11.304 1.00 90.94 372 LEU A CA 1
ATOM 3012 C C . LEU A 1 372 ? 0.512 -18.110 -9.925 1.00 90.94 372 LEU A C 1
ATOM 3014 O O . LEU A 1 372 ? 0.445 -19.303 -9.639 1.00 90.94 372 LEU A O 1
ATOM 3018 N N . PHE A 1 373 ? 0.925 -17.203 -9.036 1.00 89.88 373 PHE A N 1
ATOM 3019 C CA . PHE A 1 373 ? 1.318 -17.548 -7.669 1.00 89.88 373 PHE A CA 1
ATOM 3020 C C . PHE A 1 373 ? 0.167 -17.497 -6.652 1.00 89.88 373 PHE A C 1
ATOM 3022 O O . PHE A 1 373 ? 0.424 -17.563 -5.445 1.00 89.88 373 PHE A O 1
ATOM 3029 N N . GLY A 1 374 ? -1.090 -17.415 -7.095 1.00 86.38 374 GLY A N 1
ATOM 3030 C CA . GLY A 1 374 ? -2.272 -17.579 -6.245 1.00 86.38 374 GLY A CA 1
ATOM 3031 C C . GLY A 1 374 ? -2.622 -16.371 -5.372 1.00 86.38 374 GLY A C 1
ATOM 3032 O O . GLY A 1 374 ? -3.195 -16.537 -4.292 1.00 86.38 374 GLY A O 1
ATOM 3033 N N . TYR A 1 375 ? -2.269 -15.156 -5.796 1.00 86.31 375 TYR A N 1
ATOM 3034 C CA . TYR A 1 375 ? -2.766 -13.937 -5.158 1.00 86.31 375 TYR A CA 1
ATOM 3035 C C . TYR A 1 375 ? -4.273 -13.784 -5.373 1.00 86.31 375 TYR A C 1
ATOM 3037 O O . TYR A 1 375 ? -4.815 -14.080 -6.436 1.00 86.31 375 TYR A O 1
ATOM 3045 N N . LYS A 1 376 ? -4.949 -13.247 -4.359 1.00 80.94 376 LYS A N 1
ATOM 3046 C CA . LYS A 1 376 ? -6.368 -12.885 -4.405 1.00 80.94 376 LYS A CA 1
ATOM 3047 C C . LYS A 1 376 ? -6.519 -11.369 -4.502 1.00 80.94 376 LYS A C 1
ATOM 3049 O O . LYS A 1 376 ? -5.615 -10.618 -4.143 1.00 80.94 376 LYS A O 1
ATOM 3054 N N . ASP A 1 377 ? -7.686 -10.908 -4.945 1.00 74.69 377 ASP A N 1
ATOM 3055 C CA . ASP A 1 377 ? -8.035 -9.479 -5.010 1.00 74.69 377 ASP A CA 1
ATOM 3056 C C . ASP A 1 377 ? -7.090 -8.600 -5.837 1.00 74.69 377 ASP A C 1
ATOM 3058 O O . ASP A 1 377 ? -6.805 -7.464 -5.451 1.00 74.69 377 ASP A O 1
ATOM 3062 N N . LEU A 1 378 ? -6.666 -9.110 -6.990 1.00 80.25 378 LEU A N 1
ATOM 3063 C CA . LEU A 1 378 ? -5.834 -8.386 -7.946 1.00 80.25 378 LEU A CA 1
ATOM 3064 C C . LEU A 1 378 ? -6.489 -7.068 -8.388 1.00 80.25 378 LEU A C 1
ATOM 3066 O O . LEU A 1 378 ? -7.691 -7.027 -8.684 1.00 80.25 378 LEU A O 1
ATOM 3070 N N . LYS A 1 379 ? -5.710 -5.984 -8.388 1.00 77.50 379 LYS A N 1
ATOM 3071 C CA . LYS A 1 379 ? -6.125 -4.628 -8.780 1.00 77.50 379 LYS A CA 1
ATOM 3072 C C . LYS A 1 379 ? -4.951 -3.881 -9.402 1.00 77.50 379 LYS A C 1
ATOM 3074 O O . LYS A 1 379 ? -3.832 -4.026 -8.925 1.00 77.50 379 LYS A O 1
ATOM 3079 N N . VAL A 1 380 ? -5.243 -3.013 -10.367 1.00 75.81 380 VAL A N 1
ATOM 3080 C CA . VAL A 1 380 ? -4.290 -2.043 -10.928 1.00 75.81 380 VAL A CA 1
ATOM 3081 C C . VAL A 1 380 ? -4.796 -0.638 -10.644 1.00 75.81 380 VAL A C 1
ATOM 3083 O O . VAL A 1 380 ? -5.996 -0.378 -10.757 1.00 75.81 380 VAL A O 1
ATOM 3086 N N . LEU A 1 381 ? -3.893 0.254 -10.248 1.00 70.62 381 LEU A N 1
ATOM 3087 C CA . LEU A 1 381 ? -4.165 1.672 -10.027 1.00 70.62 381 LEU A CA 1
ATOM 3088 C C . LEU A 1 381 ? -3.162 2.502 -10.825 1.00 70.62 381 LEU A C 1
ATOM 3090 O O . LEU A 1 381 ? -1.966 2.317 -10.640 1.00 70.62 381 LEU A O 1
ATOM 3094 N N . PHE A 1 382 ? -3.626 3.423 -11.668 1.00 68.69 382 PHE A N 1
ATOM 3095 C CA . PHE A 1 382 ? -2.736 4.362 -12.356 1.00 68.69 382 PHE A CA 1
ATOM 3096 C C . PHE A 1 382 ? -2.465 5.565 -11.448 1.00 68.69 382 PHE A C 1
ATOM 3098 O O . PHE A 1 382 ? -3.387 6.258 -11.016 1.00 68.69 382 PHE A O 1
ATOM 3105 N N . ILE A 1 383 ? -1.198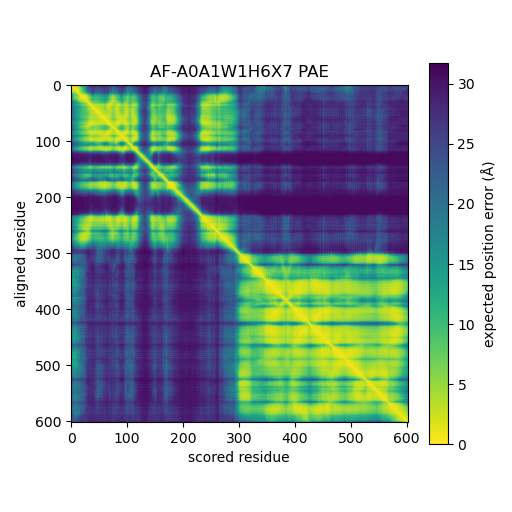 5.789 -11.113 1.00 65.56 383 ILE A N 1
ATOM 3106 C CA . ILE A 1 383 ? -0.743 6.908 -10.294 1.00 65.56 383 ILE A CA 1
ATOM 3107 C C . ILE A 1 383 ? 0.022 7.873 -11.209 1.00 65.56 383 ILE A C 1
ATOM 3109 O O . ILE A 1 383 ? 1.063 7.502 -11.760 1.00 65.56 383 ILE A O 1
ATOM 3113 N N . PRO A 1 384 ? -0.449 9.121 -11.364 1.00 55.19 384 PRO A N 1
ATOM 3114 C CA . PRO A 1 384 ? 0.259 10.138 -12.133 1.00 55.19 384 PRO A CA 1
ATOM 3115 C C . PRO A 1 384 ? 1.728 10.238 -11.717 1.00 55.19 384 PRO A C 1
ATOM 3117 O O . PRO A 1 384 ? 2.037 10.265 -10.527 1.00 55.19 384 PRO A O 1
ATOM 3120 N N . PHE A 1 385 ? 2.615 10.282 -12.710 1.00 57.44 385 PHE A N 1
ATOM 3121 C CA . PHE A 1 385 ? 4.074 10.406 -12.578 1.00 57.44 385 PHE A CA 1
ATOM 3122 C C . PHE A 1 385 ? 4.794 9.209 -11.941 1.00 57.44 385 PHE A C 1
ATOM 3124 O O . PHE A 1 385 ? 6.018 9.193 -11.925 1.00 57.44 385 PHE A O 1
ATOM 3131 N N . MET A 1 386 ? 4.067 8.196 -11.457 1.00 63.81 386 MET A N 1
ATOM 3132 C CA . MET A 1 386 ? 4.653 6.958 -10.927 1.00 63.81 386 MET A CA 1
ATOM 3133 C C . MET A 1 386 ? 4.368 5.739 -11.815 1.00 63.81 386 MET A C 1
ATOM 3135 O O . MET A 1 386 ? 5.071 4.742 -11.703 1.00 63.81 386 MET A O 1
ATOM 3139 N N . GLY A 1 387 ? 3.382 5.830 -12.715 1.00 69.12 387 GLY A N 1
ATOM 3140 C CA . GLY A 1 387 ? 3.004 4.763 -13.642 1.00 69.12 387 GLY A CA 1
ATOM 3141 C C . GLY A 1 387 ? 1.722 4.072 -13.196 1.00 69.12 387 GLY A C 1
ATOM 3142 O O . GLY A 1 387 ? 0.792 4.721 -12.717 1.00 69.12 387 GLY A O 1
ATOM 3143 N N . ALA A 1 388 ? 1.652 2.758 -13.345 1.00 71.31 388 ALA A N 1
ATOM 3144 C CA . ALA A 1 388 ? 0.571 1.965 -12.785 1.00 71.31 388 ALA A CA 1
ATOM 3145 C C . ALA A 1 388 ? 1.097 1.082 -11.646 1.00 71.31 388 ALA A C 1
ATOM 3147 O O . ALA A 1 388 ? 2.296 0.967 -11.437 1.00 71.31 388 ALA A O 1
ATOM 3148 N N . LEU A 1 389 ? 0.197 0.599 -10.795 1.00 74.88 389 LEU A N 1
ATOM 3149 C CA . LEU A 1 389 ? 0.546 -0.173 -9.610 1.00 74.88 389 LEU A CA 1
ATOM 3150 C C . LEU A 1 389 ? -0.369 -1.388 -9.511 1.00 74.88 389 LEU A C 1
ATOM 3152 O O . LEU A 1 389 ? -1.540 -1.262 -9.130 1.00 74.88 389 LEU A O 1
ATOM 3156 N N . ALA A 1 390 ? 0.177 -2.564 -9.805 1.00 77.81 390 ALA A N 1
ATOM 3157 C CA . ALA A 1 390 ? -0.442 -3.844 -9.514 1.00 77.81 390 ALA A CA 1
ATOM 3158 C C . ALA A 1 390 ? -0.380 -4.153 -8.010 1.00 77.81 390 ALA A C 1
ATOM 3160 O O . ALA A 1 390 ? 0.658 -4.073 -7.352 1.00 77.81 390 ALA A O 1
ATOM 3161 N N . THR A 1 391 ? -1.520 -4.535 -7.441 1.00 75.62 391 THR A N 1
ATOM 3162 C CA . THR A 1 391 ? -1.646 -4.932 -6.037 1.00 75.62 391 THR A CA 1
ATOM 3163 C C . THR A 1 391 ? -2.489 -6.192 -5.916 1.00 75.62 391 THR A C 1
ATOM 3165 O O . THR A 1 391 ? -3.440 -6.403 -6.668 1.00 75.62 391 THR A O 1
ATOM 3168 N N . GLY A 1 392 ? -2.172 -7.021 -4.926 1.00 73.75 392 GLY A N 1
ATOM 3169 C CA . GLY A 1 392 ? -2.925 -8.227 -4.607 1.00 73.75 392 GLY A CA 1
ATOM 3170 C C . GLY A 1 392 ? -2.628 -8.701 -3.187 1.00 73.75 392 GLY A C 1
ATOM 3171 O O . GLY A 1 392 ? -1.769 -8.149 -2.498 1.00 73.75 392 GLY A O 1
ATOM 3172 N N . ARG A 1 393 ? -3.352 -9.726 -2.733 1.00 72.25 393 ARG A N 1
ATOM 3173 C CA . ARG A 1 393 ? -3.256 -10.256 -1.368 1.00 72.25 393 ARG A CA 1
ATOM 3174 C C . ARG A 1 393 ? -2.838 -11.722 -1.365 1.00 72.25 393 ARG A C 1
ATOM 3176 O O . ARG A 1 393 ? -3.474 -12.548 -2.016 1.00 72.25 393 ARG A O 1
ATOM 3183 N N . LYS A 1 394 ? -1.815 -12.040 -0.571 1.00 78.88 394 LYS A N 1
ATOM 3184 C CA . LYS A 1 394 ? -1.383 -13.405 -0.259 1.00 78.88 394 LYS A CA 1
ATOM 3185 C C . LYS A 1 394 ? -0.799 -13.433 1.154 1.00 78.88 394 LYS A C 1
ATOM 3187 O O . LYS A 1 394 ? -0.025 -12.549 1.504 1.00 78.88 394 LYS A O 1
ATOM 3192 N N . ASP A 1 395 ? -1.167 -14.434 1.951 1.00 68.38 395 ASP A N 1
ATOM 3193 C CA . ASP A 1 395 ? -0.754 -14.511 3.363 1.00 68.38 395 ASP A CA 1
ATOM 3194 C C . ASP A 1 395 ? 0.712 -14.908 3.534 1.00 68.38 395 ASP A C 1
ATOM 3196 O O . ASP A 1 395 ? 1.365 -14.499 4.490 1.00 68.38 395 ASP A O 1
ATOM 3200 N N . LYS A 1 396 ? 1.235 -15.728 2.615 1.00 74.12 396 LYS A N 1
ATOM 3201 C CA . LYS A 1 396 ? 2.639 -16.127 2.606 1.00 74.12 396 LYS A CA 1
ATOM 3202 C C . LYS A 1 396 ? 3.185 -16.133 1.187 1.00 74.12 396 LYS A C 1
ATOM 3204 O O . LYS A 1 396 ? 2.672 -16.858 0.338 1.00 74.12 396 LYS A O 1
ATOM 3209 N N . ILE A 1 397 ? 4.259 -15.389 0.958 1.00 81.12 397 ILE A N 1
ATOM 3210 C CA . ILE A 1 397 ? 5.036 -15.430 -0.279 1.00 81.12 397 ILE A CA 1
ATOM 3211 C C . ILE A 1 397 ? 6.505 -15.742 0.034 1.00 81.12 397 ILE A C 1
ATOM 3213 O O . ILE A 1 397 ? 7.010 -15.403 1.105 1.00 81.12 397 ILE A O 1
ATOM 3217 N N . SER A 1 398 ? 7.160 -16.489 -0.856 1.00 84.19 398 SER A N 1
ATOM 3218 C CA . SER A 1 398 ? 8.604 -16.704 -0.802 1.00 84.19 398 SER A CA 1
ATOM 3219 C C . SER A 1 398 ? 9.332 -15.635 -1.614 1.00 84.19 398 SER A C 1
ATOM 3221 O O . SER A 1 398 ? 8.833 -15.189 -2.645 1.00 84.19 398 SER A O 1
ATOM 3223 N N . ALA A 1 399 ? 10.558 -15.294 -1.208 1.00 85.19 399 ALA A N 1
ATOM 3224 C CA . ALA A 1 399 ? 11.394 -14.336 -1.937 1.00 85.19 399 ALA A CA 1
ATOM 3225 C C . ALA A 1 399 ? 11.578 -14.714 -3.417 1.00 85.19 399 ALA A C 1
ATOM 3227 O O . ALA A 1 399 ? 11.597 -13.858 -4.288 1.00 85.19 399 ALA A O 1
ATOM 3228 N N . TRP A 1 400 ? 11.650 -16.010 -3.721 1.00 87.25 400 TRP A N 1
ATOM 3229 C CA . TRP A 1 400 ? 11.719 -16.482 -5.101 1.00 87.25 400 TRP A CA 1
ATOM 3230 C C . TRP A 1 400 ? 10.480 -16.115 -5.924 1.00 87.25 400 TRP A C 1
ATOM 3232 O O . TRP A 1 400 ? 10.598 -15.600 -7.031 1.00 87.25 400 TRP A O 1
ATOM 3242 N N . GLN A 1 401 ? 9.287 -16.363 -5.376 1.00 89.81 401 GLN A N 1
ATOM 3243 C CA . GLN A 1 401 ? 8.031 -16.028 -6.047 1.00 89.81 401 GLN A CA 1
ATOM 3244 C C . GLN A 1 401 ? 7.910 -14.519 -6.248 1.00 89.81 401 GLN A C 1
ATOM 3246 O O . GLN A 1 401 ? 7.511 -14.081 -7.319 1.00 89.81 401 GLN A O 1
ATOM 3251 N N . GLU A 1 402 ? 8.285 -13.726 -5.243 1.00 90.00 402 GLU A N 1
ATOM 3252 C CA . GLU A 1 402 ? 8.224 -12.269 -5.340 1.00 90.00 402 GLU A CA 1
ATOM 3253 C C . GLU A 1 402 ? 9.195 -11.732 -6.394 1.00 90.00 402 GLU A C 1
ATOM 3255 O O . GLU A 1 402 ? 8.793 -10.920 -7.222 1.00 90.00 402 GLU A O 1
ATOM 3260 N N . ALA A 1 403 ? 10.433 -12.232 -6.429 1.00 92.25 403 ALA A N 1
ATOM 3261 C CA . ALA A 1 403 ? 11.396 -11.868 -7.462 1.00 92.25 403 ALA A CA 1
ATOM 3262 C C . ALA A 1 403 ? 10.871 -12.164 -8.871 1.00 92.25 403 ALA A C 1
ATOM 3264 O O . ALA A 1 403 ? 10.992 -11.326 -9.758 1.00 92.25 403 ALA A O 1
ATOM 3265 N N . LEU A 1 404 ? 10.252 -13.332 -9.074 1.00 93.62 404 LEU A N 1
ATOM 3266 C CA . LEU A 1 404 ? 9.659 -13.674 -10.363 1.00 93.62 404 LEU A CA 1
ATOM 3267 C C . LEU A 1 404 ? 8.503 -12.736 -10.718 1.00 93.62 404 LEU A C 1
ATOM 3269 O O . LEU A 1 404 ? 8.465 -12.251 -11.842 1.00 93.62 404 LEU A O 1
ATOM 3273 N N . ILE A 1 405 ? 7.600 -12.422 -9.779 1.00 94.12 405 ILE A N 1
ATOM 3274 C CA . ILE A 1 405 ? 6.516 -11.445 -10.003 1.00 94.12 405 ILE A CA 1
ATOM 3275 C C . ILE A 1 405 ? 7.084 -10.089 -10.424 1.00 94.12 405 ILE A C 1
ATOM 3277 O O . ILE A 1 405 ? 6.576 -9.493 -11.372 1.00 94.12 405 ILE A O 1
ATOM 3281 N N . LEU A 1 406 ? 8.135 -9.617 -9.747 1.00 94.06 406 LEU A N 1
ATOM 3282 C CA . LEU A 1 406 ? 8.812 -8.359 -10.070 1.00 94.06 406 LEU A CA 1
ATOM 3283 C C . LEU A 1 406 ? 9.495 -8.393 -11.443 1.00 94.06 406 LEU A C 1
ATOM 3285 O O . LEU A 1 406 ? 9.654 -7.348 -12.051 1.00 94.06 406 LEU A O 1
ATOM 3289 N N . LEU A 1 407 ? 9.877 -9.565 -11.952 1.00 95.62 407 LEU A N 1
ATOM 3290 C CA . LEU A 1 407 ? 10.443 -9.716 -13.296 1.00 95.62 407 LEU A CA 1
ATOM 3291 C C . LEU A 1 407 ? 9.374 -9.862 -14.380 1.00 95.62 407 LEU A C 1
ATOM 3293 O O . LEU A 1 407 ? 9.596 -9.407 -15.499 1.00 95.62 407 LEU A O 1
ATOM 3297 N N . PHE A 1 408 ? 8.219 -10.458 -14.066 1.00 95.56 408 PHE A N 1
ATOM 3298 C CA . PHE A 1 408 ? 7.131 -10.647 -15.029 1.00 95.56 408 PHE A CA 1
ATOM 3299 C C . PHE A 1 408 ? 6.633 -9.332 -15.634 1.00 95.56 408 PHE A C 1
ATOM 3301 O O . PHE A 1 408 ? 6.117 -9.370 -16.745 1.00 95.56 408 PHE A O 1
ATOM 3308 N N . GLY A 1 409 ? 6.788 -8.201 -14.940 1.00 94.06 409 GLY A N 1
ATOM 3309 C CA . GLY A 1 409 ? 6.462 -6.887 -15.493 1.00 94.06 409 GLY A CA 1
ATOM 3310 C C . GLY A 1 409 ? 7.472 -6.392 -16.531 1.00 94.06 409 GLY A C 1
ATOM 3311 O O . GLY A 1 409 ? 7.144 -6.326 -17.716 1.00 94.06 409 GLY A O 1
ATOM 3312 N N . PRO A 1 410 ? 8.714 -6.073 -16.132 1.00 96.25 410 PRO A N 1
ATOM 3313 C CA . PRO A 1 410 ? 9.683 -5.475 -17.037 1.00 96.25 410 PRO A CA 1
ATOM 3314 C C . PRO A 1 410 ? 10.304 -6.445 -18.048 1.00 96.25 410 PRO A C 1
ATOM 3316 O O . PRO A 1 410 ? 10.595 -6.044 -19.175 1.00 96.25 410 PRO A O 1
ATOM 3319 N N . ALA A 1 411 ? 10.538 -7.712 -17.686 1.00 96.12 411 ALA A N 1
ATOM 3320 C CA . ALA A 1 411 ? 11.347 -8.610 -18.513 1.00 96.12 411 ALA A CA 1
ATOM 3321 C C . ALA A 1 411 ? 10.746 -8.872 -19.910 1.00 96.12 411 ALA A C 1
ATOM 3323 O O . ALA A 1 411 ? 11.495 -8.763 -20.881 1.00 96.12 411 ALA A O 1
ATOM 3324 N N . PRO A 1 412 ? 9.435 -9.158 -20.071 1.00 95.50 412 PRO A N 1
ATOM 3325 C CA . PRO A 1 412 ? 8.864 -9.418 -21.393 1.00 95.50 412 PRO A CA 1
ATOM 3326 C C . PRO A 1 412 ? 8.992 -8.222 -22.341 1.00 95.50 412 PRO A C 1
ATOM 3328 O O . PRO A 1 412 ? 9.422 -8.387 -23.481 1.00 95.50 412 PRO A O 1
ATOM 3331 N N . GLY A 1 413 ? 8.668 -7.016 -21.861 1.00 94.50 413 GLY A N 1
ATOM 3332 C CA . GLY A 1 413 ? 8.739 -5.796 -22.666 1.00 94.50 413 GLY A CA 1
ATOM 3333 C C . GLY A 1 413 ? 10.174 -5.383 -22.998 1.00 94.50 413 GLY A C 1
ATOM 3334 O O . GLY A 1 413 ? 10.433 -4.930 -24.113 1.00 94.50 413 GLY A O 1
ATOM 3335 N N . TYR A 1 414 ? 11.115 -5.602 -22.073 1.00 96.00 414 TYR A N 1
ATOM 3336 C CA . TYR A 1 414 ? 12.544 -5.394 -22.307 1.00 96.00 414 TYR A CA 1
ATOM 3337 C C . TYR A 1 414 ? 13.091 -6.347 -23.378 1.00 96.00 414 TYR A C 1
ATOM 3339 O O . TYR A 1 414 ? 13.669 -5.898 -24.365 1.00 96.00 414 TYR A O 1
ATOM 3347 N N . ILE A 1 415 ? 12.870 -7.657 -23.219 1.00 93.25 415 ILE A N 1
ATOM 3348 C CA . ILE A 1 415 ? 13.379 -8.683 -24.142 1.00 93.25 415 ILE A CA 1
ATOM 3349 C C . ILE A 1 415 ? 12.789 -8.489 -25.541 1.00 93.25 415 ILE A C 1
ATOM 3351 O O . ILE A 1 415 ? 13.528 -8.531 -26.524 1.00 93.25 415 ILE A O 1
ATOM 3355 N N . ALA A 1 416 ? 11.479 -8.239 -25.637 1.00 92.06 416 ALA A N 1
ATOM 3356 C CA . ALA A 1 416 ? 10.814 -7.997 -26.913 1.00 92.06 416 ALA A CA 1
ATOM 3357 C C . ALA A 1 416 ? 11.352 -6.740 -27.613 1.00 92.06 416 ALA A C 1
ATOM 3359 O O . ALA A 1 416 ? 11.600 -6.775 -28.815 1.00 92.06 416 ALA A O 1
ATOM 3360 N N . ALA A 1 417 ? 11.583 -5.654 -26.867 1.00 92.62 417 ALA A N 1
ATOM 3361 C CA . ALA A 1 417 ? 12.134 -4.424 -27.425 1.00 92.62 417 ALA A CA 1
ATOM 3362 C C . ALA A 1 417 ? 13.572 -4.605 -27.931 1.00 92.62 417 ALA A C 1
ATOM 3364 O O . ALA A 1 417 ? 13.880 -4.171 -29.037 1.00 92.62 417 ALA A O 1
ATOM 3365 N N . VAL A 1 418 ? 14.433 -5.288 -27.165 1.00 90.12 418 VAL A N 1
ATOM 3366 C CA . VAL A 1 418 ? 15.803 -5.613 -27.600 1.00 90.12 418 VAL A CA 1
ATOM 3367 C C . VAL A 1 418 ? 15.777 -6.469 -28.866 1.00 90.12 418 VAL A C 1
ATOM 3369 O O . VAL A 1 418 ? 16.447 -6.140 -29.839 1.00 90.12 418 VAL A O 1
ATOM 3372 N N . ALA A 1 419 ? 14.966 -7.530 -28.885 1.00 87.44 419 ALA A N 1
ATOM 3373 C CA . ALA A 1 419 ? 14.853 -8.408 -30.046 1.00 87.44 419 ALA A CA 1
ATOM 3374 C C . ALA A 1 419 ? 14.370 -7.651 -31.292 1.00 87.44 419 ALA A C 1
ATOM 3376 O O . ALA A 1 419 ? 14.925 -7.833 -32.371 1.00 87.44 419 ALA A O 1
ATOM 3377 N N . LEU A 1 420 ? 13.371 -6.775 -31.145 1.00 87.56 420 LEU A N 1
ATOM 3378 C CA . LEU A 1 420 ? 12.829 -5.982 -32.244 1.00 87.56 420 LEU A CA 1
ATOM 3379 C C . LEU A 1 420 ? 13.861 -4.985 -32.789 1.00 87.56 420 LEU A C 1
ATOM 3381 O O . LEU A 1 420 ? 14.109 -4.972 -33.993 1.00 87.56 420 LEU A O 1
ATOM 3385 N N . LEU A 1 421 ? 14.508 -4.212 -31.910 1.00 86.88 421 LEU A N 1
ATOM 3386 C CA . LEU A 1 421 ? 15.510 -3.209 -32.291 1.00 86.88 421 LEU A CA 1
ATOM 3387 C C . LEU A 1 421 ? 16.769 -3.834 -32.912 1.00 86.88 421 LEU A C 1
ATOM 3389 O O . LEU A 1 421 ? 17.391 -3.221 -33.776 1.00 86.88 421 LEU A O 1
ATOM 3393 N N . CYS A 1 422 ? 17.133 -5.054 -32.511 1.00 83.19 422 CYS A N 1
ATOM 3394 C CA . CYS A 1 422 ? 18.302 -5.761 -33.038 1.00 83.19 422 CYS A CA 1
ATOM 3395 C C . CYS A 1 422 ? 17.990 -6.752 -34.171 1.00 83.19 422 CYS A C 1
ATOM 3397 O O . CYS A 1 422 ? 18.913 -7.351 -34.721 1.00 83.19 422 CYS A O 1
ATOM 3399 N N . SER A 1 423 ? 16.719 -6.932 -34.542 1.00 79.38 423 SER A N 1
ATOM 3400 C CA . SER A 1 423 ? 16.303 -7.885 -35.584 1.00 79.38 423 SER A CA 1
ATOM 3401 C C . SER A 1 423 ? 16.847 -7.560 -36.980 1.00 79.38 423 SER A C 1
ATOM 3403 O O . SER A 1 423 ? 16.846 -8.426 -37.850 1.00 79.38 423 SER A O 1
ATOM 3405 N N . GLY A 1 424 ? 17.286 -6.317 -37.214 1.00 68.94 424 GLY A N 1
ATOM 3406 C CA . GLY A 1 424 ? 17.743 -5.854 -38.526 1.00 68.94 424 GLY A CA 1
ATOM 3407 C C . GLY A 1 424 ? 16.621 -5.723 -39.561 1.00 68.94 424 GLY A C 1
ATOM 3408 O O . GLY A 1 424 ? 16.903 -5.462 -40.729 1.00 68.94 424 GLY A O 1
ATOM 3409 N N . ILE A 1 425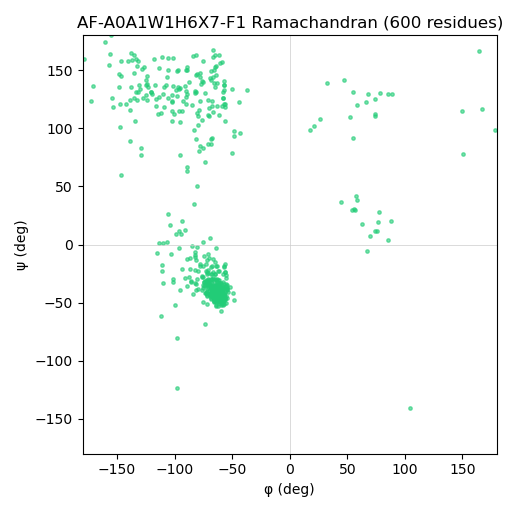 ? 15.358 -5.889 -39.154 1.00 71.44 425 ILE A N 1
ATOM 3410 C CA . ILE A 1 425 ? 14.202 -5.686 -40.024 1.00 71.44 425 ILE A CA 1
ATOM 3411 C C . ILE A 1 425 ? 14.114 -4.191 -40.360 1.00 71.44 425 ILE A C 1
ATOM 3413 O O . ILE A 1 425 ? 13.988 -3.338 -39.480 1.00 71.44 425 ILE A O 1
ATOM 3417 N N . THR A 1 426 ? 14.207 -3.875 -41.647 1.00 68.44 426 THR A N 1
ATOM 3418 C CA . THR A 1 426 ? 14.067 -2.520 -42.184 1.00 68.44 426 THR A CA 1
ATOM 3419 C C . THR A 1 426 ? 12.640 -2.305 -42.694 1.00 68.44 426 THR A C 1
ATOM 3421 O O . THR A 1 426 ? 11.970 -3.249 -43.109 1.00 68.44 426 THR A O 1
ATOM 3424 N N . GLY A 1 427 ? 12.148 -1.063 -42.646 1.00 69.38 427 GLY A N 1
ATOM 3425 C CA . GLY A 1 427 ? 10.804 -0.723 -43.135 1.00 69.38 427 GLY A CA 1
ATOM 3426 C C . GLY A 1 427 ? 9.671 -0.869 -42.115 1.00 69.38 427 GLY A C 1
ATOM 3427 O O . GLY A 1 427 ? 8.516 -0.970 -42.516 1.00 69.38 427 GLY A O 1
ATOM 3428 N N . PHE A 1 428 ? 9.971 -0.870 -40.813 1.00 73.06 428 PHE A N 1
ATOM 3429 C CA . PHE A 1 428 ? 8.929 -0.690 -39.802 1.00 73.06 428 PHE A CA 1
ATOM 3430 C C . PHE A 1 428 ? 8.292 0.693 -39.909 1.00 73.06 428 PHE A C 1
ATOM 3432 O O . PHE A 1 428 ? 8.976 1.685 -40.177 1.00 73.06 428 PHE A O 1
ATOM 3439 N N . ASP A 1 429 ? 6.997 0.759 -39.614 1.00 80.81 429 ASP A N 1
ATOM 3440 C CA . ASP A 1 429 ? 6.339 2.032 -39.368 1.00 80.81 429 ASP A CA 1
ATOM 3441 C C . ASP A 1 429 ? 7.043 2.770 -38.217 1.00 80.81 429 ASP A C 1
ATOM 3443 O O . ASP A 1 429 ? 7.423 2.160 -37.210 1.00 80.81 429 ASP A O 1
ATOM 3447 N N . SER A 1 430 ? 7.180 4.093 -38.333 1.00 83.88 430 SER A N 1
ATOM 3448 C CA . SER A 1 430 ? 7.896 4.923 -37.352 1.00 83.88 430 SER A CA 1
ATOM 3449 C C . SER A 1 430 ? 7.374 4.743 -35.921 1.00 83.88 430 SER A C 1
ATOM 3451 O O . SER A 1 430 ? 8.163 4.648 -34.984 1.00 83.88 430 SER A O 1
ATOM 3453 N N . TRP A 1 431 ? 6.056 4.588 -35.755 1.00 87.00 431 TRP A N 1
ATOM 3454 C CA . TRP A 1 431 ? 5.425 4.398 -34.446 1.00 87.00 431 TRP A CA 1
ATOM 3455 C C . TRP A 1 431 ? 5.870 3.105 -33.744 1.00 87.00 431 TRP A C 1
ATOM 3457 O O . TRP A 1 431 ? 5.942 3.064 -32.517 1.00 87.00 431 TRP A O 1
ATOM 3467 N N . LEU A 1 432 ? 6.180 2.040 -34.492 1.00 88.75 432 LEU A N 1
ATOM 3468 C CA . LEU A 1 432 ? 6.599 0.764 -33.911 1.00 88.75 432 LEU A CA 1
ATOM 3469 C C . LEU A 1 432 ? 8.035 0.849 -33.383 1.00 88.75 432 LEU A C 1
ATOM 3471 O O . LEU A 1 432 ? 8.347 0.276 -32.338 1.00 88.75 432 LEU A O 1
ATOM 3475 N N . PHE A 1 433 ? 8.893 1.597 -34.078 1.00 88.50 433 PHE A N 1
ATOM 3476 C CA . PHE A 1 433 ? 10.245 1.895 -33.617 1.00 88.50 433 PHE A CA 1
ATOM 3477 C C . PHE A 1 433 ? 10.222 2.758 -32.347 1.00 88.50 433 PHE A C 1
ATOM 3479 O O . PHE A 1 433 ? 10.889 2.423 -31.364 1.00 88.50 433 PHE A O 1
ATOM 3486 N N . ASP A 1 434 ? 9.382 3.796 -32.320 1.00 90.50 434 ASP A N 1
ATOM 3487 C CA . ASP A 1 434 ? 9.182 4.646 -31.142 1.00 90.50 434 ASP A CA 1
ATOM 3488 C C . ASP A 1 434 ? 8.644 3.842 -29.947 1.00 90.50 434 ASP A C 1
ATOM 3490 O O . ASP A 1 434 ? 9.147 3.964 -28.826 1.00 90.50 434 ASP A O 1
ATOM 3494 N N . LEU A 1 435 ? 7.678 2.945 -30.183 1.00 93.31 435 LEU A N 1
ATOM 3495 C CA . LEU A 1 435 ? 7.152 2.034 -29.167 1.00 93.31 435 LEU A CA 1
ATOM 3496 C C . LEU A 1 435 ? 8.235 1.085 -28.634 1.00 93.31 435 LEU A C 1
ATOM 3498 O O . LEU A 1 435 ? 8.283 0.824 -27.430 1.00 93.31 435 LEU A O 1
ATOM 3502 N N . ALA A 1 436 ? 9.109 0.573 -29.503 1.00 92.44 436 ALA A N 1
ATOM 3503 C CA . ALA A 1 436 ? 10.208 -0.305 -29.115 1.00 92.44 436 ALA A CA 1
ATOM 3504 C C . ALA A 1 436 ? 11.228 0.427 -28.233 1.00 92.44 436 ALA A C 1
ATOM 3506 O O . ALA A 1 436 ? 11.606 -0.093 -27.184 1.00 92.44 436 ALA A O 1
ATOM 3507 N N . ILE A 1 437 ? 11.620 1.652 -28.599 1.00 92.31 437 ILE A N 1
ATOM 3508 C CA . ILE A 1 437 ? 12.505 2.493 -27.779 1.00 92.31 437 ILE A CA 1
ATOM 3509 C C . ILE A 1 437 ? 11.854 2.809 -26.432 1.00 92.31 437 ILE A C 1
ATOM 3511 O O . ILE A 1 437 ? 12.504 2.699 -25.388 1.00 92.31 437 ILE A O 1
ATOM 3515 N N . LEU A 1 438 ? 10.569 3.167 -26.430 1.00 93.38 438 LEU A N 1
ATOM 3516 C CA . LEU A 1 438 ? 9.831 3.461 -25.206 1.00 93.38 438 LEU A CA 1
ATOM 3517 C C . LEU A 1 438 ? 9.734 2.230 -24.296 1.00 93.38 438 LEU A C 1
ATOM 3519 O O . LEU A 1 438 ? 10.004 2.327 -23.099 1.00 93.38 438 LEU A O 1
ATOM 3523 N N . SER A 1 439 ? 9.413 1.064 -24.864 1.00 95.12 439 SER A N 1
ATOM 3524 C CA . SER A 1 439 ? 9.372 -0.214 -24.148 1.00 95.12 439 SER A CA 1
ATOM 3525 C C . SER A 1 439 ? 10.743 -0.593 -23.593 1.00 95.12 439 SER A C 1
ATOM 3527 O O . SER A 1 439 ? 10.840 -0.976 -22.427 1.00 95.12 439 SER A O 1
ATOM 3529 N N . LEU A 1 440 ? 11.813 -0.445 -24.380 1.00 94.81 440 LEU A N 1
ATOM 3530 C CA . LEU A 1 440 ? 13.180 -0.685 -23.922 1.00 94.81 440 LEU A CA 1
ATOM 3531 C C . LEU A 1 440 ? 13.502 0.205 -22.720 1.00 94.81 440 LEU A C 1
ATOM 3533 O O . LEU A 1 440 ? 13.931 -0.291 -21.682 1.00 94.81 440 LEU A O 1
ATOM 3537 N N . THR A 1 441 ? 13.261 1.508 -22.860 1.00 92.44 441 THR A N 1
ATOM 3538 C CA . THR A 1 441 ? 13.630 2.529 -21.875 1.00 92.44 441 THR A CA 1
ATOM 3539 C C . THR A 1 441 ? 12.878 2.326 -20.566 1.00 92.44 441 THR A C 1
ATOM 3541 O O . THR A 1 441 ? 13.499 2.227 -19.509 1.00 92.44 441 THR A O 1
ATOM 3544 N N . LEU A 1 442 ? 11.550 2.203 -20.626 1.00 92.81 442 LEU A N 1
ATOM 3545 C CA . LEU A 1 442 ? 10.705 2.054 -19.442 1.00 92.81 442 LEU A CA 1
ATOM 3546 C C . LEU A 1 442 ? 11.041 0.771 -18.679 1.00 92.81 442 LEU A C 1
ATOM 3548 O O . LEU A 1 442 ? 11.243 0.798 -17.464 1.00 92.81 442 LEU A O 1
ATOM 3552 N N . ASN A 1 443 ? 11.144 -0.356 -19.386 1.00 95.38 443 ASN A N 1
ATOM 3553 C CA . ASN A 1 443 ? 11.409 -1.637 -18.741 1.00 95.38 443 ASN A CA 1
ATOM 3554 C C . ASN A 1 443 ? 12.850 -1.741 -18.227 1.00 95.38 443 ASN A C 1
ATOM 3556 O O . ASN A 1 443 ? 13.066 -2.310 -17.158 1.00 95.38 443 ASN A O 1
ATOM 3560 N N . LEU A 1 444 ? 13.828 -1.151 -18.923 1.00 94.00 444 LEU A N 1
ATOM 3561 C CA . LEU A 1 444 ? 15.211 -1.103 -18.452 1.00 94.00 444 LEU A CA 1
ATOM 3562 C C . LEU A 1 444 ? 15.348 -0.235 -17.199 1.00 94.00 444 LEU A C 1
ATOM 3564 O O . LEU A 1 444 ? 15.981 -0.674 -16.242 1.00 94.00 444 LEU A O 1
ATOM 3568 N N . ILE A 1 445 ? 14.718 0.947 -17.163 1.00 92.44 445 ILE A N 1
ATOM 3569 C CA . ILE A 1 445 ? 14.682 1.797 -15.961 1.00 92.44 445 ILE A CA 1
ATOM 3570 C C . ILE A 1 445 ? 14.065 1.027 -14.789 1.00 92.44 445 ILE A C 1
ATOM 3572 O O . ILE A 1 445 ? 14.625 1.040 -13.692 1.00 92.44 445 ILE A O 1
ATOM 3576 N N . ASN A 1 446 ? 12.976 0.287 -15.023 1.00 93.50 446 ASN A N 1
ATOM 3577 C CA . ASN A 1 446 ? 12.368 -0.546 -13.987 1.00 93.50 446 ASN A CA 1
ATOM 3578 C C . ASN A 1 446 ? 13.253 -1.720 -13.545 1.00 93.50 446 ASN A C 1
ATOM 3580 O O . ASN A 1 446 ? 13.125 -2.167 -12.411 1.00 93.50 446 ASN A O 1
ATOM 3584 N N . LEU A 1 447 ? 14.191 -2.191 -14.371 1.00 95.50 447 LEU A N 1
ATOM 3585 C CA . LEU A 1 447 ? 15.183 -3.203 -13.991 1.00 95.50 447 LEU A CA 1
ATOM 3586 C C . LEU A 1 447 ? 16.398 -2.628 -13.252 1.00 95.50 447 LEU A C 1
ATOM 3588 O O . LEU A 1 447 ? 17.163 -3.412 -12.688 1.00 95.50 447 LEU A O 1
ATOM 3592 N N . LEU A 1 448 ? 16.585 -1.303 -13.207 1.00 94.50 448 LEU A N 1
ATOM 3593 C CA . LEU A 1 448 ? 17.720 -0.688 -12.516 1.00 94.50 448 LEU A CA 1
ATOM 3594 C C . LEU A 1 448 ? 17.664 -0.901 -10.992 1.00 94.50 448 LEU A C 1
ATOM 3596 O O . LEU A 1 448 ? 16.582 -0.966 -10.399 1.00 94.50 448 LEU A O 1
ATOM 3600 N N . PRO A 1 449 ? 18.827 -0.955 -10.316 1.00 94.19 449 PRO A N 1
ATOM 3601 C CA . PRO A 1 449 ? 18.922 -1.235 -8.886 1.00 94.19 449 PRO A CA 1
ATOM 3602 C C . PRO A 1 449 ? 18.630 0.006 -8.017 1.00 94.19 449 PRO A C 1
ATOM 3604 O O . PRO A 1 449 ? 19.402 0.329 -7.117 1.00 94.19 449 PRO A O 1
ATOM 3607 N N . PHE A 1 450 ? 17.517 0.706 -8.258 1.00 92.94 450 PHE A N 1
ATOM 3608 C CA . PHE A 1 450 ? 17.084 1.876 -7.481 1.00 92.94 450 PHE A CA 1
ATOM 3609 C C . PHE A 1 450 ? 15.659 1.688 -6.946 1.00 92.94 450 PHE A C 1
ATOM 3611 O O . PHE A 1 450 ? 14.779 1.216 -7.651 1.00 92.94 450 PHE A O 1
ATOM 3618 N N . ILE A 1 451 ? 15.392 2.060 -5.694 1.00 90.06 451 ILE A N 1
ATOM 3619 C CA . ILE A 1 451 ? 14.035 2.054 -5.115 1.00 90.06 451 ILE A CA 1
ATOM 3620 C C . ILE A 1 451 ? 13.347 3.357 -5.546 1.00 90.06 451 ILE A C 1
ATOM 3622 O O . ILE A 1 451 ? 13.959 4.400 -5.340 1.00 90.06 451 ILE A O 1
ATOM 3626 N N . PRO A 1 452 ? 12.111 3.357 -6.093 1.00 88.12 452 PRO A N 1
ATOM 3627 C CA . PRO A 1 452 ? 11.084 2.314 -5.977 1.00 88.12 452 PRO A CA 1
ATOM 3628 C C . PRO A 1 452 ? 10.961 1.322 -7.148 1.00 88.12 452 PRO A C 1
ATOM 3630 O O . PRO A 1 452 ? 9.998 0.547 -7.126 1.00 88.12 452 PRO A O 1
ATOM 3633 N N . MET A 1 453 ? 11.892 1.329 -8.109 1.00 92.00 453 MET A N 1
ATOM 3634 C CA . MET A 1 453 ? 11.882 0.464 -9.301 1.00 92.00 453 MET A CA 1
ATOM 3635 C C . MET A 1 453 ? 11.933 -1.028 -8.933 1.00 92.00 453 MET A C 1
ATOM 3637 O O . MET A 1 453 ? 12.434 -1.400 -7.863 1.00 92.00 453 MET A O 1
ATOM 3641 N N . ASP A 1 454 ? 11.451 -1.896 -9.824 1.00 93.81 454 ASP A N 1
ATOM 3642 C CA . ASP A 1 454 ? 11.376 -3.341 -9.572 1.00 93.81 454 ASP A CA 1
ATOM 3643 C C . ASP A 1 454 ? 12.747 -3.981 -9.370 1.00 93.81 454 ASP A C 1
ATOM 3645 O O . ASP A 1 454 ? 12.924 -4.775 -8.449 1.00 93.81 454 ASP A O 1
ATOM 3649 N N . GLY A 1 455 ? 13.754 -3.578 -10.142 1.00 93.38 455 GLY A N 1
ATOM 3650 C CA . GLY A 1 455 ? 15.141 -4.008 -9.990 1.00 93.38 455 GLY A CA 1
ATOM 3651 C C . GLY A 1 455 ? 15.706 -3.660 -8.617 1.00 93.38 455 GLY A C 1
ATOM 3652 O O . GLY A 1 455 ? 16.313 -4.505 -7.963 1.00 93.38 455 GLY A O 1
ATOM 3653 N N . GLY A 1 456 ? 15.424 -2.458 -8.107 1.00 92.19 456 GLY A N 1
ATOM 3654 C CA . GLY A 1 456 ? 15.780 -2.064 -6.744 1.00 92.19 456 GLY A CA 1
ATOM 3655 C C . GLY A 1 456 ? 15.110 -2.942 -5.686 1.00 92.19 456 GLY A C 1
ATOM 3656 O O . GLY A 1 456 ? 15.745 -3.315 -4.695 1.00 92.19 456 GLY A O 1
ATOM 3657 N N . ARG A 1 457 ? 13.848 -3.334 -5.904 1.00 91.81 457 ARG A N 1
ATOM 3658 C CA . ARG A 1 457 ? 13.130 -4.275 -5.026 1.00 91.81 457 ARG A CA 1
ATOM 3659 C C . ARG A 1 457 ? 13.728 -5.678 -5.095 1.00 91.81 457 ARG A C 1
ATOM 3661 O O . ARG A 1 457 ? 13.947 -6.270 -4.041 1.00 91.81 457 ARG A O 1
ATOM 3668 N N . ILE A 1 458 ? 14.062 -6.171 -6.289 1.00 93.00 458 ILE A N 1
ATOM 3669 C CA . ILE A 1 458 ? 14.713 -7.472 -6.499 1.00 93.00 458 ILE A CA 1
ATOM 3670 C C . ILE A 1 458 ? 16.084 -7.503 -5.818 1.00 93.00 458 ILE A C 1
ATOM 3672 O O . ILE A 1 458 ? 16.377 -8.436 -5.072 1.00 93.00 458 ILE A O 1
ATOM 3676 N N . VAL A 1 459 ? 16.906 -6.466 -5.997 1.00 91.12 459 VAL A N 1
ATOM 3677 C CA . VAL A 1 459 ? 18.221 -6.347 -5.349 1.00 91.12 459 VAL A CA 1
ATOM 3678 C C . VAL A 1 459 ? 18.080 -6.298 -3.831 1.00 91.12 459 VAL A C 1
ATOM 3680 O O . VAL A 1 459 ? 18.799 -7.002 -3.120 1.00 91.12 459 VAL A O 1
ATOM 3683 N N . ASN A 1 460 ? 17.120 -5.528 -3.312 1.00 88.94 460 ASN A N 1
ATOM 3684 C CA . ASN A 1 460 ? 16.843 -5.491 -1.880 1.00 88.94 460 ASN A CA 1
ATOM 3685 C C . ASN A 1 460 ? 16.420 -6.869 -1.343 1.00 88.94 460 ASN A C 1
ATOM 3687 O O . ASN A 1 460 ? 16.886 -7.297 -0.283 1.00 88.94 460 ASN A O 1
ATOM 3691 N N . LEU A 1 461 ? 15.579 -7.578 -2.097 1.00 87.25 461 LEU A N 1
ATOM 3692 C CA . LEU A 1 461 ? 15.084 -8.902 -1.754 1.00 87.25 461 LEU A CA 1
ATOM 3693 C C . LEU A 1 461 ? 16.200 -9.957 -1.753 1.00 87.25 461 LEU A C 1
ATOM 3695 O O . LEU A 1 461 ? 16.288 -10.772 -0.830 1.00 87.25 461 LEU A O 1
ATOM 3699 N N . ALA A 1 462 ? 17.064 -9.914 -2.766 1.00 86.12 462 ALA A N 1
ATOM 3700 C CA . ALA A 1 462 ? 18.173 -10.835 -2.945 1.00 86.12 462 ALA A CA 1
ATOM 3701 C C . ALA A 1 462 ? 19.288 -10.591 -1.921 1.00 86.12 462 ALA A C 1
ATOM 3703 O O . ALA A 1 462 ? 19.709 -11.524 -1.240 1.00 86.12 462 ALA A O 1
ATOM 3704 N N . LEU A 1 463 ? 19.753 -9.347 -1.781 1.00 79.75 463 LEU A N 1
ATOM 3705 C CA . LEU A 1 463 ? 20.994 -9.038 -1.066 1.00 79.75 463 LEU A CA 1
ATOM 3706 C C . LEU A 1 463 ? 20.779 -8.497 0.354 1.00 79.75 463 LEU A C 1
ATOM 3708 O O . LEU A 1 463 ? 21.606 -8.742 1.234 1.00 79.75 463 LEU A O 1
ATOM 3712 N N . PHE A 1 464 ? 19.695 -7.759 0.614 1.00 77.88 464 PHE A N 1
ATOM 3713 C CA . PHE A 1 464 ? 19.613 -6.883 1.795 1.00 77.88 464 PHE A CA 1
ATOM 3714 C C . PHE A 1 464 ? 18.549 -7.263 2.824 1.00 77.88 464 PHE A C 1
ATOM 3716 O O . PHE A 1 464 ? 18.573 -6.737 3.937 1.00 77.88 464 PHE A O 1
ATOM 3723 N N . ASN A 1 465 ? 17.688 -8.243 2.544 1.00 71.12 465 ASN A N 1
ATOM 3724 C CA . ASN A 1 465 ? 16.663 -8.701 3.491 1.00 71.12 465 ASN A CA 1
ATOM 3725 C C . ASN A 1 465 ? 17.207 -9.142 4.862 1.00 71.12 465 ASN A C 1
ATOM 3727 O O . ASN A 1 465 ? 16.520 -9.017 5.875 1.00 71.12 465 ASN A O 1
ATOM 3731 N N . ARG A 1 466 ? 18.452 -9.630 4.924 1.00 70.62 466 ARG A N 1
ATOM 3732 C CA . ARG A 1 466 ? 19.116 -10.018 6.183 1.00 70.62 466 ARG A CA 1
ATOM 3733 C C . ARG A 1 466 ? 19.878 -8.873 6.850 1.00 70.62 466 ARG A C 1
ATOM 3735 O O . ARG A 1 466 ? 20.272 -8.990 8.009 1.00 70.62 466 ARG A O 1
ATOM 3742 N N . LEU A 1 467 ? 20.081 -7.766 6.139 1.00 80.38 467 LEU A N 1
ATOM 3743 C CA . LEU A 1 467 ? 20.917 -6.646 6.551 1.00 80.38 467 LEU A CA 1
ATOM 3744 C C . LEU A 1 467 ? 20.139 -5.324 6.426 1.00 80.38 467 LEU A C 1
ATOM 3746 O O . LEU A 1 467 ? 20.348 -4.565 5.478 1.00 80.38 467 LEU A O 1
ATOM 3750 N N . PRO A 1 468 ? 19.314 -4.968 7.433 1.00 76.56 468 PRO A N 1
ATOM 3751 C CA . PRO A 1 468 ? 18.480 -3.759 7.409 1.00 76.56 468 PRO A CA 1
ATOM 3752 C C . PRO A 1 468 ? 19.259 -2.444 7.211 1.00 76.56 468 PRO A C 1
ATOM 3754 O O . PRO A 1 468 ? 18.677 -1.412 6.893 1.00 76.56 468 PRO A O 1
ATOM 3757 N N . GLY A 1 469 ? 20.577 -2.449 7.447 1.00 80.62 469 GLY A N 1
ATOM 3758 C CA . GLY A 1 469 ? 21.452 -1.305 7.180 1.00 80.62 469 GLY A CA 1
ATOM 3759 C C . GLY A 1 469 ? 21.701 -1.052 5.692 1.00 80.62 469 GLY A C 1
ATOM 3760 O O . GLY A 1 469 ? 21.679 0.101 5.279 1.00 80.62 469 GLY A O 1
ATOM 3761 N N . PHE A 1 470 ? 21.877 -2.101 4.886 1.00 84.75 470 PHE A N 1
ATOM 3762 C CA . PHE A 1 470 ? 22.142 -1.954 3.452 1.00 84.75 470 PHE A CA 1
ATOM 3763 C C . PHE A 1 470 ? 20.911 -1.483 2.680 1.00 84.75 470 PHE A C 1
ATOM 3765 O O . PHE A 1 470 ? 21.039 -0.715 1.735 1.00 84.75 470 PHE A O 1
ATOM 3772 N N . GLN A 1 471 ? 19.711 -1.836 3.140 1.00 82.88 471 GLN A N 1
ATOM 3773 C CA . GLN A 1 471 ? 18.474 -1.282 2.592 1.00 82.88 471 GLN A CA 1
ATOM 3774 C C . GLN A 1 471 ? 18.407 0.246 2.746 1.00 82.88 471 GLN A C 1
ATOM 3776 O O . GLN A 1 471 ? 17.957 0.945 1.839 1.00 82.88 471 GLN A O 1
ATOM 3781 N N . LEU A 1 472 ? 18.845 0.786 3.890 1.00 88.00 472 LEU A N 1
ATOM 3782 C CA . LEU A 1 472 ? 18.909 2.237 4.080 1.00 88.00 472 LEU A CA 1
ATOM 3783 C C . LEU A 1 472 ? 19.907 2.863 3.101 1.00 88.00 472 LEU A C 1
ATOM 3785 O O . LEU A 1 472 ? 19.595 3.889 2.510 1.00 88.00 472 LEU A O 1
ATOM 3789 N N . ILE A 1 473 ? 21.062 2.223 2.899 1.00 90.56 473 ILE A N 1
ATOM 3790 C CA . ILE A 1 473 ? 22.062 2.669 1.920 1.00 90.56 473 ILE A CA 1
ATOM 3791 C C . ILE A 1 473 ? 21.457 2.681 0.514 1.00 90.56 473 ILE A C 1
ATOM 3793 O O . ILE A 1 473 ? 21.534 3.704 -0.150 1.00 90.56 473 ILE A O 1
ATOM 3797 N N . LEU A 1 474 ? 20.781 1.607 0.092 1.00 91.38 474 LEU A N 1
ATOM 3798 C CA . LEU A 1 474 ? 20.124 1.537 -1.215 1.00 91.38 474 LEU A CA 1
ATOM 3799 C C . LEU A 1 474 ? 19.092 2.660 -1.401 1.00 91.38 474 LEU A C 1
ATOM 3801 O O . LEU A 1 474 ? 19.061 3.296 -2.451 1.00 91.38 474 LEU A O 1
ATOM 3805 N N . ASN A 1 475 ? 18.284 2.953 -0.377 1.00 91.06 475 ASN A N 1
ATOM 3806 C CA . ASN A 1 475 ? 17.336 4.072 -0.417 1.00 91.06 475 ASN A CA 1
ATOM 3807 C C . ASN A 1 475 ? 18.044 5.427 -0.530 1.00 91.06 475 ASN A C 1
ATOM 3809 O O . ASN A 1 475 ? 17.633 6.252 -1.336 1.00 91.06 475 ASN A O 1
ATOM 3813 N N . LEU A 1 476 ? 19.108 5.662 0.244 1.00 94.19 476 LEU A N 1
ATOM 3814 C CA . LEU A 1 476 ? 19.873 6.912 0.188 1.00 94.19 476 LEU A CA 1
ATOM 3815 C C . LEU A 1 476 ? 20.566 7.095 -1.167 1.00 94.19 476 LEU A C 1
ATOM 3817 O O . LEU A 1 476 ? 20.531 8.189 -1.720 1.00 94.19 476 LEU A O 1
ATOM 3821 N N . VAL A 1 477 ? 21.133 6.023 -1.722 1.00 94.94 477 VAL A N 1
ATOM 3822 C CA . VAL A 1 477 ? 21.714 6.010 -3.071 1.00 94.94 477 VAL A CA 1
ATOM 3823 C C . VAL A 1 477 ? 20.640 6.292 -4.122 1.00 94.94 477 VAL A C 1
ATOM 3825 O O . VAL A 1 477 ? 20.881 7.080 -5.028 1.00 94.94 477 VAL A O 1
ATOM 3828 N N . SER A 1 478 ? 19.439 5.726 -3.974 1.00 94.19 478 SER A N 1
ATOM 3829 C CA . SER A 1 478 ? 18.314 5.990 -4.886 1.00 94.19 478 SER A CA 1
ATOM 3830 C C . SER A 1 478 ? 17.846 7.447 -4.805 1.00 94.19 478 SER A C 1
ATOM 3832 O O . SER A 1 478 ? 17.656 8.085 -5.834 1.00 94.19 478 SER A O 1
ATOM 3834 N N . ILE A 1 479 ? 17.724 8.007 -3.595 1.00 94.94 479 ILE A N 1
ATOM 3835 C CA . ILE A 1 479 ? 17.405 9.428 -3.386 1.00 94.94 479 ILE A CA 1
ATOM 3836 C C . ILE A 1 479 ? 18.457 10.310 -4.062 1.00 94.94 479 ILE A C 1
ATOM 3838 O O . ILE A 1 479 ? 18.097 11.218 -4.805 1.00 94.94 479 ILE A O 1
ATOM 3842 N N . ALA A 1 480 ? 19.744 10.031 -3.836 1.00 96.25 480 ALA A N 1
ATOM 3843 C CA . ALA A 1 480 ? 20.830 10.780 -4.454 1.00 96.25 480 ALA A CA 1
ATOM 3844 C C . ALA A 1 480 ? 20.770 10.691 -5.986 1.00 96.25 480 ALA A C 1
ATOM 3846 O O . ALA A 1 480 ? 20.828 11.722 -6.645 1.00 96.25 480 ALA A O 1
ATOM 3847 N N . ALA A 1 481 ? 20.562 9.494 -6.542 1.00 94.44 481 ALA A N 1
ATOM 3848 C CA . ALA A 1 481 ? 20.448 9.282 -7.982 1.00 94.44 481 ALA A CA 1
ATOM 3849 C C . ALA A 1 481 ? 19.291 10.082 -8.603 1.00 94.44 481 ALA A C 1
ATOM 3851 O O . ALA A 1 481 ? 19.490 10.751 -9.614 1.00 94.44 481 ALA A O 1
ATOM 3852 N N . PHE A 1 482 ? 18.105 10.080 -7.985 1.00 93.19 482 PHE A N 1
ATOM 3853 C CA . PHE A 1 482 ? 16.962 10.843 -8.495 1.00 93.19 482 PHE A CA 1
ATOM 3854 C C . PHE A 1 482 ? 17.122 12.358 -8.328 1.00 93.19 482 PHE A C 1
ATOM 3856 O O . PHE A 1 482 ? 16.719 13.109 -9.214 1.00 93.19 482 PHE A O 1
ATOM 3863 N N . ILE A 1 483 ? 17.750 12.824 -7.243 1.00 94.19 483 ILE A N 1
ATOM 3864 C CA . ILE A 1 483 ? 18.105 14.244 -7.094 1.00 94.19 483 ILE A CA 1
ATOM 3865 C C . ILE A 1 483 ? 19.107 14.648 -8.178 1.00 94.19 483 ILE A C 1
ATOM 3867 O O . ILE A 1 483 ? 18.928 15.683 -8.808 1.00 94.19 483 ILE A O 1
ATOM 3871 N N . SER A 1 484 ? 20.128 13.830 -8.439 1.00 94.69 484 SER A N 1
ATOM 3872 C CA . SER A 1 484 ? 21.082 14.083 -9.519 1.00 94.69 484 SER A CA 1
ATOM 3873 C C . SER A 1 484 ? 20.385 14.126 -10.879 1.00 94.69 484 SER A C 1
ATOM 3875 O O . SER A 1 484 ? 20.578 15.087 -11.615 1.00 94.69 484 SER A O 1
ATOM 3877 N N . ALA A 1 485 ? 19.523 13.157 -11.196 1.00 90.50 485 ALA A N 1
ATOM 3878 C CA . ALA A 1 485 ? 18.763 13.156 -12.447 1.00 90.50 485 ALA A CA 1
ATOM 3879 C C . ALA A 1 485 ? 17.908 14.426 -12.603 1.00 90.50 485 ALA A C 1
ATOM 3881 O O . ALA A 1 485 ? 17.895 15.035 -13.670 1.00 90.50 485 ALA A O 1
ATOM 3882 N N . TRP A 1 486 ? 17.259 14.881 -11.528 1.00 90.94 486 TRP A N 1
ATOM 3883 C CA . TRP A 1 486 ? 16.526 16.144 -11.544 1.00 90.94 486 TRP A CA 1
ATOM 3884 C C . TRP A 1 486 ? 17.445 17.348 -11.796 1.00 90.94 486 TRP A C 1
ATOM 3886 O O . TRP A 1 486 ? 17.148 18.163 -12.662 1.00 90.94 486 TRP A O 1
ATOM 3896 N N . LEU A 1 487 ? 18.567 17.464 -11.082 1.00 93.88 487 LEU A N 1
ATOM 3897 C CA . LEU A 1 487 ? 19.457 18.624 -11.195 1.00 93.88 487 LEU A CA 1
ATOM 3898 C C . LEU A 1 487 ? 20.182 18.703 -12.546 1.00 93.88 487 LEU A C 1
ATOM 3900 O O . LEU A 1 487 ? 20.384 19.801 -13.057 1.00 93.88 487 LEU A O 1
ATOM 3904 N N . TYR A 1 488 ? 20.582 17.563 -13.116 1.00 94.06 488 TYR A N 1
ATOM 3905 C CA . TYR A 1 488 ? 21.371 17.523 -14.352 1.00 94.06 488 TYR A CA 1
ATOM 3906 C C . TYR A 1 488 ? 20.521 17.480 -15.622 1.00 94.06 488 TYR A C 1
ATOM 3908 O O . TYR A 1 488 ? 20.916 18.068 -16.626 1.00 94.06 488 TYR A O 1
ATOM 3916 N N . TRP A 1 489 ? 19.374 16.797 -15.597 1.00 89.19 489 TRP A N 1
ATOM 3917 C CA . TRP A 1 489 ? 18.516 16.623 -16.777 1.00 89.19 489 TRP A CA 1
ATOM 3918 C C . TRP A 1 489 ? 17.200 17.399 -16.694 1.00 89.19 489 TRP A C 1
ATOM 3920 O O . TRP A 1 489 ? 16.403 17.348 -17.621 1.00 89.19 489 TRP A O 1
ATOM 3930 N N . ASN A 1 490 ? 16.972 18.148 -15.608 1.00 83.50 490 ASN A N 1
ATOM 3931 C CA . ASN A 1 490 ? 15.721 18.864 -15.345 1.00 83.50 490 ASN A CA 1
ATOM 3932 C C . ASN A 1 490 ? 14.482 17.943 -15.369 1.00 83.50 490 ASN A C 1
ATOM 3934 O O . ASN A 1 490 ? 13.373 18.355 -15.703 1.00 83.50 490 ASN A O 1
ATOM 3938 N N . GLU A 1 491 ? 14.668 16.678 -14.983 1.00 81.19 491 GLU A N 1
ATOM 3939 C CA . GLU A 1 491 ? 13.620 15.659 -15.019 1.00 81.19 491 GLU A CA 1
ATOM 3940 C C . GLU A 1 491 ? 12.678 15.786 -13.815 1.00 81.19 491 GLU A C 1
ATOM 3942 O O . GLU A 1 491 ? 12.985 15.373 -12.691 1.00 81.19 491 GLU A O 1
ATOM 3947 N N . HIS A 1 492 ? 11.489 16.348 -14.039 1.00 78.75 492 HIS A N 1
ATOM 3948 C CA . HIS A 1 492 ? 10.503 16.582 -12.978 1.00 78.75 492 HIS A CA 1
ATOM 3949 C C . HIS A 1 492 ? 9.955 15.289 -12.358 1.00 78.75 492 HIS A C 1
ATOM 3951 O O . HIS A 1 492 ? 9.631 15.263 -11.169 1.00 78.75 492 HIS A O 1
ATOM 3957 N N . VAL A 1 493 ? 9.895 14.193 -13.121 1.00 78.00 493 VAL A N 1
ATOM 3958 C CA . VAL A 1 493 ? 9.494 12.879 -12.590 1.00 78.00 493 VAL A CA 1
ATOM 3959 C C . VAL A 1 493 ? 10.493 12.401 -11.530 1.00 78.00 493 VAL A C 1
ATOM 3961 O O . VAL A 1 493 ? 10.088 11.945 -10.459 1.00 78.00 493 VAL A O 1
ATOM 3964 N N . ALA A 1 494 ? 11.795 12.587 -11.769 1.00 83.12 494 ALA A N 1
ATOM 3965 C CA . ALA A 1 494 ? 12.839 12.225 -10.813 1.00 83.12 494 ALA A CA 1
ATOM 3966 C C . ALA A 1 494 ? 12.737 13.044 -9.514 1.00 83.12 494 ALA A C 1
ATOM 3968 O O . ALA A 1 494 ? 12.867 12.486 -8.424 1.00 83.12 494 ALA A O 1
ATOM 3969 N N . MET A 1 495 ? 12.407 14.337 -9.603 1.00 84.88 495 MET A N 1
ATOM 3970 C CA . MET A 1 495 ? 12.144 15.183 -8.429 1.00 84.88 495 MET A CA 1
ATOM 3971 C C . MET A 1 495 ? 10.996 14.633 -7.570 1.00 84.88 495 MET A C 1
ATOM 3973 O O . MET A 1 495 ? 11.126 14.537 -6.347 1.00 84.88 495 MET A O 1
ATOM 3977 N N . VAL A 1 496 ? 9.873 14.259 -8.195 1.00 80.94 496 VAL A N 1
ATOM 3978 C CA . VAL A 1 496 ? 8.706 13.708 -7.485 1.00 80.94 496 VAL A CA 1
ATOM 3979 C C . VAL A 1 496 ? 9.069 12.390 -6.796 1.00 80.94 496 VAL A C 1
ATOM 3981 O O . VAL A 1 496 ? 8.748 12.207 -5.619 1.00 80.94 496 VAL A O 1
ATOM 3984 N N . LEU A 1 497 ? 9.796 11.499 -7.480 1.00 84.06 497 LEU A N 1
ATOM 3985 C CA . LEU A 1 497 ? 10.281 10.244 -6.896 1.00 84.06 497 LEU A CA 1
ATOM 3986 C C . LEU A 1 497 ? 11.225 10.494 -5.710 1.00 84.06 497 LEU A C 1
ATOM 3988 O O . LEU A 1 497 ? 11.044 9.895 -4.647 1.00 84.06 497 LEU A O 1
ATOM 3992 N N . ALA A 1 498 ? 12.175 11.424 -5.840 1.00 88.25 498 ALA A N 1
ATOM 3993 C CA . ALA A 1 498 ? 13.068 11.811 -4.750 1.00 88.25 498 ALA A CA 1
ATOM 3994 C C . ALA A 1 498 ? 12.294 12.344 -3.532 1.00 88.25 498 ALA A C 1
ATOM 3996 O O . ALA A 1 498 ? 12.572 11.943 -2.399 1.00 88.25 498 ALA A O 1
ATOM 3997 N N . ALA A 1 499 ? 11.287 13.194 -3.751 1.00 86.06 499 ALA A N 1
ATOM 3998 C CA . ALA A 1 499 ? 10.450 13.740 -2.686 1.00 86.06 499 ALA A CA 1
ATOM 3999 C C . ALA A 1 499 ? 9.662 12.644 -1.946 1.00 86.06 499 ALA A C 1
ATOM 4001 O O . ALA A 1 499 ? 9.649 12.621 -0.712 1.00 86.06 499 ALA A O 1
ATOM 4002 N N . ILE A 1 500 ? 9.057 11.695 -2.672 1.00 85.38 500 ILE A N 1
ATOM 4003 C CA . ILE A 1 500 ? 8.343 10.551 -2.078 1.00 85.38 500 ILE A CA 1
ATOM 4004 C C . ILE A 1 500 ? 9.291 9.717 -1.206 1.00 85.38 500 ILE A C 1
ATOM 4006 O O . ILE A 1 500 ? 8.956 9.377 -0.065 1.00 85.38 500 ILE A O 1
ATOM 4010 N N . LEU A 1 501 ? 10.493 9.419 -1.706 1.00 88.44 501 LEU A N 1
ATOM 4011 C CA . LEU A 1 501 ? 11.489 8.645 -0.965 1.00 88.44 501 LEU A CA 1
ATOM 4012 C C . LEU A 1 501 ? 11.977 9.387 0.287 1.00 88.44 501 LEU A C 1
ATOM 4014 O O . LEU A 1 501 ? 12.059 8.780 1.357 1.00 88.44 501 LEU A O 1
ATOM 4018 N N . LEU A 1 502 ? 12.214 10.699 0.199 1.00 91.06 502 LEU A N 1
ATOM 4019 C CA . LEU A 1 502 ? 12.583 11.540 1.342 1.00 91.06 502 LEU A CA 1
ATOM 4020 C C . LEU A 1 502 ? 11.502 11.535 2.430 1.00 91.06 502 LEU A C 1
ATOM 4022 O O . LEU A 1 502 ? 11.810 11.333 3.606 1.00 91.06 502 LEU A O 1
ATOM 4026 N N . ILE A 1 503 ? 10.230 11.678 2.046 1.00 88.31 503 ILE A N 1
ATOM 4027 C CA . ILE A 1 503 ? 9.091 11.621 2.977 1.00 88.31 503 ILE A CA 1
ATOM 4028 C C . ILE A 1 503 ? 8.990 10.239 3.644 1.00 88.31 503 ILE A C 1
ATOM 4030 O O . ILE A 1 503 ? 8.604 10.136 4.812 1.00 88.31 503 ILE A O 1
ATOM 4034 N N . SER A 1 504 ? 9.364 9.167 2.940 1.00 85.88 504 SER A N 1
ATOM 4035 C CA . SER A 1 504 ? 9.327 7.797 3.469 1.00 85.88 504 SER A CA 1
ATOM 4036 C C . SER A 1 504 ? 10.459 7.473 4.462 1.00 85.88 504 SER A C 1
ATOM 4038 O O . SER A 1 504 ? 10.332 6.547 5.274 1.00 85.88 504 SER A O 1
ATOM 4040 N N . LEU A 1 505 ? 11.542 8.259 4.467 1.00 88.69 505 LEU A N 1
ATOM 4041 C CA . LEU A 1 505 ? 12.776 7.978 5.208 1.00 88.69 505 LEU A CA 1
ATOM 4042 C C . LEU A 1 505 ? 12.584 7.786 6.729 1.00 88.69 505 LEU A C 1
ATOM 4044 O O . LEU A 1 505 ? 13.123 6.817 7.274 1.00 88.69 505 LEU A O 1
ATOM 4048 N N . PRO A 1 506 ? 11.785 8.604 7.450 1.00 89.44 506 PRO A N 1
ATOM 4049 C CA . PRO A 1 506 ? 11.562 8.405 8.883 1.00 89.44 506 PRO A CA 1
ATOM 4050 C C . PRO A 1 506 ? 10.902 7.061 9.211 1.00 89.44 506 PRO A C 1
ATOM 4052 O O . PRO A 1 506 ? 11.172 6.477 10.265 1.00 89.44 506 PRO A O 1
ATOM 4055 N N . ASN A 1 507 ? 10.038 6.560 8.322 1.00 86.50 507 ASN A N 1
ATOM 4056 C CA . ASN A 1 507 ? 9.392 5.261 8.498 1.00 86.50 507 ASN A CA 1
ATOM 4057 C C . ASN A 1 507 ? 10.401 4.131 8.282 1.00 86.50 507 ASN A C 1
ATOM 4059 O O . ASN A 1 507 ? 10.487 3.243 9.128 1.00 86.50 507 ASN A O 1
ATOM 4063 N N . ILE A 1 508 ? 11.236 4.226 7.241 1.00 86.25 508 ILE A N 1
ATOM 4064 C CA . ILE A 1 508 ? 12.309 3.259 6.954 1.00 86.25 508 ILE A CA 1
ATOM 4065 C C . ILE A 1 508 ? 13.289 3.158 8.134 1.00 86.25 508 ILE A C 1
ATOM 4067 O O . ILE A 1 508 ? 13.666 2.058 8.545 1.00 86.25 508 ILE A O 1
ATOM 4071 N N . LEU A 1 509 ? 13.668 4.292 8.735 1.00 89.69 509 LEU A N 1
ATOM 4072 C CA . LEU A 1 509 ? 14.557 4.329 9.901 1.00 89.69 509 LEU A CA 1
ATOM 4073 C C . LEU A 1 509 ? 13.954 3.624 11.123 1.00 89.69 509 LEU A C 1
ATOM 4075 O O . LEU A 1 509 ? 14.630 2.815 11.762 1.00 89.69 509 LEU A O 1
ATOM 4079 N N . LYS A 1 510 ? 12.681 3.889 11.440 1.00 89.06 510 LYS A N 1
ATOM 4080 C CA . LYS A 1 510 ? 11.975 3.195 12.533 1.00 89.06 510 LYS A CA 1
ATOM 4081 C C . LYS A 1 510 ? 11.906 1.699 12.277 1.00 89.06 510 LYS A C 1
ATOM 4083 O O . LYS A 1 510 ? 12.177 0.896 13.166 1.00 89.06 510 LYS A O 1
ATOM 4088 N N . GLU A 1 511 ? 11.586 1.329 11.049 1.00 88.06 511 GLU A N 1
ATOM 4089 C CA . GLU A 1 511 ? 11.476 -0.059 10.644 1.00 88.06 511 GLU A CA 1
ATOM 4090 C C . GLU A 1 511 ? 12.815 -0.798 10.763 1.00 88.06 511 GLU A C 1
ATOM 4092 O O . GLU A 1 511 ? 12.855 -1.919 11.263 1.00 88.06 511 GLU A O 1
ATOM 4097 N N . ARG A 1 512 ? 13.936 -0.149 10.418 1.00 89.50 512 ARG A N 1
ATOM 4098 C CA . ARG A 1 512 ? 15.290 -0.678 10.648 1.00 89.50 512 ARG A CA 1
ATOM 4099 C C . ARG A 1 512 ? 15.557 -0.958 12.129 1.00 89.50 512 ARG A C 1
ATOM 4101 O O . ARG A 1 512 ? 16.128 -2.002 12.449 1.00 89.50 512 ARG A O 1
ATOM 4108 N N . ILE A 1 513 ? 15.174 -0.043 13.023 1.00 90.06 513 ILE A N 1
ATOM 4109 C CA . ILE A 1 513 ? 15.361 -0.205 14.477 1.00 90.06 513 ILE A CA 1
ATOM 4110 C C . ILE A 1 513 ? 14.612 -1.452 14.961 1.00 90.06 513 ILE A C 1
ATOM 4112 O O . ILE A 1 513 ? 15.207 -2.320 15.604 1.00 90.06 513 ILE A O 1
ATOM 4116 N N . PHE A 1 514 ? 13.333 -1.579 14.599 1.00 91.00 514 PHE A N 1
ATOM 4117 C CA . PHE A 1 514 ? 12.510 -2.716 15.011 1.00 91.00 514 PHE A CA 1
ATOM 4118 C C . PHE A 1 514 ? 12.947 -4.033 14.359 1.00 91.00 514 PHE A C 1
ATOM 4120 O O . PHE A 1 514 ? 12.998 -5.052 15.043 1.00 91.00 514 PHE A O 1
ATOM 4127 N N . LEU A 1 515 ? 13.359 -4.029 13.086 1.00 88.69 515 LEU A N 1
ATOM 4128 C CA . LEU A 1 515 ? 13.937 -5.215 12.444 1.00 88.69 515 LEU A CA 1
ATOM 4129 C C . LEU A 1 515 ? 15.208 -5.690 13.139 1.00 88.69 515 LEU A C 1
ATOM 4131 O O . LEU A 1 515 ? 15.362 -6.886 13.372 1.00 88.69 515 LEU A O 1
ATOM 4135 N N . LYS A 1 516 ? 16.115 -4.773 13.500 1.00 89.00 516 LYS A N 1
ATOM 4136 C CA . LYS A 1 516 ? 17.342 -5.128 14.227 1.00 89.00 516 LYS A CA 1
ATOM 4137 C C . LYS A 1 516 ? 17.008 -5.811 15.555 1.00 89.00 516 LYS A C 1
ATOM 4139 O O . LYS A 1 516 ? 17.652 -6.796 15.912 1.00 89.00 516 LYS A O 1
ATOM 4144 N N . HIS A 1 517 ? 15.979 -5.325 16.251 1.00 90.25 517 HIS A N 1
ATOM 4145 C CA . HIS A 1 517 ? 15.466 -5.941 17.476 1.00 90.25 517 HIS A CA 1
ATOM 4146 C C . HIS A 1 517 ? 14.883 -7.341 17.219 1.00 90.25 517 HIS A C 1
ATOM 4148 O O . HIS A 1 517 ? 15.288 -8.305 17.863 1.00 90.25 517 HIS A O 1
ATOM 4154 N N . LEU A 1 518 ? 14.016 -7.492 16.214 1.00 89.81 518 LEU A N 1
ATOM 4155 C CA . LEU A 1 518 ? 13.438 -8.785 15.821 1.00 89.81 518 LEU A CA 1
ATOM 4156 C C . LEU A 1 518 ? 14.510 -9.814 15.425 1.00 89.81 518 LEU A C 1
ATOM 4158 O O . LEU A 1 518 ? 14.431 -10.987 15.800 1.00 89.81 518 LEU A O 1
ATOM 4162 N N . PHE A 1 519 ? 15.539 -9.390 14.689 1.00 87.44 519 PHE A N 1
ATOM 4163 C CA . PHE A 1 519 ? 16.629 -10.265 14.259 1.00 87.44 519 PHE A CA 1
ATOM 4164 C C . PHE A 1 519 ? 17.531 -10.683 15.417 1.00 87.44 519 PHE A C 1
ATOM 4166 O O . PHE A 1 519 ? 17.929 -11.846 15.456 1.00 87.44 519 PHE A O 1
ATOM 4173 N N . LYS A 1 520 ? 17.762 -9.802 16.402 1.00 87.94 520 LYS A N 1
ATOM 4174 C CA . LYS A 1 520 ? 18.455 -10.153 17.653 1.00 87.94 520 LYS A CA 1
ATOM 4175 C C . LYS A 1 520 ? 17.739 -11.283 18.408 1.00 87.94 520 LYS A C 1
ATOM 4177 O O . LYS A 1 520 ? 18.396 -12.119 19.015 1.00 87.94 520 LYS A O 1
ATOM 4182 N N . HIS A 1 521 ? 16.410 -11.352 18.314 1.00 86.88 521 HIS A N 1
ATOM 4183 C CA . HIS A 1 521 ? 15.578 -12.406 18.910 1.00 86.88 521 HIS A CA 1
ATOM 4184 C C . HIS A 1 521 ? 15.263 -13.580 17.952 1.00 86.88 521 HIS A C 1
ATOM 4186 O O . HIS A 1 521 ? 14.304 -14.328 18.171 1.00 86.88 521 HIS A O 1
ATOM 4192 N N . ASN A 1 522 ? 16.062 -13.764 16.890 1.00 83.81 522 ASN A N 1
ATOM 4193 C CA . ASN A 1 522 ? 15.951 -14.861 15.916 1.00 83.81 522 ASN A CA 1
ATOM 4194 C C . ASN A 1 522 ? 14.560 -15.002 15.259 1.00 83.81 522 ASN A C 1
ATOM 4196 O O . ASN A 1 522 ? 14.159 -16.102 14.864 1.00 83.81 522 ASN A O 1
ATOM 4200 N N . ALA A 1 523 ? 13.818 -13.898 15.105 1.00 82.25 523 ALA A N 1
ATOM 4201 C CA . ALA A 1 523 ? 12.483 -13.926 14.501 1.00 82.25 523 ALA A CA 1
ATOM 4202 C C . ALA A 1 523 ? 12.487 -14.454 13.053 1.00 82.25 523 ALA A C 1
ATOM 4204 O O . ALA A 1 523 ? 11.563 -15.155 12.653 1.00 82.25 523 ALA A O 1
ATOM 4205 N N . HIS A 1 524 ? 13.560 -14.185 12.300 1.00 79.56 524 HIS A N 1
ATOM 4206 C CA . HIS A 1 524 ? 13.723 -14.605 10.903 1.00 79.56 524 HIS A CA 1
ATOM 4207 C C . HIS A 1 524 ? 13.969 -16.111 10.721 1.00 79.56 524 HIS A C 1
ATOM 4209 O O . HIS A 1 524 ? 13.636 -16.641 9.672 1.00 79.56 524 HIS A O 1
ATOM 4215 N N . LYS A 1 525 ? 14.520 -16.817 11.724 1.00 72.12 525 LYS A N 1
ATOM 4216 C CA . LYS A 1 525 ? 14.879 -18.249 11.609 1.00 72.12 525 LYS A CA 1
ATOM 4217 C C . LYS A 1 525 ? 13.734 -19.209 11.927 1.00 72.12 525 LYS A C 1
ATOM 4219 O O . LYS A 1 525 ? 13.795 -20.376 11.575 1.00 72.12 525 LYS A O 1
ATOM 4224 N N . SER A 1 526 ? 12.727 -18.740 12.659 1.00 62.31 526 SER A N 1
ATOM 4225 C CA . SER A 1 526 ? 11.718 -19.596 13.299 1.00 62.31 526 SER A CA 1
ATOM 4226 C C . SER A 1 526 ? 10.349 -19.552 12.618 1.00 62.31 526 SER A C 1
ATOM 4228 O O . SER A 1 526 ? 9.415 -20.180 13.103 1.00 62.31 526 SER A O 1
ATOM 4230 N N . GLY A 1 527 ? 10.200 -18.801 11.516 1.00 65.94 527 GLY A N 1
ATOM 4231 C CA . GLY A 1 527 ? 8.907 -18.645 10.837 1.00 65.94 527 GLY A CA 1
ATOM 4232 C C . GLY A 1 527 ? 7.806 -18.114 11.763 1.00 65.94 527 GLY A C 1
ATOM 4233 O O . GLY A 1 527 ? 6.636 -18.460 11.597 1.00 65.94 527 GLY A O 1
ATOM 4234 N N . LYS A 1 528 ? 8.191 -17.321 12.773 1.00 74.69 528 LYS A N 1
ATOM 4235 C CA . LYS A 1 528 ? 7.301 -16.836 13.830 1.00 74.69 528 LYS A CA 1
ATOM 4236 C C . LYS A 1 528 ? 6.139 -16.048 13.231 1.00 74.69 528 LYS A C 1
ATOM 4238 O O . LYS A 1 528 ? 6.342 -15.095 12.482 1.00 74.69 528 LYS A O 1
ATOM 4243 N N . GLY A 1 529 ? 4.918 -16.447 13.585 1.00 80.06 529 GLY A N 1
ATOM 4244 C CA . GLY A 1 529 ? 3.704 -15.737 13.195 1.00 80.06 529 GLY A CA 1
ATOM 4245 C C . GLY A 1 529 ? 3.610 -14.353 13.840 1.00 80.06 529 GLY A C 1
ATOM 4246 O O . GLY A 1 529 ? 4.319 -14.040 14.797 1.00 80.06 529 GLY A O 1
ATOM 4247 N N . VAL A 1 530 ? 2.683 -13.529 13.349 1.00 83.94 530 VAL A N 1
ATOM 4248 C CA . VAL A 1 530 ? 2.529 -12.128 13.782 1.00 83.94 530 VAL A CA 1
ATOM 4249 C C . VAL A 1 530 ? 2.347 -11.984 15.301 1.00 83.94 530 VAL A C 1
ATOM 4251 O O . VAL A 1 530 ? 2.902 -11.066 15.897 1.00 83.94 530 VAL A O 1
ATOM 4254 N N . ARG A 1 531 ? 1.651 -12.930 15.944 1.00 84.75 531 ARG A N 1
ATOM 4255 C CA . ARG A 1 531 ? 1.469 -12.979 17.407 1.00 84.75 531 ARG A CA 1
ATOM 4256 C C . ARG A 1 531 ? 2.802 -12.980 18.163 1.00 84.75 531 ARG A C 1
ATOM 4258 O O . ARG A 1 531 ? 2.988 -12.222 19.108 1.00 84.75 531 ARG A O 1
ATOM 4265 N N . GLU A 1 532 ? 3.759 -13.777 17.701 1.00 85.44 532 GLU A N 1
ATOM 4266 C CA . GLU A 1 532 ? 5.094 -13.866 18.301 1.00 85.44 532 GLU A CA 1
ATOM 4267 C C . GLU A 1 532 ? 5.954 -12.633 17.988 1.00 85.44 532 GLU A C 1
ATOM 4269 O O . GLU A 1 532 ? 6.759 -12.211 18.818 1.00 85.44 532 GLU A O 1
ATOM 4274 N N . LEU A 1 533 ? 5.760 -11.999 16.824 1.00 89.06 533 LEU A N 1
ATOM 4275 C CA . LEU A 1 533 ? 6.423 -10.728 16.512 1.00 89.06 533 LEU A CA 1
ATOM 4276 C C . LEU A 1 533 ? 5.976 -9.617 17.466 1.00 89.06 533 LEU A C 1
ATOM 4278 O O . LEU A 1 533 ? 6.823 -8.881 17.968 1.00 89.06 533 LEU A O 1
ATOM 4282 N N . ILE A 1 534 ? 4.676 -9.530 17.763 1.00 86.94 534 ILE A N 1
ATOM 4283 C CA . ILE A 1 534 ? 4.127 -8.562 18.725 1.00 86.94 534 ILE A CA 1
ATOM 4284 C C . ILE A 1 534 ? 4.747 -8.767 20.111 1.00 86.94 534 ILE A C 1
ATOM 4286 O O . ILE A 1 534 ? 5.187 -7.797 20.727 1.00 86.94 534 ILE A O 1
ATOM 4290 N N . LYS A 1 535 ? 4.868 -10.017 20.578 1.00 87.44 535 LYS A N 1
ATOM 4291 C CA . LYS A 1 535 ? 5.527 -10.332 21.859 1.00 87.44 535 LYS A CA 1
ATOM 4292 C C . LYS A 1 535 ? 6.960 -9.803 21.921 1.00 87.44 535 LYS A C 1
ATOM 4294 O O . LYS A 1 535 ? 7.337 -9.159 22.898 1.00 87.44 535 LYS A O 1
ATOM 4299 N N . ILE A 1 536 ? 7.749 -10.022 20.867 1.00 88.81 536 ILE A N 1
ATOM 4300 C CA . ILE A 1 536 ? 9.137 -9.536 20.797 1.00 88.81 536 ILE A CA 1
ATOM 4301 C C . ILE A 1 536 ? 9.183 -8.001 20.723 1.00 88.81 536 ILE A C 1
ATOM 4303 O O . ILE A 1 536 ? 10.037 -7.380 21.352 1.00 88.81 536 ILE A O 1
ATOM 4307 N N . LEU A 1 537 ? 8.282 -7.372 19.964 1.00 90.19 537 LEU A N 1
ATOM 4308 C CA . LEU A 1 537 ? 8.246 -5.915 19.798 1.00 90.19 537 LEU A CA 1
ATOM 4309 C C . LEU A 1 537 ? 7.798 -5.187 21.067 1.00 90.19 537 LEU A C 1
ATOM 4311 O O . LEU A 1 537 ? 8.319 -4.111 21.357 1.00 90.19 537 LEU A O 1
ATOM 4315 N N . ASN A 1 538 ? 6.919 -5.793 21.865 1.00 87.25 538 ASN A N 1
ATOM 4316 C CA . ASN A 1 538 ? 6.468 -5.234 23.138 1.00 87.25 538 ASN A CA 1
ATOM 4317 C C . ASN A 1 538 ? 7.587 -5.046 24.161 1.00 87.25 538 ASN A C 1
ATOM 4319 O O . ASN A 1 538 ? 7.468 -4.175 25.026 1.00 87.25 538 ASN A O 1
ATOM 4323 N N . SER A 1 539 ? 8.694 -5.784 24.038 1.00 85.75 539 SER A N 1
ATOM 4324 C CA . SER A 1 539 ? 9.870 -5.563 24.883 1.00 85.75 539 SER A CA 1
ATOM 4325 C C . SER A 1 539 ? 10.629 -4.273 24.535 1.00 85.75 539 SER A C 1
ATOM 4327 O O . SER A 1 539 ? 11.459 -3.805 25.315 1.00 85.75 539 SER A O 1
ATOM 4329 N N . HIS A 1 540 ? 10.344 -3.652 23.385 1.00 88.25 540 HIS A N 1
ATOM 4330 C CA . HIS A 1 540 ? 11.015 -2.441 22.931 1.00 88.25 540 HIS A CA 1
ATOM 4331 C C . HIS A 1 540 ? 10.246 -1.175 23.350 1.00 88.25 540 HIS A C 1
ATOM 4333 O O . HIS A 1 540 ? 9.179 -0.868 22.824 1.00 88.25 540 HIS A O 1
ATOM 4339 N N . LYS A 1 541 ? 10.833 -0.343 24.225 1.00 85.19 541 LYS A N 1
ATOM 4340 C CA . LYS A 1 541 ? 10.193 0.875 24.780 1.00 85.19 541 LYS A CA 1
ATOM 4341 C C . LYS A 1 541 ? 9.604 1.822 23.722 1.00 85.19 541 LYS A C 1
ATOM 4343 O O . LYS A 1 541 ? 8.566 2.433 23.955 1.00 85.19 541 LYS A O 1
ATOM 4348 N N . ALA A 1 542 ? 10.257 1.965 22.565 1.00 85.62 542 ALA A N 1
ATOM 4349 C CA . ALA A 1 542 ? 9.764 2.832 21.489 1.00 85.62 542 ALA A CA 1
ATOM 4350 C C . ALA A 1 542 ? 8.523 2.280 20.761 1.00 85.62 542 ALA A C 1
ATOM 4352 O O . ALA A 1 542 ? 7.778 3.072 20.195 1.00 85.62 542 ALA A O 1
ATOM 4353 N N . TRP A 1 543 ? 8.290 0.961 20.783 1.00 85.06 543 TRP A N 1
ATOM 4354 C CA . TRP A 1 543 ? 7.117 0.338 20.162 1.00 85.06 543 TRP A CA 1
ATOM 4355 C C . TRP A 1 543 ? 5.837 0.771 20.877 1.00 85.06 543 TRP A C 1
ATOM 4357 O O . TRP A 1 543 ? 4.916 1.286 20.249 1.00 85.06 543 TRP A O 1
ATOM 4367 N N . ASN A 1 544 ? 5.838 0.691 22.209 1.00 80.50 544 ASN A N 1
ATOM 4368 C CA . ASN A 1 544 ? 4.685 1.019 23.054 1.00 80.50 544 ASN A CA 1
ATOM 4369 C C . ASN A 1 544 ? 4.352 2.522 23.102 1.00 80.50 544 ASN A C 1
ATOM 4371 O O . ASN A 1 544 ? 3.294 2.900 23.588 1.00 80.50 544 ASN A O 1
ATOM 4375 N N . LYS A 1 545 ? 5.240 3.391 22.598 1.00 79.88 545 LYS A N 1
ATOM 4376 C CA . LYS A 1 545 ? 4.986 4.838 22.464 1.00 79.88 545 LYS A CA 1
ATOM 4377 C C . LYS A 1 545 ? 4.279 5.213 21.159 1.00 79.88 545 LYS A C 1
ATOM 4379 O O . LYS A 1 545 ? 3.890 6.367 20.989 1.00 79.88 545 LYS A O 1
ATOM 4384 N N . LEU A 1 546 ? 4.181 4.291 20.202 1.00 75.25 546 LEU A N 1
ATOM 4385 C CA . LEU A 1 546 ? 3.542 4.553 18.916 1.00 75.25 546 LEU A CA 1
ATOM 4386 C C . LEU A 1 546 ? 2.019 4.460 19.037 1.00 75.25 546 LEU A C 1
ATOM 4388 O O . LEU A 1 546 ? 1.483 3.639 19.771 1.00 75.25 546 LEU A O 1
ATOM 4392 N N . ILE A 1 547 ? 1.324 5.278 18.248 1.00 72.00 547 ILE A N 1
ATOM 4393 C CA . ILE A 1 547 ? -0.131 5.188 18.088 1.00 72.00 547 ILE A CA 1
ATOM 4394 C C . ILE A 1 547 ? -0.462 3.848 17.398 1.00 72.00 547 ILE A C 1
ATOM 4396 O O . ILE A 1 547 ? 0.223 3.518 16.421 1.00 72.00 547 ILE A O 1
ATOM 4400 N N . PRO A 1 548 ? -1.522 3.119 17.810 1.00 69.44 548 PRO A N 1
ATOM 4401 C CA . PRO A 1 548 ? -1.863 1.800 17.267 1.00 69.44 548 PRO A CA 1
ATOM 4402 C C . PRO A 1 548 ? -1.895 1.714 15.737 1.00 69.44 548 PRO A C 1
ATOM 4404 O O . PRO A 1 548 ? -1.339 0.793 15.153 1.00 69.44 548 PRO A O 1
ATOM 4407 N N . GLN A 1 549 ? -2.440 2.721 15.049 1.00 70.19 549 GLN A N 1
ATOM 4408 C CA . GLN A 1 549 ? -2.453 2.750 13.578 1.00 70.19 549 GLN A CA 1
ATOM 4409 C C . GLN A 1 549 ? -1.046 2.655 12.964 1.00 70.19 549 GLN A C 1
ATOM 4411 O O . GLN A 1 549 ? -0.830 1.893 12.023 1.00 70.19 549 GLN A O 1
ATOM 4416 N N . LYS A 1 550 ? -0.072 3.392 13.518 1.00 75.19 550 LYS A N 1
ATOM 4417 C CA . LYS A 1 550 ? 1.324 3.347 13.059 1.00 75.19 550 LYS A CA 1
ATOM 4418 C C . LYS A 1 550 ? 1.997 2.030 13.443 1.00 75.19 550 LYS A C 1
ATOM 4420 O O . LYS A 1 550 ? 2.828 1.550 12.679 1.00 75.19 550 LYS A O 1
ATOM 4425 N N . GLN A 1 551 ? 1.637 1.445 14.590 1.00 79.69 551 GLN A N 1
ATOM 4426 C CA . GLN A 1 551 ? 2.120 0.120 14.992 1.00 79.69 551 GLN A CA 1
ATOM 4427 C C . GLN A 1 551 ? 1.707 -0.935 13.968 1.00 79.69 551 GLN A C 1
ATOM 4429 O O . GLN A 1 551 ? 2.554 -1.689 13.515 1.00 79.69 551 GLN A O 1
ATOM 4434 N N . TRP A 1 552 ? 0.445 -0.954 13.536 1.00 81.88 552 TRP A N 1
ATOM 4435 C CA . TRP A 1 552 ? -0.053 -1.983 12.617 1.00 81.88 552 TRP A CA 1
ATOM 4436 C C . TRP A 1 552 ? 0.485 -1.831 11.197 1.00 81.88 552 TRP A C 1
ATOM 4438 O O . TRP A 1 552 ? 0.849 -2.830 10.581 1.00 81.88 552 TRP A O 1
ATOM 4448 N N . GLN A 1 553 ? 0.621 -0.595 10.709 1.00 80.75 553 GLN A N 1
ATOM 4449 C CA . GLN A 1 553 ? 1.277 -0.325 9.426 1.00 80.75 553 GLN A CA 1
ATOM 4450 C C . GLN A 1 553 ? 2.738 -0.795 9.425 1.00 80.75 553 GLN A C 1
ATOM 4452 O O . GLN A 1 553 ? 3.171 -1.452 8.481 1.00 80.75 553 GLN A O 1
ATOM 4457 N N . LEU A 1 554 ? 3.482 -0.509 10.500 1.00 85.81 554 LEU A N 1
ATOM 4458 C CA . LEU A 1 554 ? 4.848 -1.007 10.665 1.00 85.81 554 LEU A CA 1
ATOM 4459 C C . LEU A 1 554 ? 4.879 -2.523 10.874 1.00 85.81 554 LEU A C 1
ATOM 4461 O O . LEU A 1 554 ? 5.781 -3.183 10.382 1.00 85.81 554 LEU A O 1
ATOM 4465 N N . LEU A 1 555 ? 3.914 -3.105 11.585 1.00 87.12 555 LEU A N 1
ATOM 4466 C CA . LEU A 1 555 ? 3.863 -4.547 11.819 1.00 87.12 555 LEU A CA 1
ATOM 4467 C C . LEU A 1 555 ? 3.670 -5.317 10.513 1.00 87.12 555 LEU A C 1
ATOM 4469 O O . LEU A 1 555 ? 4.306 -6.349 10.325 1.00 87.12 555 LEU A O 1
ATOM 4473 N N . ASP A 1 556 ? 2.840 -4.804 9.604 1.00 84.81 556 ASP A N 1
ATOM 4474 C CA . ASP A 1 556 ? 2.658 -5.382 8.274 1.00 84.81 556 ASP A CA 1
ATOM 4475 C C . ASP A 1 556 ? 3.981 -5.416 7.505 1.00 84.81 556 ASP A C 1
ATOM 4477 O O . ASP A 1 556 ? 4.404 -6.484 7.057 1.00 84.81 556 ASP A O 1
ATOM 4481 N N . SER A 1 557 ? 4.682 -4.284 7.433 1.00 85.81 557 SER A N 1
ATOM 4482 C CA . SER A 1 557 ? 5.954 -4.184 6.716 1.00 85.81 557 SER A CA 1
ATOM 4483 C C . SER A 1 557 ? 7.083 -4.989 7.390 1.00 85.81 557 SER A C 1
ATOM 4485 O O . SER A 1 557 ? 7.888 -5.634 6.715 1.00 85.81 557 SER A O 1
ATOM 4487 N N . LEU A 1 558 ? 7.103 -5.051 8.726 1.00 88.00 558 LEU A N 1
ATOM 4488 C CA . LEU A 1 558 ? 8.030 -5.879 9.502 1.00 88.00 558 LEU A CA 1
ATOM 4489 C C . LEU A 1 558 ? 7.763 -7.372 9.301 1.00 88.00 558 LEU A C 1
ATOM 4491 O O . LEU A 1 558 ? 8.707 -8.127 9.082 1.00 88.00 558 LEU A O 1
ATOM 4495 N N . SER A 1 559 ? 6.500 -7.802 9.362 1.00 86.00 559 SER A N 1
ATOM 4496 C CA . SER A 1 559 ? 6.117 -9.207 9.178 1.00 86.00 559 SER A CA 1
ATOM 4497 C C . SER A 1 559 ? 6.517 -9.708 7.793 1.00 86.00 559 SER A C 1
ATOM 4499 O O . SER A 1 559 ? 7.146 -10.761 7.675 1.00 86.00 559 SER A O 1
ATOM 4501 N N . TYR A 1 560 ? 6.271 -8.881 6.774 1.00 83.69 560 TYR A N 1
ATOM 4502 C CA . TYR A 1 560 ? 6.705 -9.112 5.409 1.00 83.69 560 TYR A CA 1
ATOM 4503 C C . TYR A 1 560 ? 8.216 -9.321 5.336 1.00 83.69 560 TYR A C 1
ATOM 4505 O O . TYR A 1 560 ? 8.693 -10.311 4.789 1.00 83.69 560 TYR A O 1
ATOM 4513 N N . ARG A 1 561 ? 9.003 -8.429 5.939 1.00 82.62 561 ARG A N 1
ATOM 4514 C CA . ARG A 1 561 ? 10.465 -8.524 5.871 1.00 82.62 561 ARG A CA 1
ATOM 4515 C C . ARG A 1 561 ? 11.043 -9.676 6.674 1.00 82.62 561 ARG A C 1
ATOM 4517 O O . ARG A 1 561 ? 11.990 -10.309 6.220 1.00 82.62 561 ARG A O 1
ATOM 4524 N N . VAL A 1 562 ? 10.470 -9.997 7.831 1.00 84.56 562 VAL A N 1
ATOM 4525 C CA . VAL A 1 562 ? 10.879 -11.175 8.609 1.00 84.56 562 VAL A CA 1
ATOM 4526 C C . VAL A 1 562 ? 10.638 -12.457 7.815 1.00 84.56 562 VAL A C 1
ATOM 4528 O O . VAL A 1 562 ? 11.501 -13.334 7.813 1.00 84.56 562 VAL A O 1
ATOM 4531 N N . GLN A 1 563 ? 9.510 -12.548 7.106 1.00 82.50 563 GLN A N 1
ATOM 4532 C CA . GLN A 1 563 ? 9.213 -13.681 6.238 1.00 82.50 563 GLN A CA 1
ATOM 4533 C C . GLN A 1 563 ? 10.254 -13.837 5.120 1.00 82.50 563 GLN A C 1
ATOM 4535 O O . GLN A 1 563 ? 10.748 -14.942 4.896 1.00 82.50 563 GLN A O 1
ATOM 4540 N N . HIS A 1 564 ? 10.631 -12.743 4.458 1.00 77.94 564 HIS A N 1
ATOM 4541 C CA . HIS A 1 564 ? 11.594 -12.779 3.355 1.00 77.94 564 HIS A CA 1
ATOM 4542 C C . HIS A 1 564 ? 13.051 -12.937 3.808 1.00 77.94 564 HIS A C 1
ATOM 4544 O O . HIS A 1 564 ? 13.851 -13.549 3.104 1.00 77.94 564 HIS A O 1
ATOM 4550 N N . ALA A 1 565 ? 13.399 -12.481 5.013 1.00 77.19 565 ALA A N 1
ATOM 4551 C CA . ALA A 1 565 ? 14.717 -12.701 5.611 1.00 77.19 565 ALA A CA 1
ATOM 4552 C C . ALA A 1 565 ? 15.025 -14.186 5.882 1.00 77.19 565 ALA A C 1
ATOM 4554 O O . ALA A 1 565 ? 16.195 -14.551 6.025 1.00 77.19 565 ALA A O 1
ATOM 4555 N N . ASN A 1 566 ? 13.998 -15.043 5.916 1.00 69.56 566 ASN A N 1
ATOM 4556 C CA . ASN A 1 566 ? 14.149 -16.494 6.016 1.00 69.56 566 ASN A CA 1
ATOM 4557 C C . ASN A 1 566 ? 14.612 -17.152 4.698 1.00 69.56 566 ASN A C 1
ATOM 4559 O O . ASN A 1 566 ? 14.957 -18.332 4.690 1.00 69.56 566 ASN A O 1
ATOM 4563 N N . ALA A 1 567 ? 14.634 -16.427 3.572 1.00 73.19 567 ALA A N 1
ATOM 4564 C CA . ALA A 1 567 ? 15.127 -16.975 2.311 1.00 73.19 567 ALA A CA 1
ATOM 4565 C C . ALA A 1 567 ? 16.578 -17.456 2.466 1.00 73.19 567 ALA A C 1
ATOM 4567 O O . ALA A 1 567 ? 17.416 -16.750 3.032 1.00 73.19 567 ALA A O 1
ATOM 4568 N N . GLY A 1 568 ? 16.870 -18.677 2.006 1.00 74.31 568 GLY A N 1
ATOM 4569 C CA . GLY A 1 568 ? 18.207 -19.270 2.064 1.00 74.31 568 GLY A CA 1
ATOM 4570 C C . GLY A 1 568 ? 19.218 -18.501 1.208 1.00 74.31 568 GLY A C 1
ATOM 4571 O O . GLY A 1 568 ? 18.851 -17.886 0.212 1.00 74.31 568 GLY A O 1
ATOM 4572 N N . PHE A 1 569 ? 20.502 -18.576 1.566 1.00 80.81 569 PHE A N 1
ATOM 4573 C CA . PHE A 1 569 ? 21.586 -17.905 0.830 1.00 80.81 569 PHE A CA 1
ATOM 4574 C C . PHE A 1 569 ? 21.616 -18.291 -0.659 1.00 80.81 569 PHE A C 1
ATOM 4576 O O . PHE A 1 569 ? 21.790 -17.432 -1.517 1.00 80.81 569 PHE A O 1
ATOM 4583 N N . VAL A 1 570 ? 21.349 -19.565 -0.963 1.00 82.94 570 VAL A N 1
ATOM 4584 C CA . VAL A 1 570 ? 21.239 -20.069 -2.340 1.00 82.94 570 VAL A CA 1
ATOM 4585 C C . VAL A 1 570 ? 20.121 -19.354 -3.101 1.00 82.94 570 VAL A C 1
ATOM 4587 O O . VAL A 1 570 ? 20.361 -18.851 -4.189 1.00 82.94 570 VAL A O 1
ATOM 4590 N N . SER A 1 571 ? 18.930 -19.218 -2.504 1.00 84.62 571 SER A N 1
ATOM 4591 C CA . SER A 1 571 ? 17.808 -18.509 -3.134 1.00 84.62 571 SER A CA 1
ATOM 4592 C C . SER A 1 571 ? 18.156 -17.052 -3.431 1.00 84.62 571 SER A C 1
ATOM 4594 O O . SER A 1 571 ? 17.804 -16.562 -4.497 1.00 84.62 571 SER A O 1
ATOM 4596 N N . SER A 1 572 ? 18.846 -16.366 -2.517 1.00 86.38 572 SER A N 1
ATOM 4597 C CA . SER A 1 572 ? 19.311 -14.990 -2.719 1.00 86.38 572 SER A CA 1
ATOM 4598 C C . SER A 1 572 ? 20.253 -14.861 -3.918 1.00 86.38 572 SER A C 1
ATOM 4600 O O . SER A 1 572 ? 20.051 -13.990 -4.762 1.00 86.38 572 SER A O 1
ATOM 4602 N N . ILE A 1 573 ? 21.250 -15.746 -4.021 1.00 88.25 573 ILE A N 1
ATOM 4603 C CA . ILE A 1 573 ? 22.185 -15.763 -5.154 1.00 88.25 573 ILE A CA 1
ATOM 4604 C C . ILE A 1 573 ? 21.449 -16.071 -6.454 1.00 88.25 573 ILE A C 1
ATOM 4606 O O . ILE A 1 573 ? 21.641 -15.367 -7.439 1.00 88.25 573 ILE A O 1
ATOM 4610 N N . SER A 1 574 ? 20.580 -17.083 -6.463 1.00 90.00 574 SER A N 1
ATOM 4611 C CA . SER A 1 574 ? 19.828 -17.456 -7.660 1.00 90.00 574 SER A CA 1
ATOM 4612 C C . SER A 1 574 ? 18.947 -16.308 -8.165 1.00 90.00 574 SER A C 1
ATOM 4614 O O . SER A 1 574 ? 18.922 -16.061 -9.366 1.00 90.00 574 SER A O 1
ATOM 4616 N N . ILE A 1 575 ? 18.275 -15.570 -7.268 1.00 92.00 575 ILE A N 1
ATOM 4617 C CA . ILE A 1 575 ? 17.480 -14.385 -7.642 1.00 92.00 575 ILE A CA 1
ATOM 4618 C C . ILE A 1 575 ? 18.374 -13.329 -8.294 1.00 92.00 575 ILE A C 1
ATOM 4620 O O . ILE A 1 575 ? 18.029 -12.784 -9.340 1.00 92.00 575 ILE A O 1
ATOM 4624 N N . PHE A 1 576 ? 19.527 -13.050 -7.683 1.00 91.25 576 PHE A N 1
ATOM 4625 C CA . PHE A 1 576 ? 20.456 -12.042 -8.179 1.00 91.25 576 PHE A CA 1
ATOM 4626 C C . PHE A 1 576 ? 21.036 -12.410 -9.551 1.00 91.25 576 PHE A C 1
ATOM 4628 O O . PHE A 1 576 ? 21.091 -11.561 -10.438 1.00 91.25 576 PHE A O 1
ATOM 4635 N N . ILE A 1 577 ? 21.404 -13.682 -9.749 1.00 93.12 577 ILE A N 1
ATOM 4636 C CA . ILE A 1 577 ? 21.887 -14.195 -11.037 1.00 93.12 577 ILE A CA 1
ATOM 4637 C C . ILE A 1 577 ? 20.809 -14.031 -12.106 1.00 93.12 577 ILE A C 1
ATOM 4639 O O . ILE A 1 577 ? 21.102 -13.474 -13.155 1.00 93.12 577 ILE A O 1
ATOM 4643 N N . ILE A 1 578 ? 19.566 -14.445 -11.837 1.00 94.25 578 ILE A N 1
ATOM 4644 C CA . ILE A 1 578 ? 18.470 -14.310 -12.809 1.00 94.25 578 ILE A CA 1
ATOM 4645 C C . ILE A 1 578 ? 18.252 -12.851 -13.202 1.00 94.25 578 ILE A C 1
ATOM 4647 O O . ILE A 1 578 ? 18.112 -12.554 -14.387 1.00 94.25 578 ILE A O 1
ATOM 4651 N N . TRP A 1 579 ? 18.239 -11.943 -12.227 1.00 95.19 579 TRP A N 1
ATOM 4652 C CA . TRP A 1 579 ? 18.063 -10.517 -12.489 1.00 95.19 579 TRP A CA 1
ATOM 4653 C C . TRP A 1 579 ? 19.167 -9.961 -13.399 1.00 95.19 579 TRP A C 1
ATOM 4655 O O . TRP A 1 579 ? 18.856 -9.329 -14.408 1.00 95.19 579 TRP A O 1
ATOM 4665 N N . ILE A 1 580 ? 20.441 -10.269 -13.120 1.00 94.25 580 ILE A N 1
ATOM 4666 C CA . ILE A 1 580 ? 21.558 -9.873 -13.995 1.00 94.25 580 ILE A CA 1
ATOM 4667 C C . ILE A 1 580 ? 21.431 -10.518 -15.377 1.00 94.25 580 ILE A C 1
ATOM 4669 O O . ILE A 1 580 ? 21.614 -9.843 -16.388 1.00 94.25 580 ILE A O 1
ATOM 4673 N N . SER A 1 581 ? 21.108 -11.811 -15.444 1.00 92.81 581 SER A N 1
ATOM 4674 C CA . SER A 1 581 ? 20.964 -12.534 -16.708 1.00 92.81 581 SER A CA 1
ATOM 4675 C C . SER A 1 581 ? 19.895 -11.912 -17.605 1.00 92.81 581 SER A C 1
ATOM 4677 O O . SER A 1 581 ? 20.120 -11.801 -18.805 1.00 92.81 581 SER A O 1
ATOM 4679 N N . ILE A 1 582 ? 18.774 -11.452 -17.044 1.00 93.31 582 ILE A N 1
ATOM 4680 C CA . ILE A 1 582 ? 17.711 -10.781 -17.808 1.00 93.31 582 ILE A CA 1
ATOM 4681 C C . ILE A 1 582 ? 18.185 -9.454 -18.399 1.00 93.31 582 ILE A C 1
ATOM 4683 O O . ILE A 1 582 ? 17.779 -9.122 -19.504 1.00 93.31 582 ILE A O 1
ATOM 4687 N N . ILE A 1 583 ? 19.053 -8.717 -17.706 1.00 92.44 583 ILE A N 1
ATOM 4688 C CA . ILE A 1 583 ? 19.597 -7.446 -18.205 1.00 92.44 583 ILE A CA 1
ATOM 4689 C C . ILE A 1 583 ? 20.676 -7.688 -19.272 1.00 92.44 583 ILE A C 1
ATOM 4691 O O . ILE A 1 583 ? 20.760 -6.955 -20.250 1.00 92.44 583 ILE A O 1
ATOM 4695 N N . VAL A 1 584 ? 21.522 -8.705 -19.093 1.00 91.88 584 VAL A N 1
ATOM 4696 C CA . VAL A 1 584 ? 22.754 -8.866 -19.884 1.00 91.88 584 VAL A CA 1
ATOM 4697 C C . VAL A 1 584 ? 22.584 -9.797 -21.088 1.00 91.88 584 VAL A C 1
ATOM 4699 O O . VAL A 1 584 ? 23.145 -9.529 -22.150 1.00 91.88 584 VAL A O 1
ATOM 4702 N N . LEU A 1 585 ? 21.829 -10.894 -20.961 1.00 91.00 585 LEU A N 1
ATOM 4703 C CA . LEU A 1 585 ? 21.733 -11.901 -22.025 1.00 91.00 585 LEU A CA 1
ATOM 4704 C C . LEU A 1 585 ? 21.017 -11.409 -23.290 1.00 91.00 585 LEU A C 1
ATOM 4706 O O . LEU A 1 585 ? 21.524 -11.718 -24.368 1.00 91.00 585 LEU A O 1
ATOM 4710 N N . PRO A 1 586 ? 19.891 -10.667 -23.232 1.00 89.62 586 PRO A N 1
ATOM 4711 C CA . PRO A 1 586 ? 19.184 -10.282 -24.454 1.00 89.62 586 PRO A CA 1
ATOM 4712 C C . PRO A 1 586 ? 20.028 -9.412 -25.402 1.00 89.62 586 PRO A C 1
ATOM 4714 O O . PRO A 1 586 ? 20.079 -9.742 -26.591 1.00 89.62 586 PRO A O 1
ATOM 4717 N N . PRO A 1 587 ? 20.759 -8.377 -24.930 1.00 85.25 587 PRO A N 1
ATOM 4718 C CA . PRO A 1 587 ? 21.685 -7.633 -25.786 1.00 85.25 587 PRO A CA 1
ATOM 4719 C C . PRO A 1 587 ? 22.816 -8.504 -26.344 1.00 85.25 587 PRO A C 1
ATOM 4721 O O . PRO A 1 587 ? 23.108 -8.432 -27.534 1.00 85.25 587 PRO A O 1
ATOM 4724 N N . LEU A 1 588 ? 23.428 -9.365 -25.518 1.00 84.88 588 LEU A N 1
ATOM 4725 C CA . LEU A 1 588 ? 24.523 -10.241 -25.959 1.00 84.88 588 LEU A CA 1
ATOM 4726 C C . LEU A 1 588 ? 24.080 -11.234 -27.034 1.00 84.88 588 LEU A C 1
ATOM 4728 O O . LEU A 1 588 ? 24.767 -11.401 -28.040 1.00 84.88 588 LEU A O 1
ATOM 4732 N N . PHE A 1 589 ? 22.934 -11.885 -26.828 1.00 84.94 589 PHE A N 1
ATOM 4733 C CA . PHE A 1 589 ? 22.364 -12.823 -27.789 1.00 84.94 589 PHE A CA 1
ATOM 4734 C C . PHE A 1 589 ? 22.037 -12.127 -29.109 1.00 84.94 589 PHE A C 1
ATOM 4736 O O . PHE A 1 589 ? 22.337 -12.656 -30.175 1.00 84.94 589 PHE A O 1
ATOM 4743 N N . SER A 1 590 ? 21.484 -10.916 -29.035 1.00 80.69 590 SER A N 1
ATOM 4744 C CA . SER A 1 590 ? 21.155 -10.130 -30.220 1.00 80.69 590 SER A CA 1
ATOM 4745 C C . SER A 1 590 ? 22.408 -9.726 -31.001 1.00 80.69 590 SER A C 1
ATOM 4747 O O . SER A 1 590 ? 22.456 -9.934 -32.207 1.00 80.69 590 SER A O 1
ATOM 4749 N N . CYS A 1 591 ? 23.465 -9.262 -30.323 1.00 79.56 591 CYS A N 1
ATOM 4750 C CA . CYS A 1 591 ? 24.756 -8.978 -30.959 1.00 79.56 591 CYS A CA 1
ATOM 4751 C C . CYS A 1 591 ? 25.374 -10.222 -31.617 1.00 79.56 591 CYS A C 1
ATOM 4753 O O . CYS A 1 591 ? 25.880 -10.137 -32.736 1.00 79.56 591 CYS A O 1
ATOM 4755 N N . LEU A 1 592 ? 25.326 -11.379 -30.943 1.00 77.94 592 LEU A N 1
ATOM 4756 C CA . LEU A 1 592 ? 25.827 -12.643 -31.489 1.00 77.94 592 LEU A CA 1
ATOM 4757 C C . LEU A 1 592 ? 25.046 -13.047 -32.744 1.00 77.94 592 LEU A C 1
ATOM 4759 O O . LEU A 1 592 ? 25.646 -13.430 -33.744 1.00 77.94 592 LEU A O 1
ATOM 4763 N N . LEU A 1 593 ? 23.718 -12.937 -32.704 1.00 77.44 593 LEU A N 1
ATOM 4764 C CA . LEU A 1 593 ? 22.855 -13.258 -33.833 1.00 77.44 593 LEU A CA 1
ATOM 4765 C C . LEU A 1 593 ? 23.136 -12.336 -35.025 1.00 77.44 593 LEU A C 1
ATOM 4767 O O . LEU A 1 593 ? 23.319 -12.832 -36.133 1.00 77.44 593 LEU A O 1
ATOM 4771 N N . SER A 1 594 ? 23.249 -11.022 -34.804 1.00 75.88 594 SER A N 1
ATOM 4772 C CA . SER A 1 594 ? 23.617 -10.069 -35.859 1.00 75.88 594 SER A CA 1
ATOM 4773 C C . SER A 1 594 ? 24.990 -10.382 -36.464 1.00 75.88 594 SER A C 1
ATOM 4775 O O . SER A 1 594 ? 25.146 -10.323 -37.681 1.00 75.88 594 SER A O 1
ATOM 4777 N N . PHE A 1 595 ? 25.972 -10.772 -35.644 1.00 75.69 595 PHE A N 1
ATOM 4778 C CA . PHE A 1 595 ? 27.296 -11.184 -36.117 1.00 75.69 595 PHE A CA 1
ATOM 4779 C C . PHE A 1 595 ? 27.245 -12.463 -36.969 1.00 75.69 595 PHE A C 1
ATOM 4781 O O . PHE A 1 595 ? 27.858 -12.514 -38.032 1.00 75.69 595 PHE A O 1
ATOM 4788 N N . VAL A 1 596 ? 26.476 -13.476 -36.550 1.00 75.81 596 VAL A N 1
ATOM 4789 C CA . VAL A 1 596 ? 26.280 -14.718 -37.321 1.00 75.81 596 VAL A CA 1
ATOM 4790 C C . VAL A 1 596 ? 25.573 -14.441 -38.647 1.00 75.81 596 VAL A C 1
ATOM 4792 O O . VAL A 1 596 ? 25.989 -14.963 -39.675 1.00 75.81 596 VAL A O 1
ATOM 4795 N N . VAL A 1 597 ? 24.535 -13.602 -38.651 1.00 75.81 597 VAL A N 1
ATOM 4796 C CA . VAL A 1 597 ? 23.832 -13.207 -39.882 1.00 75.81 597 VAL A CA 1
ATOM 4797 C C . VAL A 1 597 ? 24.773 -12.459 -40.827 1.00 75.81 597 VAL A C 1
ATOM 4799 O O . VAL A 1 597 ? 24.788 -12.757 -42.016 1.00 75.81 597 VAL A O 1
ATOM 4802 N N . MET A 1 598 ? 25.606 -11.551 -40.310 1.00 74.38 598 MET A N 1
ATOM 4803 C CA . MET A 1 598 ? 26.616 -10.858 -41.113 1.00 74.38 598 MET A CA 1
ATOM 4804 C C . MET A 1 598 ? 27.606 -11.843 -41.752 1.00 74.38 598 MET A C 1
ATOM 4806 O O . MET A 1 598 ? 27.880 -11.717 -42.940 1.00 74.38 598 MET A O 1
ATOM 4810 N N . LEU A 1 599 ? 28.078 -12.846 -40.999 1.00 74.56 599 LEU A N 1
ATOM 4811 C CA . LEU A 1 599 ? 28.960 -13.905 -41.509 1.00 74.56 599 LEU A CA 1
ATOM 4812 C C . LEU A 1 599 ? 28.298 -14.830 -42.539 1.00 74.56 599 LEU A C 1
ATOM 4814 O O . LEU A 1 599 ? 28.998 -15.403 -43.361 1.00 74.56 599 LEU A O 1
ATOM 4818 N N . LEU A 1 600 ? 26.978 -15.028 -42.475 1.00 74.88 600 LEU A N 1
ATOM 4819 C CA . LEU A 1 600 ? 26.241 -15.830 -43.461 1.00 74.88 600 LEU A CA 1
ATOM 4820 C C . LEU A 1 600 ? 25.957 -15.059 -44.759 1.00 74.88 600 LEU A C 1
ATOM 4822 O O . LEU A 1 600 ? 25.689 -15.683 -45.783 1.00 74.88 600 LEU A O 1
ATOM 4826 N N . ILE A 1 601 ? 25.952 -13.723 -44.701 1.00 75.69 601 ILE A N 1
ATOM 4827 C CA . ILE A 1 601 ? 25.709 -12.841 -45.852 1.00 75.69 601 ILE A CA 1
ATOM 4828 C C . ILE A 1 601 ? 27.023 -12.472 -46.567 1.00 75.69 601 ILE A C 1
ATOM 4830 O O . ILE A 1 601 ? 26.991 -12.219 -47.772 1.00 75.69 601 ILE A O 1
ATOM 4834 N N . SER A 1 602 ? 28.153 -12.431 -45.847 1.00 64.31 602 SER A N 1
ATOM 4835 C CA . SER A 1 602 ? 29.509 -12.253 -46.400 1.00 64.31 602 SER A CA 1
ATOM 4836 C C . SER A 1 602 ? 30.051 -13.533 -47.019 1.00 64.31 602 SER A C 1
ATOM 4838 O O . SER A 1 602 ? 30.677 -13.440 -48.097 1.00 64.31 602 SER A O 1
#

Nearest PDB structures (foldseek):
  8vjm-assembly1_C  TM=7.444E-01  e=1.444E-04  Bacillus subtilis subsp. subtilis str. 168
  7jh6-assembly4_D  TM=2.704E-01  e=8.376E-01  synthetic construct
  7shm-assembly1_A  TM=2.009E-01  e=2.322E+00  Homo sapiens
  5x4z-assembly1_H  TM=2.331E-01  e=6.144E+00  Komagataella phaffii GS115

Foldseek 3Di:
DPVVLVVVVVCVVVVPVLVVQLVVQQPWWFADKAKDFDDPVPDDPVFVVQQVVVVVVCVVVQWAWDTWIAIACGTPPQPGAKTWTWTARQVQLKIKTKIAGSPDDPQGRIFIKIKHWDDDDPDDDDPPDDDDDDDDDDDDPDPTWMWIQAQLDTDIGLARALLDDLPSNDHRDPVVSVVSVVVVSVVVVVVVVVVVVVPDDDDDDDDDDDDDDDDDDDDDDDDDPPPPCPRPNQDPVNSSSSVRNYHDVRCVVNVQWDADPVRITGGDSVSSSVVVVVVVVVVVVSVVCVVPDDDDPDCPVDPLVVLVVVLVVVVVVVVVPLDDPVVQVVQQVVQLVVLCVSVVVVDPPLVSVLLLVLLCQLLVQLQVLCVVVPFADWGWGQDHLPGIDIDTDDPADELLSLLNSLCRRLLVLQLVLLCVVLVPDPDDDPSVVVSSVSSNVVSVVLLDCAPPRSVVVLLCLLPPLQPLVVNLVRLVVNLVVLVCCCVPVVDVSSVVVSVVSVVCNVVSVVLSVLLVQCVVVVLLQPLDDLSVSSVSSVVPPVLVVDDSVSNSVSSVVNNVSSSSSNHDNVSSVVSVVVSVCSNPVSNVVSVVVSVVVVVVVD

Secondary structure (DSSP, 8-state):
-HHHHHHHHHHHHHHHHHHHHHHHHHT--B-----EEE-GGGS-HHHHHHHHHHHHHHHHTTPEEEEEEEE---BTT-S--EEEEEEEEGGGTEEEEEEE-SS--SS-SSEEEEEEEE----------S---------S-----EEEEEETTEEEESSS--TT--TTTT--S-HHHHHHHHHHHHHHHHHHHHHHHHTTS--------------------------------PPPHHHHHHHHHHHHTHHHHHTTSSEEPTTS-EE--HHHHHHHHHHHHHHHHHHHHHHTT--------S-HHHHHHHHHHHHHHHHHH----HHHHHHHHHHHHHHHHHHHHTTS-HHHHHHHHHHHHHHHHHHHHHHHHTT-EEEEEEEETTTEEEEEEE-S---HHHHHHHHHHTHHHHHHHHHHHHHS------HHHHHHHHHHHHHHHHHHSS-TTSHHHHHHIIIIITT-HHHHHHHHHHHHHHHHHHHHHH--HHHHHHHHHHHHHHHHHHHHHHHHHHHHHTTTTTTT--HHHHHHHHHTSTTTTTS-HHHHHHHHHHHHHHHHHHTS-HHHHHHHHHHHHHHHHHHHHHHHHHHHHHHHHH-